Protein AF-A0A7V3WKR6-F1 (afdb_monomer_lite)

Structure (mmCIF, N/CA/C/O backbone):
data_AF-A0A7V3WKR6-F1
#
_entry.id   AF-A0A7V3WKR6-F1
#
loop_
_atom_site.group_PDB
_atom_site.id
_atom_site.type_symbol
_atom_site.label_atom_id
_atom_site.label_alt_id
_atom_site.label_comp_id
_atom_site.label_asym_id
_atom_site.label_entity_id
_atom_site.label_seq_id
_atom_site.pdbx_PDB_ins_code
_atom_site.Cartn_x
_atom_site.Cartn_y
_atom_site.Cartn_z
_atom_site.occupancy
_atom_site.B_iso_or_equiv
_atom_site.auth_seq_id
_atom_site.auth_comp_id
_atom_site.auth_asym_id
_atom_site.auth_atom_id
_atom_site.pdbx_PDB_model_num
ATOM 1 N N . MET A 1 1 ? 47.210 -49.088 -69.590 1.00 44.75 1 MET A N 1
ATOM 2 C CA . MET A 1 1 ? 46.980 -47.627 -69.618 1.00 44.75 1 MET A CA 1
ATOM 3 C C . MET A 1 1 ? 45.862 -47.307 -68.639 1.00 44.75 1 MET A C 1
ATOM 5 O O . MET A 1 1 ? 44.750 -47.757 -68.859 1.00 44.75 1 MET A O 1
ATOM 9 N N . ARG A 1 2 ? 46.160 -46.637 -67.518 1.00 47.66 2 ARG A N 1
ATOM 10 C CA . ARG A 1 2 ? 45.134 -46.113 -66.601 1.00 47.66 2 ARG A CA 1
ATOM 11 C C . ARG A 1 2 ? 44.720 -44.741 -67.123 1.00 47.66 2 ARG A C 1
ATOM 13 O O . ARG A 1 2 ? 45.562 -43.849 -67.173 1.00 47.66 2 ARG A O 1
ATOM 20 N N . GLU A 1 3 ? 43.462 -44.585 -67.513 1.00 51.78 3 GLU A N 1
ATOM 21 C CA . GLU A 1 3 ? 42.898 -43.268 -67.799 1.00 51.78 3 GLU A CA 1
ATOM 22 C C . GLU A 1 3 ? 42.895 -42.433 -66.512 1.00 51.78 3 GLU A C 1
ATOM 24 O O . GLU A 1 3 ? 42.218 -42.762 -65.535 1.00 51.78 3 GLU A O 1
ATOM 29 N N . MET A 1 4 ? 43.687 -41.360 -66.485 1.00 51.94 4 MET A N 1
ATOM 30 C CA . MET A 1 4 ? 43.579 -40.338 -65.448 1.00 51.94 4 MET A CA 1
ATOM 31 C C . MET A 1 4 ? 42.311 -39.524 -65.706 1.00 51.94 4 MET A C 1
ATOM 33 O O . MET A 1 4 ? 42.268 -38.696 -66.613 1.00 51.94 4 MET A O 1
ATOM 37 N N . LYS A 1 5 ? 41.280 -39.729 -64.879 1.00 59.81 5 LYS A N 1
ATOM 38 C CA . LYS A 1 5 ? 40.158 -38.790 -64.770 1.00 59.81 5 LYS A CA 1
ATOM 39 C C . LYS A 1 5 ? 40.685 -37.458 -64.234 1.00 59.81 5 LYS A C 1
ATOM 41 O O . LYS A 1 5 ? 40.952 -37.323 -63.042 1.00 59.81 5 LYS A O 1
ATOM 46 N N . VAL A 1 6 ? 40.827 -36.477 -65.120 1.00 60.84 6 VAL A N 1
ATOM 47 C CA . VAL A 1 6 ? 41.161 -35.094 -64.765 1.00 60.84 6 VAL A CA 1
ATOM 48 C C . VAL A 1 6 ? 39.948 -34.467 -64.077 1.00 60.84 6 VAL A C 1
ATOM 50 O O . VAL A 1 6 ? 38.986 -34.055 -64.727 1.00 60.84 6 VAL A O 1
ATOM 53 N N . TYR A 1 7 ? 39.980 -34.401 -62.745 1.00 59.19 7 TYR A N 1
ATOM 54 C CA . TYR A 1 7 ? 39.012 -33.626 -61.974 1.00 59.19 7 TYR A CA 1
ATOM 55 C C . TYR A 1 7 ? 39.215 -32.142 -62.295 1.00 59.19 7 TYR A C 1
ATOM 57 O O . TYR A 1 7 ? 40.226 -31.545 -61.927 1.00 59.19 7 TYR A O 1
ATOM 65 N N . HIS A 1 8 ? 38.260 -31.538 -63.002 1.00 57.25 8 HIS A N 1
ATOM 66 C CA . HIS A 1 8 ? 38.217 -30.089 -63.154 1.00 57.25 8 HIS A CA 1
ATOM 67 C C . HIS A 1 8 ? 37.957 -29.482 -61.776 1.00 57.25 8 HIS A C 1
ATOM 69 O O . HIS A 1 8 ? 36.842 -29.551 -61.258 1.00 57.25 8 HIS A O 1
ATOM 75 N N . SER A 1 9 ? 38.997 -28.908 -61.172 1.00 63.44 9 SER A N 1
ATOM 76 C CA . SER A 1 9 ? 38.852 -28.083 -59.978 1.00 63.44 9 SER A CA 1
ATOM 77 C C . SER A 1 9 ? 38.040 -26.850 -60.372 1.00 63.44 9 SER A C 1
ATOM 79 O O . SER A 1 9 ? 38.547 -25.941 -61.033 1.00 63.44 9 SER A O 1
ATOM 81 N N . ARG A 1 10 ? 36.738 -26.866 -60.062 1.00 63.66 10 ARG A N 1
ATOM 82 C CA . ARG A 1 10 ? 35.855 -25.715 -60.258 1.00 63.66 10 ARG A CA 1
ATOM 83 C C . ARG A 1 10 ? 36.351 -24.614 -59.328 1.00 63.66 10 ARG A C 1
ATOM 85 O O . ARG A 1 10 ? 36.092 -24.651 -58.132 1.00 63.66 10 ARG A O 1
ATOM 92 N N . ARG A 1 11 ? 37.108 -23.662 -59.873 1.00 64.44 11 ARG A N 1
ATOM 93 C CA . ARG A 1 11 ? 37.535 -22.466 -59.146 1.00 64.44 11 ARG A CA 1
ATOM 94 C C . ARG A 1 11 ? 36.297 -21.599 -58.921 1.00 64.44 11 ARG A C 1
ATOM 96 O O . ARG A 1 11 ? 35.816 -20.968 -59.859 1.00 64.44 11 ARG A O 1
ATOM 103 N N . GLY A 1 12 ? 35.750 -21.637 -57.708 1.00 66.75 12 GLY A N 1
ATOM 104 C CA . GLY A 1 12 ? 34.750 -20.671 -57.262 1.00 66.75 12 GLY A CA 1
ATOM 105 C C . GLY A 1 12 ? 35.337 -19.261 -57.324 1.00 66.75 12 GLY A C 1
ATOM 106 O O . GLY A 1 12 ? 36.528 -19.063 -57.077 1.00 66.75 12 GLY A O 1
ATOM 107 N N . SER A 1 13 ? 34.526 -18.280 -57.717 1.00 84.25 13 SER A N 1
ATOM 108 C CA . SER A 1 13 ? 34.942 -16.880 -57.643 1.00 84.25 13 SER A CA 1
ATOM 109 C C . SER A 1 13 ? 34.913 -16.451 -56.179 1.00 84.25 13 SER A C 1
ATOM 111 O O . SER A 1 13 ? 33.839 -16.379 -55.581 1.00 84.25 13 SER A O 1
ATOM 113 N N . ILE A 1 14 ? 36.083 -16.138 -55.617 1.00 83.31 14 ILE A N 1
ATOM 114 C CA . ILE A 1 14 ? 36.240 -15.661 -54.232 1.00 83.31 14 ILE A CA 1
ATOM 115 C C . ILE A 1 14 ? 35.329 -14.460 -53.923 1.00 83.31 14 ILE A C 1
ATOM 117 O O . ILE A 1 14 ? 34.844 -14.305 -52.807 1.00 83.31 14 ILE A O 1
ATOM 121 N N . THR A 1 15 ? 35.026 -13.641 -54.936 1.00 87.94 15 THR A N 1
ATOM 122 C CA . THR A 1 15 ? 34.122 -12.492 -54.827 1.00 87.94 15 THR A CA 1
ATOM 123 C C . THR A 1 15 ? 32.673 -12.916 -54.596 1.00 87.94 15 THR A C 1
ATOM 125 O O . THR A 1 15 ? 31.969 -12.269 -53.824 1.00 87.94 15 THR A O 1
ATOM 128 N N . VAL A 1 16 ? 32.219 -13.998 -55.238 1.00 85.62 16 VAL A N 1
ATOM 129 C CA . VAL A 1 16 ? 30.842 -14.506 -55.102 1.00 85.62 16 VAL A CA 1
ATOM 130 C C . VAL A 1 16 ? 30.641 -15.125 -53.723 1.00 85.62 16 VAL A C 1
ATOM 132 O O . VAL A 1 16 ? 29.645 -14.840 -53.065 1.00 85.62 16 VAL A O 1
ATOM 135 N N . GLU A 1 17 ? 31.613 -15.903 -53.248 1.00 85.56 17 GLU A N 1
ATOM 136 C CA . GLU A 1 17 ? 31.577 -16.477 -51.899 1.00 85.56 17 GLU A CA 1
ATOM 137 C C . GLU A 1 17 ? 31.598 -15.373 -50.829 1.00 85.56 17 GLU A C 1
ATOM 139 O O . GLU A 1 17 ? 30.753 -15.367 -49.934 1.00 85.56 17 GLU A O 1
ATOM 144 N N . ALA A 1 18 ? 32.466 -14.363 -50.973 1.00 88.25 18 ALA A N 1
ATOM 145 C CA . ALA A 1 18 ? 32.510 -13.218 -50.060 1.00 88.25 18 ALA A CA 1
ATOM 146 C C . ALA A 1 18 ? 31.206 -12.396 -50.061 1.00 88.25 18 ALA A C 1
ATOM 148 O O . ALA A 1 18 ? 30.763 -11.939 -49.007 1.00 88.25 18 ALA A O 1
ATOM 149 N N . SER A 1 19 ? 30.561 -12.250 -51.221 1.00 90.31 19 SER A N 1
ATOM 150 C CA . SER A 1 19 ? 29.305 -11.503 -51.374 1.00 90.31 19 SER A CA 1
ATOM 151 C C . SER A 1 19 ? 28.111 -12.184 -50.698 1.00 90.31 19 SER A C 1
ATOM 153 O O . SER A 1 19 ? 27.156 -11.505 -50.334 1.00 90.31 19 SER A O 1
ATOM 155 N N . ILE A 1 20 ? 28.162 -13.505 -50.496 1.00 87.62 20 ILE A N 1
ATOM 156 C CA . ILE A 1 20 ? 27.127 -14.264 -49.776 1.00 87.62 20 ILE A CA 1
ATOM 157 C C . ILE A 1 20 ? 27.439 -14.329 -48.275 1.00 87.62 20 ILE A C 1
ATOM 159 O O . ILE A 1 20 ? 26.535 -14.206 -47.449 1.00 87.62 20 ILE A O 1
ATOM 163 N N . VAL A 1 21 ? 28.712 -14.488 -47.903 1.00 91.31 21 VAL A N 1
ATOM 164 C CA . VAL A 1 21 ? 29.124 -14.611 -46.495 1.00 91.31 21 VAL A CA 1
ATOM 165 C C . VAL A 1 21 ? 28.982 -13.285 -45.741 1.00 91.31 21 VAL A C 1
ATOM 167 O O . VAL A 1 21 ? 28.540 -13.285 -44.592 1.00 91.31 21 VAL A O 1
ATOM 170 N N . LEU A 1 22 ? 29.304 -12.149 -46.371 1.00 88.94 22 LEU A N 1
ATOM 171 C CA . LEU A 1 22 ? 29.275 -10.839 -45.714 1.00 88.94 22 LEU A CA 1
ATOM 172 C C . LEU A 1 22 ? 27.868 -10.454 -45.192 1.00 88.94 22 LEU A C 1
ATOM 174 O O . LEU A 1 22 ? 27.769 -10.119 -44.010 1.00 88.94 22 LEU A O 1
ATOM 178 N N . PRO A 1 23 ? 26.768 -10.544 -45.970 1.00 87.50 23 PRO A N 1
ATOM 179 C CA . PRO A 1 23 ? 25.424 -10.255 -45.461 1.00 87.50 23 PRO A CA 1
ATOM 180 C C . PRO A 1 23 ? 24.986 -11.178 -44.319 1.00 87.50 23 PRO A C 1
ATOM 182 O O . PRO A 1 23 ? 24.359 -10.716 -43.367 1.00 87.50 23 PRO A O 1
ATOM 185 N N . VAL A 1 24 ? 25.336 -12.468 -44.383 1.00 86.44 24 VAL A N 1
ATOM 186 C CA . VAL A 1 24 ? 25.022 -13.439 -43.320 1.00 86.44 24 VAL A CA 1
ATOM 187 C C . VAL A 1 24 ? 25.761 -13.080 -42.032 1.00 86.44 24 VAL A C 1
ATOM 189 O O . VAL A 1 24 ? 25.163 -13.065 -40.957 1.00 86.44 24 VAL A O 1
ATOM 192 N N . PHE A 1 25 ? 27.041 -12.721 -42.140 1.00 89.38 25 PHE A N 1
ATOM 193 C CA . PHE A 1 25 ? 27.839 -12.269 -41.006 1.00 89.38 25 PHE A CA 1
ATOM 194 C C . PHE A 1 25 ? 27.297 -10.968 -40.395 1.00 89.38 25 PHE A C 1
ATOM 196 O O . PHE A 1 25 ? 27.143 -10.880 -39.178 1.00 89.38 25 PHE A O 1
ATOM 203 N N . ILE A 1 26 ? 26.939 -9.979 -41.224 1.00 88.06 26 ILE A N 1
ATOM 204 C CA . ILE A 1 26 ? 26.317 -8.727 -40.763 1.00 88.06 26 ILE A CA 1
ATOM 205 C C . ILE A 1 26 ? 24.989 -9.015 -40.053 1.00 88.06 26 ILE A C 1
ATOM 207 O O . ILE A 1 26 ? 24.732 -8.456 -38.990 1.00 88.06 26 ILE A O 1
ATOM 211 N N . CYS A 1 27 ? 24.165 -9.919 -40.589 1.00 84.31 27 CYS A N 1
ATOM 212 C CA . CYS A 1 27 ? 22.911 -10.328 -39.958 1.00 84.31 27 CYS A CA 1
ATOM 213 C C . CYS A 1 27 ? 23.147 -10.936 -38.564 1.00 84.31 27 CYS A C 1
ATOM 215 O O . CYS A 1 27 ? 22.478 -10.558 -37.599 1.00 84.31 27 CYS A O 1
ATOM 217 N N . ALA A 1 28 ? 24.147 -11.814 -38.426 1.00 85.69 28 ALA A N 1
ATOM 218 C CA . ALA A 1 28 ? 24.524 -12.396 -37.139 1.00 85.69 28 ALA A CA 1
ATOM 219 C C . ALA A 1 28 ? 25.024 -11.333 -36.141 1.00 85.69 28 ALA A C 1
ATOM 221 O O . ALA A 1 28 ? 24.582 -11.310 -34.991 1.00 85.69 28 ALA A O 1
ATOM 222 N N . ALA A 1 29 ? 25.883 -10.410 -36.583 1.00 88.00 29 ALA A N 1
ATOM 223 C CA . ALA A 1 29 ? 26.389 -9.321 -35.747 1.00 88.00 29 ALA A CA 1
ATOM 224 C C . ALA A 1 29 ? 25.267 -8.376 -35.274 1.00 88.00 29 ALA A C 1
ATOM 226 O O . ALA A 1 29 ? 25.214 -8.015 -34.098 1.00 88.00 29 ALA A O 1
ATOM 227 N N . LEU A 1 30 ? 24.330 -8.020 -36.160 1.00 84.19 30 LEU A N 1
ATOM 228 C CA . LEU A 1 30 ? 23.165 -7.196 -35.820 1.00 84.19 30 LEU A CA 1
ATOM 229 C C . LEU A 1 30 ? 22.201 -7.917 -34.874 1.00 84.19 30 LEU A C 1
ATOM 231 O O . LEU A 1 30 ? 21.635 -7.284 -33.988 1.00 84.19 30 LEU A O 1
ATOM 235 N N . THR A 1 31 ? 22.057 -9.236 -35.010 1.00 83.75 31 THR A N 1
ATOM 236 C CA . THR A 1 31 ? 21.261 -10.052 -34.082 1.00 83.75 31 THR A CA 1
ATOM 237 C C . THR A 1 31 ? 21.863 -10.035 -32.676 1.00 83.75 31 THR A C 1
ATOM 239 O O . THR A 1 31 ? 21.140 -9.840 -31.699 1.00 83.75 31 THR A O 1
ATOM 242 N N . LEU A 1 32 ? 23.189 -10.165 -32.559 1.00 86.62 32 LEU A N 1
ATOM 243 C CA . LEU A 1 32 ? 23.884 -10.064 -31.272 1.00 86.62 32 LEU A CA 1
ATOM 244 C C . LEU A 1 32 ? 23.741 -8.663 -30.660 1.00 86.62 32 LEU A C 1
ATOM 246 O O . LEU A 1 32 ? 23.404 -8.535 -29.484 1.00 86.62 32 LEU A O 1
ATOM 250 N N . ALA A 1 33 ? 23.945 -7.612 -31.458 1.00 85.88 33 ALA A N 1
ATOM 251 C CA . ALA A 1 33 ? 23.771 -6.232 -31.008 1.00 85.88 33 ALA A CA 1
ATOM 252 C C . ALA A 1 33 ? 22.329 -5.954 -30.550 1.00 85.88 33 ALA A C 1
ATOM 254 O O . ALA A 1 33 ? 22.115 -5.286 -29.538 1.00 85.88 33 ALA A O 1
ATOM 255 N N . PHE A 1 34 ? 21.336 -6.504 -31.255 1.00 83.88 34 PHE A N 1
ATOM 256 C CA . PHE A 1 34 ? 19.932 -6.419 -30.869 1.00 83.88 34 PHE A CA 1
ATOM 257 C C . PHE A 1 34 ? 19.659 -7.102 -29.522 1.00 83.88 34 PHE A C 1
ATOM 259 O O . PHE A 1 34 ? 18.968 -6.522 -28.689 1.00 83.88 34 PHE A O 1
ATOM 266 N N . LEU A 1 35 ? 20.239 -8.280 -29.267 1.00 84.94 35 LEU A N 1
ATOM 267 C CA . LEU A 1 35 ? 20.094 -8.969 -27.980 1.00 84.94 35 LEU A CA 1
ATOM 268 C C . LEU A 1 35 ? 20.688 -8.146 -26.831 1.00 84.94 35 LEU A C 1
ATOM 270 O O . LEU A 1 35 ? 20.034 -7.968 -25.807 1.00 84.94 35 LEU A O 1
ATOM 274 N N . ILE A 1 36 ? 21.887 -7.584 -27.016 1.00 88.31 36 ILE A N 1
ATOM 275 C CA . ILE A 1 36 ? 22.507 -6.693 -26.022 1.00 88.31 36 ILE A CA 1
ATOM 276 C C . ILE A 1 36 ? 21.602 -5.483 -25.759 1.00 88.31 36 ILE A C 1
ATOM 278 O O . ILE A 1 36 ? 21.364 -5.125 -24.606 1.00 88.31 36 ILE A O 1
ATOM 282 N N . LYS A 1 37 ? 21.040 -4.884 -26.817 1.00 85.12 37 LYS A N 1
ATOM 283 C CA . LYS A 1 37 ? 20.092 -3.774 -26.689 1.00 85.12 37 LYS A CA 1
ATOM 284 C C . LYS A 1 37 ? 18.838 -4.187 -25.914 1.00 85.12 37 LYS A C 1
ATOM 286 O O . LYS A 1 37 ? 18.407 -3.430 -25.055 1.00 85.12 37 LYS A O 1
ATOM 291 N N . LEU A 1 38 ? 18.273 -5.370 -26.167 1.00 86.38 38 LEU A N 1
ATOM 292 C CA . LEU A 1 38 ? 17.116 -5.876 -25.419 1.00 86.38 38 LEU A CA 1
ATOM 293 C C . LEU A 1 38 ? 17.411 -6.016 -23.925 1.00 86.38 38 LEU A C 1
ATOM 295 O O . LEU A 1 38 ? 16.607 -5.571 -23.110 1.00 86.38 38 LEU A O 1
ATOM 299 N N . VAL A 1 39 ? 18.565 -6.587 -23.567 1.00 89.19 39 VAL A N 1
ATOM 300 C CA . VAL A 1 39 ? 18.991 -6.707 -22.163 1.00 89.19 39 VAL A CA 1
ATOM 301 C C . VAL A 1 39 ? 19.156 -5.326 -21.531 1.00 89.19 39 VAL A C 1
ATOM 303 O O . VAL A 1 39 ? 18.675 -5.105 -20.425 1.00 89.19 39 VAL A O 1
ATOM 306 N N . TYR A 1 40 ? 19.745 -4.372 -22.254 1.00 88.06 40 TYR A N 1
ATOM 307 C CA . TYR A 1 40 ? 19.882 -2.997 -21.777 1.00 88.06 40 TYR A CA 1
ATOM 308 C C . TYR A 1 40 ? 18.523 -2.321 -21.539 1.00 88.06 40 TYR A C 1
ATOM 310 O O . TYR A 1 40 ? 18.311 -1.702 -20.500 1.00 88.06 40 TYR A O 1
ATOM 318 N N . VAL A 1 41 ? 17.567 -2.463 -22.466 1.00 87.56 41 VAL A N 1
ATOM 319 C CA . VAL A 1 41 ? 16.201 -1.936 -22.286 1.00 87.56 41 VAL A CA 1
ATOM 320 C C . VAL A 1 41 ? 15.523 -2.578 -21.083 1.00 87.56 41 VAL A C 1
ATOM 322 O O . VAL A 1 41 ? 14.905 -1.876 -20.285 1.00 87.56 41 VAL A O 1
ATOM 325 N N . HIS A 1 42 ? 15.665 -3.896 -20.942 1.00 89.56 42 HIS A N 1
ATOM 326 C CA . HIS A 1 42 ? 15.135 -4.638 -19.809 1.00 89.56 42 HIS A CA 1
ATOM 327 C C . HIS A 1 42 ? 15.703 -4.114 -18.482 1.00 89.56 42 HIS A C 1
ATOM 329 O O . HIS A 1 42 ? 14.943 -3.864 -17.554 1.00 89.56 42 HIS A O 1
ATOM 335 N N . GLU A 1 43 ? 17.018 -3.918 -18.384 1.00 89.31 43 GLU A N 1
ATOM 336 C CA . GLU A 1 43 ? 17.678 -3.411 -17.176 1.00 89.31 43 GLU A CA 1
ATOM 337 C C . GLU A 1 43 ? 17.230 -1.986 -16.826 1.00 89.31 43 GLU A C 1
ATOM 339 O O . GLU A 1 43 ? 16.875 -1.714 -15.680 1.00 89.31 43 GLU A O 1
ATOM 344 N N . VAL A 1 44 ? 17.189 -1.089 -17.814 1.00 87.75 44 VAL A N 1
ATOM 345 C CA . VAL A 1 44 ? 16.764 0.306 -17.623 1.00 87.75 44 VAL A CA 1
ATOM 346 C C . VAL A 1 44 ? 15.329 0.382 -17.112 1.00 87.75 44 VAL A C 1
ATOM 348 O O . VAL A 1 44 ? 15.050 1.138 -16.181 1.00 87.75 44 VAL A O 1
ATOM 351 N N . MET A 1 45 ? 14.427 -0.395 -17.711 1.00 89.19 45 MET A N 1
ATOM 352 C CA . MET A 1 45 ? 13.027 -0.408 -17.306 1.00 89.19 45 MET A CA 1
ATOM 353 C C . MET A 1 45 ? 12.858 -1.041 -15.921 1.00 89.19 45 MET A C 1
ATOM 355 O O . MET A 1 45 ? 12.196 -0.449 -15.071 1.00 89.19 45 MET A O 1
ATOM 359 N N . GLN A 1 46 ? 13.548 -2.157 -15.649 1.00 90.19 46 GLN A N 1
ATOM 360 C CA . GLN A 1 46 ? 13.518 -2.820 -14.345 1.00 90.19 46 GLN A CA 1
ATOM 361 C C . GLN A 1 46 ? 14.025 -1.891 -13.234 1.00 90.19 46 GLN A C 1
ATOM 363 O O . GLN A 1 46 ? 13.422 -1.814 -12.166 1.00 90.19 46 GLN A O 1
ATOM 368 N N . HIS A 1 47 ? 15.109 -1.153 -13.485 1.00 89.31 47 HIS A N 1
ATOM 369 C CA . HIS A 1 47 ? 15.635 -0.180 -12.534 1.00 89.31 47 HIS A CA 1
ATOM 370 C C . HIS A 1 47 ? 14.614 0.917 -12.220 1.00 89.31 47 HIS A C 1
ATOM 372 O O . HIS A 1 47 ? 14.403 1.235 -11.049 1.00 89.31 47 HIS A O 1
ATOM 378 N N . ALA A 1 48 ? 13.958 1.461 -13.251 1.00 87.81 48 ALA A N 1
ATOM 379 C CA . ALA A 1 48 ? 12.954 2.502 -13.080 1.00 87.81 48 ALA A CA 1
ATOM 380 C C . ALA A 1 48 ? 11.769 2.017 -12.236 1.00 87.81 48 ALA A C 1
ATOM 382 O O . ALA A 1 48 ? 11.438 2.659 -11.243 1.00 87.81 48 ALA A O 1
ATOM 383 N N . ILE A 1 49 ? 11.183 0.858 -12.563 1.00 91.12 49 ILE A N 1
ATOM 384 C CA . ILE A 1 49 ? 10.031 0.334 -11.813 1.00 91.12 49 ILE A CA 1
ATOM 385 C C . ILE A 1 49 ? 10.390 -0.051 -10.376 1.00 91.12 49 ILE A C 1
ATOM 387 O O . ILE A 1 49 ? 9.592 0.183 -9.473 1.00 91.12 49 ILE A O 1
ATOM 391 N N . SER A 1 50 ? 11.587 -0.600 -10.136 1.00 89.19 50 SER A N 1
ATOM 392 C CA . SER A 1 50 ? 12.030 -0.968 -8.788 1.00 89.19 50 SER A CA 1
ATOM 393 C C . SER A 1 50 ? 12.235 0.264 -7.911 1.00 89.19 50 SER A C 1
ATOM 395 O O . SER A 1 50 ? 11.734 0.298 -6.792 1.00 89.19 50 SER A O 1
ATOM 397 N N . ARG A 1 51 ? 12.892 1.308 -8.432 1.00 89.00 51 ARG A N 1
ATOM 398 C CA . ARG A 1 51 ? 13.062 2.572 -7.700 1.00 89.00 51 ARG A CA 1
ATOM 399 C C . ARG A 1 51 ? 11.736 3.270 -7.428 1.00 89.00 51 ARG A C 1
ATOM 401 O O . ARG A 1 51 ? 11.534 3.769 -6.327 1.00 89.00 51 ARG A O 1
ATOM 408 N N . THR A 1 52 ? 10.820 3.256 -8.393 1.00 88.81 52 THR A N 1
ATOM 409 C CA . THR A 1 52 ? 9.468 3.775 -8.183 1.00 88.81 52 THR A CA 1
ATOM 410 C C . THR A 1 52 ? 8.725 2.993 -7.103 1.00 88.81 52 THR A C 1
ATOM 412 O O . THR A 1 52 ? 8.080 3.610 -6.265 1.00 88.81 52 THR A O 1
ATOM 415 N N . ALA A 1 53 ? 8.828 1.662 -7.073 1.00 87.38 53 ALA A N 1
ATOM 416 C CA . ALA A 1 53 ? 8.182 0.853 -6.039 1.00 87.38 53 ALA A CA 1
ATOM 417 C C . ALA A 1 53 ? 8.699 1.195 -4.628 1.00 87.38 53 ALA A C 1
ATOM 419 O O . ALA A 1 53 ? 7.893 1.330 -3.707 1.00 87.38 53 ALA A O 1
ATOM 420 N N . ASP A 1 54 ? 10.011 1.402 -4.473 1.00 85.75 54 ASP A N 1
ATOM 421 C CA . ASP A 1 54 ? 10.621 1.816 -3.202 1.00 85.75 54 ASP A CA 1
ATOM 422 C C . ASP A 1 54 ? 10.154 3.217 -2.759 1.00 85.75 54 ASP A C 1
ATOM 424 O O . ASP A 1 54 ? 9.807 3.420 -1.596 1.00 85.75 54 ASP A O 1
ATOM 428 N N . GLU A 1 55 ? 10.096 4.188 -3.677 1.00 82.31 55 GLU A N 1
ATOM 429 C CA . GLU A 1 55 ? 9.601 5.540 -3.372 1.00 82.31 55 GLU A CA 1
ATOM 430 C C . GLU A 1 55 ? 8.105 5.524 -3.020 1.00 82.31 55 GLU A C 1
ATOM 432 O O . GLU A 1 55 ? 7.693 6.118 -2.024 1.00 82.31 55 GLU A O 1
ATOM 437 N N . MET A 1 56 ? 7.288 4.767 -3.760 1.00 81.94 56 MET A N 1
ATOM 438 C CA . MET A 1 56 ? 5.870 4.575 -3.429 1.00 81.94 56 MET A CA 1
ATOM 439 C C . MET A 1 56 ? 5.688 3.920 -2.055 1.00 81.94 56 MET A C 1
ATOM 441 O O . MET A 1 56 ? 4.759 4.266 -1.321 1.00 81.94 56 MET A O 1
ATOM 445 N N . ALA A 1 57 ? 6.581 3.005 -1.667 1.00 83.31 57 ALA A N 1
ATOM 446 C CA . ALA A 1 57 ? 6.569 2.421 -0.333 1.00 83.31 57 ALA A CA 1
ATOM 447 C C . ALA A 1 57 ? 6.855 3.460 0.759 1.00 83.31 57 ALA A C 1
ATOM 449 O O . ALA A 1 57 ? 6.225 3.393 1.814 1.00 83.31 57 ALA A O 1
ATOM 450 N N . ALA A 1 58 ? 7.713 4.451 0.510 1.00 78.12 58 ALA A N 1
ATOM 451 C CA . ALA A 1 58 ? 7.928 5.558 1.440 1.00 78.12 58 ALA A CA 1
ATOM 452 C C . ALA A 1 58 ? 6.685 6.463 1.554 1.00 78.12 58 ALA A C 1
ATOM 454 O O . ALA A 1 58 ? 6.225 6.737 2.663 1.00 78.12 58 ALA A O 1
ATOM 455 N N . TYR A 1 59 ? 6.067 6.848 0.431 1.00 74.00 59 TYR A N 1
ATOM 456 C CA . TYR A 1 59 ? 4.856 7.687 0.451 1.00 74.00 59 TYR A CA 1
ATOM 457 C C . TYR A 1 59 ? 3.619 6.981 1.000 1.00 74.00 59 TYR A C 1
ATOM 459 O O . TYR A 1 59 ? 2.661 7.639 1.409 1.00 74.00 59 TYR A O 1
ATOM 467 N N . SER A 1 60 ? 3.632 5.650 1.069 1.00 74.81 60 SER A N 1
ATOM 468 C CA . SER A 1 60 ? 2.535 4.896 1.672 1.00 74.81 60 SER A CA 1
ATOM 469 C C . SER A 1 60 ? 2.272 5.276 3.139 1.00 74.81 60 SER A C 1
ATOM 471 O O . SER A 1 60 ? 1.149 5.111 3.608 1.00 74.81 60 SER A O 1
ATOM 473 N N . TYR A 1 61 ? 3.236 5.888 3.839 1.00 72.00 61 TYR A N 1
ATOM 474 C CA . TYR A 1 61 ? 3.006 6.476 5.160 1.00 72.00 61 TYR A CA 1
ATOM 475 C C . TYR A 1 61 ? 1.944 7.590 5.136 1.00 72.00 61 TYR A C 1
ATOM 477 O O . TYR A 1 61 ? 1.063 7.616 5.993 1.00 72.00 61 TYR A O 1
ATOM 485 N N . VAL A 1 62 ? 1.952 8.464 4.121 1.00 70.38 62 VAL A N 1
ATOM 486 C CA . VAL A 1 62 ? 0.927 9.517 3.958 1.00 70.38 62 VAL A CA 1
ATOM 487 C C . VAL A 1 62 ? -0.453 8.892 3.732 1.00 70.38 62 VAL A C 1
ATOM 489 O O . VAL A 1 62 ? -1.471 9.336 4.264 1.00 70.38 62 VAL A O 1
ATOM 492 N N . TYR A 1 63 ? -0.484 7.780 3.001 1.00 67.81 63 TYR A N 1
ATOM 493 C CA . TYR A 1 63 ? -1.693 6.990 2.832 1.00 67.81 63 TYR A CA 1
ATOM 494 C C . TYR A 1 63 ? -2.150 6.322 4.147 1.00 67.81 63 TYR A C 1
ATOM 496 O O . TYR A 1 63 ? -3.348 6.285 4.419 1.00 67.81 63 TYR A O 1
ATOM 504 N N . LEU A 1 64 ? -1.241 5.865 5.015 1.00 65.25 64 LEU A N 1
ATOM 505 C CA . LEU A 1 64 ? -1.586 5.351 6.348 1.00 65.25 64 LEU A CA 1
ATOM 506 C C . LEU A 1 64 ? -2.235 6.429 7.228 1.00 65.25 64 LEU A C 1
ATOM 508 O O . LEU A 1 64 ? -3.324 6.210 7.760 1.00 65.25 64 LEU A O 1
ATOM 512 N N . ILE A 1 65 ? -1.580 7.582 7.377 1.00 62.06 65 ILE A N 1
ATOM 513 C CA . ILE A 1 65 ? -2.028 8.663 8.276 1.00 62.06 65 ILE A CA 1
ATOM 514 C C . ILE A 1 65 ? -3.331 9.322 7.807 1.00 62.06 65 ILE A C 1
ATOM 516 O O . ILE A 1 65 ? -4.092 9.836 8.625 1.00 62.06 65 ILE A O 1
ATOM 520 N N . SER A 1 66 ? -3.641 9.244 6.509 1.00 62.38 66 SER A N 1
ATOM 521 C CA . SER A 1 66 ? -4.932 9.683 5.967 1.00 62.38 66 SER A CA 1
ATOM 522 C C . SER A 1 66 ? -6.130 8.897 6.526 1.00 62.38 66 SER A C 1
ATOM 524 O O . SER A 1 66 ? -7.275 9.326 6.395 1.00 62.38 66 SER A O 1
ATOM 526 N N . GLY A 1 67 ? -5.905 7.730 7.144 1.00 57.44 67 GLY A N 1
ATOM 527 C CA . GLY A 1 67 ? -6.979 6.855 7.622 1.00 57.44 67 GLY A CA 1
ATOM 528 C C . GLY A 1 67 ? -7.720 6.120 6.498 1.00 57.44 67 GLY A C 1
ATOM 529 O O . GLY A 1 67 ? -8.725 5.458 6.749 1.00 57.44 67 GLY A O 1
ATOM 530 N N . MET A 1 68 ? -7.230 6.169 5.253 1.00 57.34 68 MET A N 1
ATOM 531 C CA . MET A 1 68 ? -7.829 5.462 4.108 1.00 57.34 68 MET A CA 1
ATOM 532 C C . MET A 1 68 ? -7.760 3.931 4.190 1.00 57.34 68 MET A C 1
ATOM 534 O O . MET A 1 68 ? -8.428 3.231 3.423 1.00 57.34 68 MET A O 1
ATOM 538 N N . ARG A 1 69 ? -6.969 3.390 5.123 1.00 56.44 69 ARG A N 1
ATOM 539 C CA . ARG A 1 69 ? -6.942 1.954 5.426 1.00 56.44 69 ARG A CA 1
ATOM 540 C C . ARG A 1 69 ? -8.166 1.496 6.231 1.00 56.44 69 ARG A C 1
ATOM 542 O O . ARG A 1 69 ? -8.511 0.326 6.170 1.00 56.44 69 ARG A O 1
ATOM 549 N N . GLU A 1 70 ? -8.836 2.386 6.967 1.00 51.38 70 GLU A N 1
ATOM 550 C CA . GLU A 1 70 ? -9.869 2.016 7.952 1.00 51.38 70 GLU A CA 1
ATOM 551 C C . GLU A 1 70 ? -11.253 1.659 7.374 1.00 51.38 70 GLU A C 1
ATOM 553 O O . GLU A 1 70 ? -12.204 1.495 8.141 1.00 51.38 70 GLU A O 1
ATOM 558 N N . THR A 1 71 ? -11.430 1.512 6.056 1.00 49.91 71 THR A N 1
ATOM 559 C CA . THR A 1 71 ? -12.777 1.308 5.487 1.00 49.91 71 THR A CA 1
ATOM 560 C C . THR A 1 71 ? -12.899 0.180 4.478 1.00 49.91 71 THR A C 1
ATOM 562 O O . THR A 1 71 ? -12.537 0.355 3.322 1.00 49.91 71 THR A O 1
ATOM 565 N N . ASP A 1 72 ? -13.577 -0.885 4.915 1.00 42.25 72 ASP A N 1
ATOM 566 C CA . ASP A 1 72 ? -14.495 -1.720 4.118 1.00 42.25 72 ASP A CA 1
ATOM 567 C C . ASP A 1 72 ? -15.981 -1.439 4.449 1.00 42.25 72 ASP A C 1
ATOM 569 O O . ASP A 1 72 ? -16.883 -2.076 3.909 1.00 42.25 72 ASP A O 1
ATOM 573 N N . SER A 1 73 ? -16.296 -0.470 5.320 1.00 38.75 73 SER A N 1
ATOM 574 C CA . SER A 1 73 ? -17.688 -0.126 5.633 1.00 38.75 73 SER A CA 1
ATOM 575 C C . SER A 1 73 ? -18.116 1.174 4.960 1.00 38.75 73 SER A C 1
ATOM 577 O O . SER A 1 73 ? -17.654 2.250 5.333 1.00 38.75 73 SER A O 1
ATOM 579 N N . ILE A 1 74 ? -19.040 1.035 4.012 1.00 41.91 74 ILE A N 1
ATOM 580 C CA . ILE A 1 74 ? -19.847 2.065 3.347 1.00 41.91 74 ILE A CA 1
ATOM 581 C C . ILE A 1 74 ? -20.248 3.183 4.333 1.00 41.91 74 ILE A C 1
ATOM 583 O O . ILE A 1 74 ? -21.227 3.034 5.069 1.00 41.91 74 ILE A O 1
ATOM 587 N N . VAL A 1 75 ? -19.498 4.290 4.351 1.00 42.78 75 VAL A N 1
ATOM 588 C CA . VAL A 1 75 ? -19.873 5.573 4.968 1.00 42.78 75 VAL A CA 1
ATOM 589 C C . VAL A 1 75 ? -19.234 6.696 4.145 1.00 42.78 75 VAL A C 1
ATOM 591 O O . VAL A 1 75 ? -18.013 6.800 4.076 1.00 42.78 75 VAL A O 1
ATOM 594 N N . ASN A 1 76 ? -20.085 7.513 3.522 1.00 48.34 76 ASN A N 1
ATOM 595 C CA . ASN A 1 76 ? -19.740 8.633 2.638 1.00 48.34 76 ASN A CA 1
ATOM 596 C C . ASN A 1 76 ? -19.368 9.934 3.390 1.00 48.34 76 ASN A C 1
ATOM 598 O O . ASN A 1 76 ? -19.031 10.919 2.748 1.00 48.34 76 ASN A O 1
ATOM 602 N N . ASP A 1 77 ? -19.400 9.951 4.726 1.00 46.00 77 ASP A N 1
ATOM 603 C CA . ASP A 1 77 ? -19.429 11.207 5.504 1.00 46.00 77 ASP A CA 1
ATOM 604 C C . ASP A 1 77 ? -18.076 11.682 6.071 1.00 46.00 77 ASP A C 1
ATOM 606 O O . ASP A 1 77 ? -18.029 12.699 6.750 1.00 46.00 77 ASP A O 1
ATOM 610 N N . GLY A 1 78 ? -16.963 10.985 5.815 1.00 51.91 78 GLY A N 1
ATOM 611 C CA . GLY A 1 78 ? -15.652 11.314 6.415 1.00 51.91 78 GLY A CA 1
ATOM 612 C C . GLY A 1 78 ? -14.540 11.653 5.421 1.00 51.91 78 GLY A C 1
ATOM 613 O O . GLY A 1 78 ? -13.366 11.636 5.782 1.00 51.91 78 GLY A O 1
ATOM 614 N N . LEU A 1 79 ? -14.873 11.863 4.146 1.00 51.28 79 LEU A N 1
ATOM 615 C CA . LEU A 1 79 ? -13.890 11.970 3.063 1.00 51.28 79 LEU A CA 1
ATOM 616 C C . LEU A 1 79 ? -13.072 13.262 3.123 1.00 51.28 79 LEU A C 1
ATOM 618 O O . LEU A 1 79 ? -11.843 13.210 3.058 1.00 51.28 79 LEU A O 1
ATOM 622 N N . SER A 1 80 ? -13.745 14.397 3.309 1.00 54.34 80 SER A N 1
ATOM 623 C CA . SER A 1 80 ? -13.098 15.698 3.492 1.00 54.34 80 SER A CA 1
ATOM 624 C C . SER A 1 80 ? -12.227 15.711 4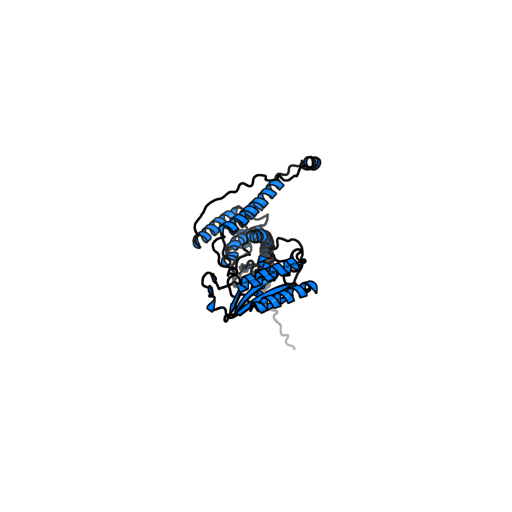.747 1.00 54.34 80 SER A C 1
ATOM 626 O O . SER A 1 80 ? -11.082 16.143 4.682 1.00 54.34 80 SER A O 1
ATOM 628 N N . GLU A 1 81 ? -12.708 15.142 5.855 1.00 57.53 81 GLU A N 1
ATOM 629 C CA . GLU A 1 81 ? -11.970 15.051 7.123 1.00 57.53 81 GLU A CA 1
ATOM 630 C C . GLU A 1 81 ? -10.673 14.228 6.986 1.00 57.53 81 GLU A C 1
ATOM 632 O O . GLU A 1 81 ? -9.619 14.598 7.503 1.00 57.53 81 GLU A O 1
ATOM 637 N N . ARG A 1 82 ? -10.716 13.116 6.242 1.00 57.06 82 ARG A N 1
ATOM 638 C CA . ARG A 1 82 ? -9.542 12.262 5.984 1.00 57.06 82 ARG A CA 1
ATOM 639 C C . ARG A 1 82 ? -8.529 12.923 5.057 1.00 57.06 82 ARG A C 1
ATOM 641 O O . ARG A 1 82 ? -7.327 12.853 5.319 1.00 57.06 82 ARG A O 1
ATOM 648 N N . GLY A 1 83 ? -9.009 13.588 4.007 1.00 58.72 83 GLY A N 1
ATOM 649 C CA . GLY A 1 83 ? -8.173 14.406 3.131 1.00 58.72 83 GLY A CA 1
ATOM 650 C C . GLY A 1 83 ? -7.496 15.548 3.891 1.00 58.72 83 GLY A C 1
ATOM 651 O O . GLY A 1 83 ? -6.290 15.742 3.764 1.00 58.72 83 GLY A O 1
ATOM 652 N N . GLN A 1 84 ? -8.240 16.233 4.763 1.00 62.31 84 GLN A N 1
ATOM 653 C CA . GLN A 1 84 ? -7.722 17.287 5.639 1.00 62.31 84 GLN A CA 1
ATOM 654 C C . GLN A 1 84 ? -6.687 16.752 6.632 1.00 62.31 84 GLN A C 1
ATOM 656 O O . GLN A 1 84 ? -5.650 17.380 6.822 1.00 62.31 84 GLN A O 1
ATOM 661 N N . ARG A 1 85 ? -6.899 15.564 7.215 1.00 61.78 85 ARG A N 1
ATOM 662 C CA . ARG A 1 85 ? -5.916 14.927 8.105 1.00 61.78 85 ARG A CA 1
ATOM 663 C C . ARG A 1 85 ? -4.608 14.612 7.384 1.00 61.78 85 ARG A C 1
ATOM 665 O O . ARG A 1 85 ? -3.540 14.851 7.947 1.00 61.78 85 ARG A O 1
ATOM 672 N N . ALA A 1 86 ? -4.687 14.094 6.158 1.00 59.53 86 ALA A N 1
ATOM 673 C CA . ALA A 1 86 ? -3.512 13.845 5.329 1.00 59.53 86 ALA A CA 1
ATOM 674 C C . ALA A 1 86 ? -2.778 15.154 5.013 1.00 59.53 86 ALA A C 1
ATOM 676 O O . ALA A 1 86 ? -1.574 15.245 5.236 1.00 59.53 86 ALA A O 1
ATOM 677 N N . GLN A 1 87 ? -3.511 16.182 4.575 1.00 63.50 87 GLN A N 1
ATOM 678 C CA . GLN A 1 87 ? -2.944 17.485 4.238 1.00 63.50 87 GLN A CA 1
ATOM 679 C C . GLN A 1 87 ? -2.306 18.173 5.451 1.00 63.50 87 GLN A C 1
ATOM 681 O O . GLN A 1 87 ? -1.208 18.702 5.332 1.00 63.50 87 GLN A O 1
ATOM 686 N N . GLY A 1 88 ? -2.947 18.117 6.622 1.00 64.56 88 GLY A N 1
ATOM 687 C CA . GLY A 1 88 ? -2.415 18.681 7.862 1.00 64.56 88 GLY A CA 1
ATOM 688 C C . GLY A 1 88 ? -1.077 18.057 8.249 1.00 64.56 88 GLY A C 1
ATOM 689 O O . GLY A 1 88 ? -0.124 18.778 8.512 1.00 64.56 88 GLY A O 1
ATOM 690 N N . HIS A 1 89 ? -0.961 16.727 8.188 1.00 62.53 89 HIS A N 1
ATOM 691 C CA . HIS A 1 89 ? 0.309 16.055 8.478 1.00 62.53 89 HIS A CA 1
ATOM 692 C C . HIS A 1 89 ? 1.374 16.305 7.411 1.00 62.53 89 HIS A C 1
ATOM 694 O O . HIS A 1 89 ? 2.551 16.411 7.749 1.00 62.53 89 HIS A O 1
ATOM 700 N N . VAL A 1 90 ? 0.984 16.386 6.135 1.00 65.12 90 VAL A N 1
ATOM 701 C CA . VAL A 1 90 ? 1.907 16.783 5.067 1.00 65.12 90 VAL A CA 1
ATOM 702 C C . VAL A 1 90 ? 2.451 18.175 5.365 1.00 65.12 90 VAL A C 1
ATOM 704 O O . VAL A 1 90 ? 3.665 18.320 5.399 1.00 65.12 90 VAL A O 1
ATOM 707 N N . ASN A 1 91 ? 1.588 19.138 5.697 1.00 68.19 91 ASN A N 1
ATOM 708 C CA . ASN A 1 91 ? 1.998 20.491 6.066 1.00 68.19 91 ASN A CA 1
ATOM 709 C C . ASN A 1 91 ? 2.933 20.486 7.289 1.00 68.19 91 ASN A C 1
ATOM 711 O O . ASN A 1 91 ? 4.008 21.059 7.225 1.00 68.19 91 ASN A O 1
ATOM 715 N N . THR A 1 92 ? 2.624 19.734 8.352 1.00 66.25 92 THR A N 1
ATOM 716 C CA . THR A 1 92 ? 3.526 19.613 9.515 1.00 66.25 92 THR A CA 1
ATOM 717 C C . THR A 1 92 ? 4.911 19.073 9.134 1.00 66.25 92 THR A C 1
ATOM 719 O O . THR A 1 92 ? 5.927 19.548 9.638 1.00 66.25 92 THR A O 1
ATOM 722 N N . ILE A 1 93 ? 4.980 18.078 8.241 1.00 61.03 93 ILE A N 1
ATOM 723 C CA . ILE A 1 93 ? 6.258 17.535 7.756 1.00 61.03 93 ILE A CA 1
ATOM 724 C C . ILE A 1 93 ? 6.995 18.574 6.903 1.00 61.03 93 ILE A C 1
ATOM 726 O O . ILE A 1 93 ? 8.216 18.691 7.022 1.00 61.03 93 ILE A O 1
ATOM 730 N N . THR A 1 94 ? 6.283 19.324 6.057 1.00 65.81 94 THR A N 1
ATOM 731 C CA . THR A 1 94 ? 6.898 20.374 5.238 1.00 65.81 94 THR A CA 1
ATOM 732 C C . THR A 1 94 ? 7.414 21.520 6.095 1.00 65.81 94 THR A C 1
ATOM 734 O O . THR A 1 94 ? 8.556 21.921 5.914 1.00 65.81 94 THR A O 1
ATOM 737 N N . ASP A 1 95 ? 6.652 21.950 7.098 1.00 67.12 95 ASP A N 1
ATOM 738 C CA . ASP A 1 95 ? 7.028 23.032 8.011 1.00 67.12 95 ASP A CA 1
ATOM 739 C C . ASP A 1 95 ? 8.243 22.636 8.860 1.00 67.12 95 ASP A C 1
ATOM 741 O O . ASP A 1 95 ? 9.175 23.422 9.041 1.00 67.12 95 ASP A O 1
ATOM 745 N N . ALA A 1 96 ? 8.300 21.380 9.318 1.00 61.44 96 ALA A N 1
ATOM 746 C CA . ALA A 1 96 ? 9.470 20.840 10.006 1.00 61.44 96 ALA A CA 1
ATOM 747 C C . ALA A 1 96 ? 10.707 20.766 9.092 1.00 61.44 96 ALA A C 1
ATOM 749 O O . ALA A 1 96 ? 11.830 20.992 9.546 1.00 61.44 96 ALA A O 1
ATOM 750 N N . PHE A 1 97 ? 10.524 20.450 7.808 1.00 61.22 97 PHE A N 1
ATOM 751 C CA . PHE A 1 97 ? 11.609 20.394 6.831 1.00 61.22 97 PHE A CA 1
ATOM 752 C C . PHE A 1 97 ? 12.105 21.784 6.416 1.00 61.22 97 PHE A C 1
ATOM 754 O O . PHE A 1 97 ? 13.313 21.983 6.281 1.00 61.22 97 PHE A O 1
ATOM 761 N N . ASP A 1 98 ? 11.208 22.753 6.264 1.00 64.88 98 ASP A N 1
ATOM 762 C CA . ASP A 1 98 ? 11.562 24.146 5.996 1.00 64.88 98 ASP A CA 1
ATOM 763 C C . ASP A 1 98 ? 12.256 24.762 7.216 1.00 64.88 98 ASP A C 1
ATOM 765 O O . ASP A 1 98 ? 13.331 25.345 7.074 1.00 64.88 98 ASP A O 1
ATOM 769 N N . SER A 1 99 ? 11.773 24.465 8.427 1.00 62.66 99 SER A N 1
ATOM 770 C CA . SER A 1 99 ? 12.486 24.773 9.674 1.00 62.66 99 SER A CA 1
ATOM 771 C C . SER A 1 99 ? 13.881 24.139 9.707 1.00 62.66 99 SER A C 1
ATOM 773 O O . SER A 1 99 ? 14.819 24.757 10.205 1.00 62.66 99 SER A O 1
ATOM 775 N N . LEU A 1 100 ? 14.048 22.925 9.152 1.00 56.19 100 LEU A N 1
ATOM 776 C CA . LEU A 1 100 ? 15.343 22.243 9.034 1.00 56.19 100 LEU A CA 1
ATOM 777 C C . LEU A 1 100 ? 16.292 22.944 8.040 1.00 56.19 100 LEU A C 1
ATOM 779 O O . LEU A 1 100 ? 17.495 23.038 8.283 1.00 56.19 100 LEU A O 1
ATOM 783 N N . LYS A 1 101 ? 15.762 23.430 6.914 1.00 61.12 101 LYS A N 1
ATOM 784 C CA . LYS A 1 101 ? 16.518 24.193 5.907 1.00 61.12 101 LYS A CA 1
ATOM 785 C C . LYS A 1 101 ? 16.926 25.574 6.414 1.00 61.12 101 LYS A C 1
ATOM 787 O O . LYS A 1 101 ? 17.983 26.067 6.028 1.00 61.12 101 LYS A O 1
ATOM 792 N N . GLU A 1 102 ? 16.103 26.181 7.262 1.00 55.94 102 GLU A N 1
ATOM 793 C CA . GLU A 1 102 ? 16.351 27.500 7.840 1.00 55.94 102 GLU A CA 1
ATOM 794 C C . GLU A 1 102 ? 17.348 27.491 9.006 1.00 55.94 102 GLU A C 1
ATOM 796 O O . GLU A 1 102 ? 17.703 28.573 9.466 1.00 55.94 102 GLU A O 1
ATOM 801 N N . PHE A 1 103 ? 17.857 26.330 9.456 1.00 50.03 103 PHE A N 1
ATOM 802 C CA . PHE A 1 103 ? 18.895 26.253 10.497 1.00 50.03 103 PHE A CA 1
ATOM 803 C C . PHE A 1 103 ? 20.153 27.046 10.097 1.00 50.03 103 PHE A C 1
ATOM 805 O O . PHE A 1 103 ? 20.945 26.575 9.273 1.00 50.03 103 PHE A O 1
ATOM 812 N N . PRO A 1 104 ? 20.424 28.212 10.714 1.00 49.06 104 PRO A N 1
ATOM 813 C CA . PRO A 1 104 ? 21.691 28.904 10.547 1.00 49.06 104 PRO A CA 1
ATOM 814 C C . PRO A 1 104 ? 22.745 28.225 11.437 1.00 49.06 104 PRO A C 1
ATOM 816 O O . PRO A 1 104 ? 22.410 27.599 12.443 1.00 49.06 104 PRO A O 1
ATOM 819 N N . GLU A 1 105 ? 24.032 28.405 11.127 1.00 50.81 105 GLU A N 1
ATOM 820 C CA . GLU A 1 105 ? 25.183 27.823 11.851 1.00 50.81 105 GLU A CA 1
ATOM 821 C C . GLU A 1 105 ? 25.260 28.115 13.378 1.00 50.81 105 GLU A C 1
ATOM 823 O O . GLU A 1 105 ? 26.133 27.583 14.062 1.00 50.81 105 GLU A O 1
ATOM 828 N N . ASP A 1 106 ? 24.353 28.905 13.966 1.00 50.16 106 ASP A N 1
ATOM 829 C CA . ASP A 1 106 ? 24.365 29.312 15.385 1.00 50.16 106 ASP A CA 1
ATOM 830 C C . ASP A 1 106 ? 23.665 28.315 16.342 1.00 50.16 106 ASP A C 1
ATOM 832 O O . ASP A 1 106 ? 23.107 28.669 17.385 1.00 50.16 106 ASP A O 1
ATOM 836 N N . ILE A 1 107 ? 23.691 27.020 16.015 1.00 50.16 107 ILE A N 1
ATOM 837 C CA . ILE A 1 107 ? 23.157 25.958 16.889 1.00 50.16 107 ILE A CA 1
ATOM 838 C C . ILE A 1 107 ? 24.011 25.826 18.159 1.00 50.16 107 ILE A C 1
ATOM 840 O O . ILE A 1 107 ? 23.488 25.609 19.256 1.00 50.16 107 ILE A O 1
ATOM 844 N N . SER A 1 108 ? 25.329 26.029 18.042 1.00 49.91 108 SER A N 1
ATOM 845 C CA . SER A 1 108 ? 26.241 25.998 19.191 1.00 49.91 108 SER A CA 1
ATOM 846 C C . SER A 1 108 ? 25.877 27.054 20.242 1.00 49.91 108 SER A C 1
ATOM 848 O O . SER A 1 108 ? 26.029 26.799 21.439 1.00 49.91 108 SER A O 1
ATOM 850 N N . GLY A 1 109 ? 25.387 28.226 19.823 1.00 55.09 109 GLY A N 1
ATOM 851 C CA . GLY A 1 109 ? 24.996 29.311 20.722 1.00 55.09 109 GLY A CA 1
ATOM 852 C C . GLY A 1 109 ? 23.698 29.034 21.481 1.00 55.09 109 GLY A C 1
ATOM 853 O O . GLY A 1 109 ? 23.600 29.374 22.660 1.00 55.09 109 GLY A O 1
ATOM 854 N N . ARG A 1 110 ? 22.724 28.377 20.836 1.00 50.41 110 ARG A N 1
ATOM 855 C CA . ARG A 1 110 ? 21.388 28.106 21.403 1.00 50.41 110 ARG A CA 1
ATOM 856 C C . ARG A 1 110 ? 21.369 26.893 22.336 1.00 50.41 110 ARG A C 1
ATOM 858 O O . ARG A 1 110 ? 20.805 26.978 23.424 1.00 50.41 110 ARG A O 1
ATOM 865 N N . ILE A 1 111 ? 22.093 25.821 21.994 1.00 47.91 111 ILE A N 1
ATOM 866 C CA . ILE A 1 111 ? 22.277 24.655 22.884 1.00 47.91 111 ILE A CA 1
ATOM 867 C C . ILE A 1 111 ? 23.006 25.065 24.173 1.00 47.91 111 ILE A C 1
ATOM 869 O O . ILE A 1 111 ? 22.647 24.621 25.261 1.00 47.91 111 ILE A O 1
ATOM 873 N N . SER A 1 112 ? 23.980 25.977 24.073 1.00 54.31 112 SER A N 1
ATOM 874 C CA . SER A 1 112 ? 24.722 26.492 25.235 1.00 54.31 112 SER A CA 1
ATOM 875 C C . SER A 1 112 ? 23.866 27.340 26.188 1.00 54.31 112 SER A C 1
ATOM 877 O O . SER A 1 112 ? 24.252 27.525 27.341 1.00 54.31 112 SER A O 1
ATOM 879 N N . ARG A 1 113 ? 22.713 27.853 25.731 1.00 53.75 113 ARG A N 1
ATOM 880 C CA . ARG A 1 113 ? 21.750 28.617 26.547 1.00 53.75 113 ARG A CA 1
ATOM 881 C C . ARG A 1 113 ? 20.584 27.771 27.069 1.00 53.75 113 ARG A C 1
ATOM 883 O O . ARG A 1 113 ? 19.783 28.288 27.838 1.00 53.75 113 ARG A O 1
ATOM 890 N N . GLY A 1 114 ? 20.506 26.487 26.704 1.00 41.62 114 GLY A N 1
ATOM 891 C CA . GLY A 1 114 ? 19.445 25.582 27.160 1.00 41.62 114 GLY A CA 1
ATOM 892 C C . GLY A 1 114 ? 18.058 25.896 26.588 1.00 41.62 114 GLY A C 1
ATOM 893 O O . GLY A 1 114 ? 17.059 25.506 27.184 1.00 41.62 114 GLY A O 1
ATOM 894 N N . GLU A 1 115 ? 17.988 26.604 25.459 1.00 46.31 115 GLU A N 1
ATOM 895 C CA . GLU A 1 115 ? 16.728 26.909 24.774 1.00 46.31 115 GLU A CA 1
ATOM 896 C C . GLU A 1 115 ? 16.294 25.723 23.901 1.00 46.31 115 GLU A C 1
ATOM 898 O O . GLU A 1 115 ? 17.122 25.115 23.214 1.00 46.31 115 GLU A O 1
ATOM 903 N N . ASN A 1 116 ? 14.995 25.398 23.913 1.00 43.38 116 ASN A N 1
ATOM 904 C CA . ASN A 1 116 ? 14.428 24.382 23.028 1.00 43.38 116 ASN A CA 1
ATOM 905 C C . ASN A 1 116 ? 14.606 24.855 21.565 1.00 43.38 116 ASN A C 1
ATOM 907 O O . ASN A 1 116 ? 14.167 25.960 21.235 1.00 43.38 116 ASN A O 1
ATOM 911 N N . PRO A 1 117 ? 15.281 24.091 20.682 1.00 45.19 117 PRO A N 1
ATOM 912 C CA . PRO A 1 117 ? 15.553 24.530 19.309 1.00 45.19 117 PRO A CA 1
ATOM 913 C C . PRO A 1 117 ? 14.297 24.624 18.437 1.00 45.19 117 PRO A C 1
ATOM 915 O O . PRO A 1 117 ? 14.342 25.235 17.373 1.00 45.19 117 PRO A O 1
ATOM 918 N N . PHE A 1 118 ? 13.207 24.006 18.887 1.00 37.66 118 PHE A N 1
ATOM 919 C CA . PHE A 1 118 ? 11.927 23.948 18.201 1.00 37.66 118 PHE A CA 1
ATOM 920 C C . PHE A 1 118 ? 10.962 24.939 18.868 1.00 37.66 118 PHE A C 1
ATOM 922 O O . PHE A 1 118 ? 10.802 24.864 20.090 1.00 37.66 118 PHE A O 1
ATOM 929 N N . PRO A 1 119 ? 10.357 25.883 18.121 1.00 41.38 119 PRO A N 1
ATOM 930 C CA . PRO A 1 119 ? 9.316 26.741 18.671 1.00 41.38 119 PRO A CA 1
ATOM 931 C C . PRO A 1 119 ? 8.130 25.882 19.128 1.00 41.38 119 PRO A C 1
ATOM 933 O O . PRO A 1 119 ? 7.710 24.964 18.426 1.00 41.38 119 PRO A O 1
ATOM 936 N N . GLU A 1 120 ? 7.619 26.155 20.327 1.00 37.12 120 GLU A N 1
ATOM 937 C CA . GLU A 1 120 ? 6.337 25.615 20.775 1.00 37.12 120 GLU A CA 1
ATOM 938 C C . GLU A 1 120 ? 5.232 26.454 20.124 1.00 37.12 120 GLU A C 1
ATOM 940 O O . GLU A 1 120 ? 5.135 27.658 20.370 1.00 37.12 120 GLU A O 1
ATOM 945 N N . ASP A 1 121 ? 4.424 25.832 19.264 1.00 38.38 121 ASP A N 1
ATOM 946 C CA . ASP A 1 121 ? 3.226 26.459 18.709 1.00 38.38 121 ASP A CA 1
ATOM 947 C C . ASP A 1 121 ? 2.183 26.636 19.825 1.00 38.38 121 ASP A C 1
ATOM 949 O O . ASP A 1 121 ? 1.394 25.740 20.123 1.00 38.38 121 ASP A O 1
ATOM 953 N N . GLU A 1 122 ? 2.175 27.809 20.464 1.00 34.50 122 GLU A N 1
ATOM 954 C CA . GLU A 1 122 ? 1.167 28.193 21.466 1.00 34.50 122 GLU A CA 1
ATOM 955 C C . GLU A 1 122 ? -0.166 28.679 20.859 1.00 34.50 122 GLU A C 1
ATOM 957 O O . GLU A 1 122 ? -1.081 29.030 21.600 1.00 34.50 122 GLU A O 1
ATOM 962 N N . ASN A 1 123 ? -0.346 28.647 19.535 1.00 34.06 123 ASN A N 1
ATOM 963 C CA . ASN A 1 123 ? -1.589 29.087 18.893 1.00 34.06 123 ASN A CA 1
ATOM 964 C C . ASN A 1 123 ? -2.184 27.993 18.000 1.00 34.06 123 ASN A C 1
ATOM 966 O O . ASN A 1 123 ? -2.000 27.984 16.786 1.00 34.06 123 ASN A O 1
ATOM 97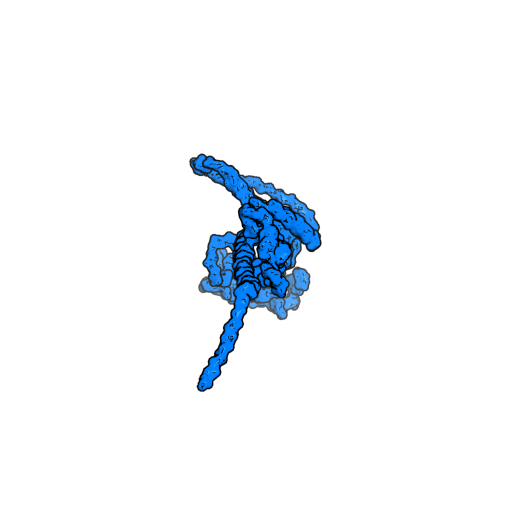0 N N . GLY A 1 124 ? -2.957 27.093 18.607 1.00 34.41 124 GLY A N 1
ATOM 971 C CA . GLY A 1 124 ? -3.935 26.289 17.879 1.00 34.41 124 GLY A CA 1
ATOM 972 C C . GLY A 1 124 ? -5.090 27.172 17.405 1.00 34.41 124 GLY A C 1
ATOM 973 O O . GLY A 1 124 ? -6.104 27.281 18.093 1.00 34.41 124 GLY A O 1
ATOM 974 N N . GLU A 1 125 ? -4.935 27.824 16.251 1.00 28.39 125 GLU A N 1
ATOM 975 C CA . GLU A 1 125 ? -6.069 28.409 15.534 1.00 28.39 125 GLU A CA 1
ATOM 976 C C . GLU A 1 125 ? -6.888 27.287 14.883 1.00 28.39 125 GLU A C 1
ATOM 978 O O . GLU A 1 125 ? -6.507 26.676 13.883 1.00 28.39 125 GLU A O 1
ATOM 983 N N . ASP A 1 126 ? -8.036 27.029 15.505 1.00 31.83 126 ASP A N 1
ATOM 984 C CA . ASP A 1 126 ? -9.138 26.215 15.009 1.00 31.83 126 ASP A CA 1
ATOM 985 C C . ASP A 1 126 ? -9.691 26.854 13.723 1.00 31.83 126 ASP A C 1
ATOM 987 O O . ASP A 1 126 ? -10.547 27.743 13.743 1.00 31.83 126 ASP A O 1
ATOM 991 N N . SER A 1 127 ? -9.141 26.452 12.578 1.00 29.56 127 SER A N 1
ATOM 992 C CA . SER A 1 127 ? -9.697 26.809 11.278 1.00 29.56 127 SER A CA 1
ATOM 993 C C . SER A 1 127 ? -10.821 25.833 10.951 1.00 29.56 127 SER A C 1
ATOM 995 O O . SER A 1 127 ? -10.604 24.709 10.512 1.00 29.56 127 SER A O 1
ATOM 997 N N . ASN A 1 128 ? -12.052 26.289 11.169 1.00 36.88 128 ASN A N 1
ATOM 998 C CA . ASN A 1 128 ? -13.251 25.690 10.600 1.00 36.88 128 ASN A CA 1
ATOM 999 C C . ASN A 1 128 ? -13.445 26.230 9.173 1.00 36.88 128 ASN A C 1
ATOM 1001 O O . ASN A 1 128 ? -13.582 27.449 9.019 1.00 36.88 128 ASN A O 1
ATOM 1005 N N . PRO A 1 129 ? -13.526 25.379 8.134 1.00 30.12 129 PRO A N 1
ATOM 1006 C CA . PRO A 1 129 ? -14.153 25.823 6.902 1.00 30.12 129 PRO A CA 1
ATOM 1007 C C . PRO A 1 129 ? -15.149 24.804 6.337 1.00 30.12 129 PRO A C 1
ATOM 1009 O O . PRO A 1 129 ? -14.826 23.649 6.078 1.00 30.12 129 PRO A O 1
ATOM 1012 N N . GLY A 1 130 ? -16.340 25.324 6.038 1.00 26.61 130 GLY A N 1
ATOM 1013 C CA . GLY A 1 130 ? -17.063 25.010 4.807 1.00 26.61 130 GLY A CA 1
ATOM 1014 C C . GLY A 1 130 ? -17.760 23.658 4.749 1.00 26.61 130 GLY A C 1
ATOM 1015 O O . GLY A 1 130 ? -17.183 22.649 4.362 1.00 26.61 130 GLY A O 1
ATOM 1016 N N . SER A 1 131 ? -19.059 23.676 5.032 1.00 33.62 131 SER A N 1
ATOM 1017 C CA . SER A 1 131 ? -20.007 22.684 4.533 1.00 33.62 131 SER A CA 1
ATOM 1018 C C . SER A 1 131 ? -20.023 22.703 3.001 1.00 33.62 131 SER A C 1
ATOM 1020 O O . SER A 1 131 ? -20.457 23.709 2.447 1.00 33.62 131 SER A O 1
ATOM 1022 N N . ASP A 1 132 ? -19.627 21.616 2.337 1.00 32.81 132 ASP A N 1
ATOM 1023 C CA . ASP A 1 132 ? -19.851 21.455 0.897 1.00 32.81 132 ASP A CA 1
ATOM 1024 C C . ASP A 1 132 ? -20.375 20.057 0.541 1.00 32.81 132 ASP A C 1
ATOM 1026 O O . ASP A 1 132 ? -20.049 19.043 1.162 1.00 32.81 132 ASP A O 1
ATOM 1030 N N . GLU A 1 133 ? -21.258 20.079 -0.454 1.00 31.14 133 GLU A N 1
ATOM 1031 C CA . GLU A 1 133 ? -22.122 19.020 -0.969 1.00 31.14 133 GLU A CA 1
ATOM 1032 C C . GLU A 1 133 ? -21.374 17.792 -1.536 1.00 31.14 133 GLU A C 1
ATOM 1034 O O . GLU A 1 133 ? -20.201 17.874 -1.910 1.00 31.14 133 GLU A O 1
ATOM 1039 N N . PRO A 1 134 ? -22.045 16.625 -1.641 1.00 32.06 134 PRO A N 1
ATOM 1040 C CA . PRO A 1 134 ? -21.430 15.395 -2.139 1.00 32.06 134 PRO A CA 1
ATOM 1041 C C . PRO A 1 134 ? -20.995 15.513 -3.612 1.00 32.06 134 PRO A C 1
ATOM 1043 O O . PRO A 1 134 ? -21.819 15.595 -4.521 1.00 32.06 134 PRO A O 1
ATOM 1046 N N . VAL A 1 135 ? -19.678 15.470 -3.829 1.00 35.94 135 VAL A N 1
ATOM 1047 C CA . VAL A 1 135 ? -18.995 15.566 -5.133 1.00 35.94 135 VAL A CA 1
ATOM 1048 C C . VAL A 1 135 ? -19.245 14.318 -5.996 1.00 35.94 135 VAL A C 1
ATOM 1050 O O . VAL A 1 135 ? -19.180 13.188 -5.505 1.00 35.94 135 VAL A O 1
ATOM 1053 N N . SER A 1 136 ? -19.506 14.503 -7.297 1.00 34.81 136 SER A N 1
ATOM 1054 C CA . SER A 1 136 ? -19.822 13.407 -8.230 1.00 34.81 136 SER A CA 1
ATOM 1055 C C . SER A 1 136 ? -18.574 12.715 -8.817 1.00 34.81 136 SER A C 1
ATOM 1057 O O . SER A 1 136 ? -17.492 13.293 -8.923 1.00 34.81 136 SER A O 1
ATOM 1059 N N . LEU A 1 137 ? -18.721 11.453 -9.244 1.00 33.09 137 LEU A N 1
ATOM 1060 C CA . LEU A 1 137 ? -17.631 10.591 -9.744 1.00 33.09 137 LEU A CA 1
ATOM 1061 C C . LEU A 1 137 ? -16.934 11.091 -11.029 1.00 33.09 137 LEU A C 1
ATOM 1063 O O . LEU A 1 137 ? -15.820 10.649 -11.315 1.00 33.09 137 LEU A O 1
ATOM 1067 N N . GLU A 1 138 ? -17.558 11.974 -11.814 1.00 36.66 138 GLU A N 1
ATOM 1068 C CA . GLU A 1 138 ? -16.937 12.553 -13.019 1.00 36.66 138 GLU A CA 1
ATOM 1069 C C . GLU A 1 138 ? -16.061 13.770 -12.692 1.00 36.66 138 GLU A C 1
ATOM 1071 O O . GLU A 1 138 ? -14.960 13.890 -13.224 1.00 36.66 138 GLU A O 1
ATOM 1076 N N . GLU A 1 139 ? -16.457 14.587 -11.713 1.00 38.78 139 GLU A N 1
ATOM 1077 C CA . GLU A 1 139 ? -15.660 15.729 -11.240 1.00 38.78 139 GLU A CA 1
ATOM 1078 C C . GLU A 1 139 ? -14.361 15.282 -10.562 1.00 38.78 139 GLU A C 1
ATOM 1080 O O . GLU A 1 139 ? -13.332 15.949 -10.673 1.00 38.78 139 GLU A O 1
ATOM 1085 N N . ILE A 1 140 ? -14.381 14.122 -9.897 1.00 40.31 140 ILE A N 1
ATOM 1086 C CA . ILE A 1 140 ? -13.181 13.500 -9.329 1.00 40.31 140 ILE A CA 1
ATOM 1087 C C . ILE A 1 140 ? -12.190 13.143 -10.448 1.00 40.31 140 ILE A C 1
ATOM 1089 O O . ILE A 1 140 ? -11.003 13.418 -10.312 1.00 40.31 140 ILE A O 1
ATOM 1093 N N . LYS A 1 141 ? -12.649 12.607 -11.589 1.00 39.56 141 LYS A N 1
ATOM 1094 C CA . LYS A 1 141 ? -11.767 12.260 -12.722 1.00 39.56 141 LYS A CA 1
ATOM 1095 C C . LYS A 1 141 ? -11.120 13.487 -13.363 1.00 39.56 141 LYS A C 1
ATOM 1097 O O . LYS A 1 141 ? -9.939 13.428 -13.708 1.00 39.56 141 LYS A O 1
ATOM 1102 N N . ASP A 1 142 ? -11.858 14.584 -13.491 1.00 48.06 142 ASP A N 1
ATOM 1103 C CA . ASP A 1 142 ? -11.327 15.824 -14.060 1.00 48.06 142 ASP A CA 1
ATOM 1104 C C . ASP A 1 142 ? -10.376 16.540 -13.092 1.00 48.06 142 ASP A C 1
ATOM 1106 O O . ASP A 1 142 ? -9.320 17.017 -13.512 1.00 48.06 142 ASP A O 1
ATOM 1110 N N . LYS A 1 143 ? -10.663 16.518 -11.782 1.00 41.09 143 LYS A N 1
ATOM 1111 C CA . LYS A 1 143 ? -9.732 17.000 -10.748 1.00 41.09 143 LYS A CA 1
ATOM 1112 C C . LYS A 1 143 ? -8.469 16.143 -10.654 1.00 41.09 143 LYS A C 1
ATOM 1114 O O . LYS A 1 143 ? -7.396 16.696 -10.454 1.00 41.09 143 LYS A O 1
ATOM 1119 N N . ILE A 1 144 ? -8.560 14.824 -10.852 1.00 42.19 144 ILE A N 1
ATOM 1120 C CA . ILE A 1 144 ? -7.392 13.927 -10.920 1.00 42.19 144 ILE A CA 1
ATOM 1121 C C . ILE A 1 144 ? -6.529 14.239 -12.144 1.00 42.19 144 ILE A C 1
ATOM 1123 O O . ILE A 1 144 ? -5.307 14.239 -12.029 1.00 42.19 144 ILE A O 1
ATOM 1127 N N . LYS A 1 145 ? -7.133 14.523 -13.307 1.00 48.94 145 LYS A N 1
ATOM 1128 C CA . LYS A 1 145 ? -6.382 14.955 -14.496 1.00 48.94 145 LYS A CA 1
ATOM 1129 C C . LYS A 1 145 ? -5.686 16.296 -14.268 1.00 48.94 145 LYS A C 1
ATOM 1131 O O . LYS A 1 145 ? -4.485 16.383 -14.483 1.00 48.94 145 LYS A O 1
ATOM 1136 N N . ALA A 1 146 ? -6.410 17.293 -13.761 1.00 49.09 146 ALA A N 1
ATOM 1137 C CA . ALA A 1 146 ? -5.849 18.612 -13.467 1.00 49.09 146 ALA A CA 1
ATOM 1138 C C . ALA A 1 146 ? -4.754 18.559 -12.384 1.00 49.09 146 ALA A C 1
ATOM 1140 O O . ALA A 1 146 ? -3.736 19.245 -12.487 1.00 49.09 146 ALA A O 1
ATOM 1141 N N . ALA A 1 147 ? -4.927 17.709 -11.367 1.00 42.97 147 ALA A N 1
ATOM 1142 C CA . ALA A 1 147 ? -3.898 17.447 -10.370 1.00 42.97 147 ALA A CA 1
ATOM 1143 C C . ALA A 1 147 ? -2.697 16.739 -11.003 1.00 42.97 147 ALA A C 1
ATOM 1145 O O . ALA A 1 147 ? -1.578 17.164 -10.763 1.00 42.97 147 ALA A O 1
ATOM 1146 N N . GLY A 1 148 ? -2.910 15.727 -11.852 1.00 44.09 148 GLY A N 1
ATOM 1147 C CA . GLY A 1 148 ? -1.855 15.013 -12.578 1.00 44.09 148 GLY A CA 1
ATOM 1148 C C . GLY A 1 148 ? -0.960 15.930 -13.414 1.00 44.09 148 GLY A C 1
ATOM 1149 O O . GLY A 1 148 ? 0.261 15.799 -13.340 1.00 44.09 148 GLY A O 1
ATOM 1150 N N . ASP A 1 149 ? -1.553 16.897 -14.119 1.00 49.34 149 ASP A N 1
ATOM 1151 C CA . ASP A 1 149 ? -0.818 17.926 -14.869 1.00 49.34 149 ASP A CA 1
ATOM 1152 C C . ASP A 1 149 ? -0.018 18.854 -13.929 1.00 49.34 149 ASP A C 1
ATOM 1154 O O . ASP A 1 149 ? 1.112 19.229 -14.231 1.00 49.34 149 ASP A O 1
ATOM 1158 N N . SER A 1 150 ? -0.563 19.169 -12.747 1.00 47.78 150 SER A N 1
ATOM 1159 C CA . SER A 1 150 ? 0.117 19.982 -11.722 1.00 47.78 150 SER A CA 1
ATOM 1160 C C . SER A 1 150 ? 1.254 19.219 -11.023 1.00 47.78 150 SER A C 1
ATOM 1162 O O . SER A 1 150 ? 2.287 19.796 -10.689 1.00 47.78 150 SER A O 1
ATOM 1164 N N . VAL A 1 151 ? 1.103 17.902 -10.835 1.00 48.22 151 VAL A N 1
ATOM 1165 C CA . VAL A 1 151 ? 2.147 17.038 -10.262 1.00 48.22 151 VAL A CA 1
ATOM 1166 C C . VAL A 1 151 ? 3.325 16.910 -11.238 1.00 48.22 151 VAL A C 1
ATOM 1168 O O . VAL A 1 151 ? 4.468 16.783 -10.804 1.00 48.22 151 VAL A O 1
ATOM 1171 N N . GLU A 1 152 ? 3.087 17.004 -12.553 1.00 49.56 152 GLU A N 1
ATOM 1172 C CA . GLU A 1 152 ? 4.168 17.007 -13.546 1.00 49.56 152 GLU A CA 1
ATOM 1173 C C . GLU A 1 152 ? 5.120 18.211 -13.398 1.00 49.56 152 GLU A C 1
ATOM 1175 O O . GLU A 1 152 ? 6.314 18.089 -13.687 1.00 49.56 152 GLU A O 1
ATOM 1180 N N . GLU A 1 153 ? 4.632 19.335 -12.867 1.00 50.84 153 GLU A N 1
ATOM 1181 C CA . GLU A 1 153 ? 5.426 20.535 -12.573 1.00 50.84 153 GLU A CA 1
ATOM 1182 C C . GLU A 1 153 ? 6.183 20.437 -11.226 1.00 50.84 153 GLU A C 1
ATOM 1184 O O . GLU A 1 153 ? 7.279 20.983 -11.089 1.00 50.84 153 GLU A O 1
ATOM 1189 N N . ALA A 1 154 ? 5.681 19.651 -10.265 1.00 50.12 154 ALA A N 1
ATOM 1190 C CA . ALA A 1 154 ? 6.236 19.492 -8.909 1.00 50.12 154 ALA A CA 1
ATOM 1191 C C . ALA A 1 154 ? 7.477 18.568 -8.800 1.00 50.12 154 ALA A C 1
ATOM 1193 O O . ALA A 1 154 ? 8.017 18.360 -7.714 1.00 50.12 154 ALA A O 1
ATOM 1194 N N . VAL A 1 155 ? 7.973 18.023 -9.916 1.00 50.84 155 VAL A N 1
ATOM 1195 C CA . VAL A 1 155 ? 8.969 16.921 -9.984 1.00 50.84 155 VAL A CA 1
ATOM 1196 C C . VAL A 1 155 ? 10.369 17.276 -9.455 1.00 50.84 155 VAL A C 1
ATOM 1198 O O . VAL A 1 155 ? 11.248 16.415 -9.364 1.00 50.84 155 VAL A O 1
ATOM 1201 N N . THR A 1 156 ? 10.626 18.536 -9.121 1.00 55.84 156 THR A N 1
ATOM 1202 C CA . THR A 1 156 ? 11.958 19.000 -8.710 1.00 55.84 156 THR A CA 1
ATOM 1203 C C . THR A 1 156 ? 12.184 19.103 -7.203 1.00 55.84 156 THR A C 1
ATOM 1205 O O . THR A 1 156 ? 13.351 19.131 -6.812 1.00 55.84 156 THR A O 1
ATOM 1208 N N . ASP A 1 157 ? 11.139 19.115 -6.364 1.00 66.06 157 ASP A N 1
ATOM 1209 C CA . ASP A 1 157 ? 11.271 19.276 -4.905 1.00 66.06 157 ASP A CA 1
ATOM 1210 C C . ASP A 1 157 ? 10.523 18.165 -4.135 1.00 66.06 157 ASP A C 1
ATOM 1212 O O . ASP A 1 157 ? 9.310 18.030 -4.312 1.00 66.06 157 ASP A O 1
ATOM 1216 N N . PRO A 1 158 ? 11.195 17.387 -3.256 1.00 63.03 158 PRO A N 1
ATOM 1217 C CA . PRO A 1 158 ? 10.546 16.361 -2.431 1.00 63.03 158 PRO A CA 1
ATOM 1218 C C . PRO A 1 158 ? 9.392 16.885 -1.557 1.00 63.03 158 PRO A C 1
ATOM 1220 O O . PRO A 1 158 ? 8.493 16.119 -1.214 1.00 63.03 158 PRO A O 1
ATOM 1223 N N . VAL A 1 159 ? 9.402 18.172 -1.192 1.00 63.47 159 VAL A N 1
ATOM 1224 C CA . VAL A 1 159 ? 8.341 18.818 -0.397 1.00 63.47 159 VAL A CA 1
ATOM 1225 C C . VAL A 1 159 ? 7.069 19.000 -1.228 1.00 63.47 159 VAL A C 1
ATOM 1227 O O . VAL A 1 159 ? 5.976 18.642 -0.791 1.00 63.47 159 VAL A O 1
ATOM 1230 N N . GLU A 1 160 ? 7.209 19.517 -2.448 1.00 67.25 160 GLU A N 1
ATOM 1231 C CA . GLU A 1 160 ? 6.092 19.723 -3.379 1.00 67.25 160 GLU A CA 1
ATOM 1232 C C . GLU A 1 160 ? 5.543 18.390 -3.907 1.00 67.25 160 GLU A C 1
ATOM 1234 O O . GLU A 1 160 ? 4.333 18.225 -4.085 1.00 67.25 160 GLU A O 1
ATOM 1239 N N . GLU A 1 161 ? 6.413 17.392 -4.067 1.00 66.44 161 GLU A N 1
ATOM 1240 C CA . GLU A 1 161 ? 6.044 16.004 -4.357 1.00 66.44 161 GLU A CA 1
ATOM 1241 C C . GLU A 1 161 ? 5.156 15.423 -3.236 1.00 66.44 161 GLU A C 1
ATOM 1243 O O . GLU A 1 161 ? 4.097 14.858 -3.513 1.00 66.44 161 GLU A O 1
ATOM 1248 N N . LEU A 1 162 ? 5.511 15.644 -1.961 1.00 65.25 162 LEU A N 1
ATOM 1249 C CA . LEU A 1 162 ? 4.711 15.218 -0.804 1.00 65.25 162 LEU A CA 1
ATOM 1250 C C . LEU A 1 162 ? 3.349 15.934 -0.736 1.00 65.25 162 LEU A C 1
ATOM 1252 O O . LEU A 1 162 ? 2.328 15.282 -0.499 1.00 65.25 162 LEU A O 1
ATOM 1256 N N . LYS A 1 163 ? 3.311 17.251 -0.991 1.00 66.19 163 LYS A N 1
ATOM 1257 C CA . LYS A 1 163 ? 2.064 18.041 -1.093 1.00 66.19 163 LYS A CA 1
ATOM 1258 C C . LYS A 1 163 ? 1.155 17.526 -2.203 1.00 66.19 163 LYS A C 1
ATOM 1260 O O . LYS A 1 163 ? -0.052 17.408 -2.000 1.00 66.19 163 LYS A O 1
ATOM 1265 N N . SER A 1 164 ? 1.736 17.156 -3.339 1.00 65.12 164 SER A N 1
ATOM 1266 C CA . SER A 1 164 ? 1.007 16.595 -4.477 1.00 65.12 164 SER A CA 1
ATOM 1267 C C . SER A 1 164 ? 0.424 15.211 -4.174 1.00 65.12 164 SER A C 1
ATOM 1269 O O . SER A 1 164 ? -0.706 14.909 -4.548 1.00 65.12 164 SER A O 1
ATOM 1271 N N . VAL A 1 165 ? 1.157 14.365 -3.444 1.00 65.50 165 VAL A N 1
ATOM 1272 C CA . VAL A 1 165 ? 0.628 13.081 -2.954 1.00 65.50 165 VAL A CA 1
ATOM 1273 C C . VAL A 1 165 ? -0.511 13.308 -1.952 1.00 65.50 165 VAL A C 1
ATOM 1275 O O . VAL A 1 165 ? -1.548 12.651 -2.047 1.00 65.50 165 VAL A O 1
ATOM 1278 N N . GLY A 1 166 ? -0.352 14.257 -1.023 1.00 63.66 166 GLY A N 1
ATOM 1279 C CA . GLY A 1 166 ? -1.385 14.636 -0.053 1.00 63.66 166 GLY A CA 1
ATOM 1280 C C . GLY A 1 166 ? -2.676 15.132 -0.709 1.00 63.66 166 GLY A C 1
ATOM 1281 O O . GLY A 1 166 ? -3.763 14.696 -0.329 1.00 63.66 166 GLY A O 1
ATOM 1282 N N . SER A 1 167 ? -2.568 15.962 -1.750 1.00 60.94 167 SER A N 1
ATOM 1283 C CA . SER A 1 167 ? -3.725 16.485 -2.482 1.00 60.94 167 SER A CA 1
ATOM 1284 C C . SER A 1 167 ? -4.442 15.406 -3.301 1.00 60.94 167 SER A C 1
ATOM 1286 O O . SER A 1 167 ? -5.671 15.352 -3.299 1.00 60.94 167 SER A O 1
ATOM 1288 N N . LEU A 1 168 ? -3.707 14.483 -3.934 1.00 61.34 168 LEU A N 1
ATOM 1289 C CA . LEU A 1 168 ? -4.294 13.336 -4.639 1.00 61.34 168 LEU A CA 1
ATOM 1290 C C . LEU A 1 168 ? -5.055 12.400 -3.692 1.00 61.34 168 LEU A C 1
ATOM 1292 O O . LEU A 1 168 ? -6.118 11.890 -4.048 1.00 61.34 168 LEU A O 1
ATOM 1296 N N . ILE A 1 169 ? -4.547 12.220 -2.472 1.00 61.31 169 ILE A N 1
ATOM 1297 C CA . ILE A 1 169 ? -5.238 11.505 -1.394 1.00 61.31 169 ILE A CA 1
ATOM 1298 C C . ILE A 1 169 ? -6.488 12.292 -0.965 1.00 61.31 169 ILE A C 1
ATOM 1300 O O . ILE A 1 169 ? -7.564 11.716 -0.849 1.00 61.31 169 ILE A O 1
ATOM 1304 N N . ALA A 1 170 ? -6.416 13.614 -0.807 1.00 58.84 170 ALA A N 1
ATOM 1305 C CA . ALA A 1 170 ? -7.589 14.419 -0.459 1.00 58.84 170 ALA A CA 1
ATOM 1306 C C . ALA A 1 170 ? -8.715 14.373 -1.516 1.00 58.84 170 ALA A C 1
ATOM 1308 O O . ALA A 1 170 ? -9.883 14.559 -1.177 1.00 58.84 170 ALA A O 1
ATOM 1309 N N . LEU A 1 171 ? -8.383 14.092 -2.780 1.00 54.34 171 LEU A N 1
ATOM 1310 C CA . LEU A 1 171 ? -9.322 14.082 -3.906 1.00 54.34 171 LEU A CA 1
ATOM 1311 C C . LEU A 1 171 ? -10.090 12.763 -4.112 1.00 54.34 171 LEU A C 1
ATOM 1313 O O . LEU A 1 171 ? -11.087 12.769 -4.835 1.00 54.34 171 LEU A O 1
ATOM 1317 N N . GLY A 1 172 ? -9.667 11.634 -3.532 1.00 50.88 172 GLY A N 1
ATOM 1318 C CA . GLY A 1 172 ? -10.209 10.325 -3.914 1.00 50.88 172 GLY A CA 1
ATOM 1319 C C . GLY A 1 172 ? -10.398 9.351 -2.758 1.00 50.88 172 GLY A C 1
ATOM 1320 O O . GLY A 1 172 ? -9.435 8.786 -2.257 1.00 50.88 172 GLY A O 1
ATOM 1321 N N . GLY A 1 173 ? -11.649 9.065 -2.386 1.00 48.66 173 GLY A N 1
ATOM 1322 C CA . GLY A 1 173 ? -11.956 8.062 -1.363 1.00 48.66 173 GLY A CA 1
ATOM 1323 C C . GLY A 1 173 ? -12.933 6.981 -1.798 1.00 48.66 173 GLY A C 1
ATOM 1324 O O . GLY A 1 173 ? -14.040 6.877 -1.284 1.00 48.66 173 GLY A O 1
ATOM 1325 N N . TYR A 1 174 ? -12.462 6.106 -2.684 1.00 46.00 174 TYR A N 1
ATOM 1326 C CA . TYR A 1 174 ? -13.082 4.807 -2.935 1.00 46.00 174 TYR A CA 1
ATOM 1327 C C . TYR A 1 174 ? -11.998 3.731 -3.054 1.00 46.00 174 TYR A C 1
ATOM 1329 O O . TYR A 1 174 ? -10.967 3.952 -3.691 1.00 46.00 174 TYR A O 1
ATOM 1337 N N . ASN A 1 175 ? -12.239 2.552 -2.468 1.00 49.31 175 ASN A N 1
ATOM 1338 C CA . ASN A 1 175 ? -11.302 1.421 -2.496 1.00 49.31 175 ASN A CA 1
ATOM 1339 C C . ASN A 1 175 ? -10.954 0.964 -3.924 1.00 49.31 175 ASN A C 1
ATOM 1341 O O . ASN A 1 175 ? -9.805 0.603 -4.173 1.00 49.31 175 ASN A O 1
ATOM 1345 N N . ASP A 1 176 ? -11.890 1.081 -4.869 1.00 43.78 176 ASP A N 1
ATOM 1346 C CA . ASP A 1 176 ? -11.701 0.640 -6.258 1.00 43.78 176 ASP A CA 1
ATOM 1347 C C . ASP A 1 176 ? -10.840 1.602 -7.101 1.00 43.78 176 ASP A C 1
ATOM 1349 O O . ASP A 1 176 ? -10.290 1.212 -8.128 1.00 43.78 176 ASP A O 1
ATOM 1353 N N . LEU A 1 177 ? -10.664 2.855 -6.657 1.00 50.38 177 LEU A N 1
ATOM 1354 C CA . LEU A 1 177 ? -9.884 3.886 -7.360 1.00 50.38 177 LEU A CA 1
ATOM 1355 C C . LEU A 1 177 ? -8.457 4.045 -6.814 1.00 50.38 177 LEU A C 1
ATOM 1357 O O . LEU A 1 177 ? -7.662 4.775 -7.406 1.00 50.38 177 LEU A O 1
ATOM 1361 N N . LYS A 1 178 ? -8.094 3.329 -5.738 1.00 62.25 178 LYS A N 1
ATOM 1362 C CA . LYS A 1 178 ? -6.764 3.402 -5.100 1.00 62.25 178 LYS A CA 1
ATOM 1363 C C . LYS A 1 178 ? -5.625 3.175 -6.087 1.00 62.25 178 LYS A C 1
ATOM 1365 O O . LYS A 1 178 ? -4.602 3.829 -6.007 1.00 62.25 178 LYS A O 1
ATOM 1370 N N . THR A 1 179 ? -5.786 2.265 -7.040 1.00 62.97 179 THR A N 1
ATOM 1371 C CA . THR A 1 179 ? -4.728 2.016 -8.027 1.00 62.97 179 THR A CA 1
ATOM 1372 C C . THR A 1 179 ? -4.734 3.082 -9.128 1.00 62.97 179 THR A C 1
ATOM 1374 O O . THR A 1 179 ? -3.673 3.569 -9.507 1.00 62.97 179 THR A O 1
ATOM 1377 N N . GLU A 1 180 ? -5.907 3.498 -9.615 1.00 62.00 180 GLU A N 1
ATOM 1378 C CA . GLU A 1 180 ? -6.014 4.509 -10.680 1.00 62.00 180 GLU A CA 1
ATOM 1379 C C . GLU A 1 180 ? -5.490 5.886 -10.251 1.00 62.00 180 GLU A C 1
ATOM 1381 O O . GLU A 1 180 ? -4.868 6.574 -11.055 1.00 62.00 180 GLU A O 1
ATOM 1386 N N . LEU A 1 181 ? -5.662 6.259 -8.979 1.00 61.81 181 LEU A N 1
ATOM 1387 C CA . LEU A 1 181 ? -5.183 7.528 -8.414 1.00 61.81 181 LEU A CA 1
ATOM 1388 C C . LEU A 1 181 ? -3.658 7.644 -8.386 1.00 61.81 181 LEU A C 1
ATOM 1390 O O . LEU A 1 181 ? -3.103 8.720 -8.586 1.00 61.81 181 LEU A O 1
ATOM 1394 N N . PHE A 1 182 ? -2.976 6.530 -8.144 1.00 67.75 182 PHE A N 1
ATOM 1395 C CA . PHE A 1 182 ? -1.525 6.508 -7.999 1.00 67.75 182 PHE A CA 1
ATOM 1396 C C . PHE A 1 182 ? -0.809 6.142 -9.301 1.00 67.75 182 PHE A C 1
ATOM 1398 O O . PHE A 1 182 ? 0.400 6.322 -9.393 1.00 67.75 182 PHE A O 1
ATOM 1405 N N . LYS A 1 183 ? -1.511 5.674 -10.342 1.00 73.88 183 LYS A N 1
ATOM 1406 C CA . LYS A 1 183 ? -0.907 5.434 -11.665 1.00 73.88 183 LYS A CA 1
ATOM 1407 C C . LYS A 1 183 ? -0.220 6.678 -12.255 1.00 73.88 183 LYS A C 1
ATOM 1409 O O . LYS A 1 183 ? 0.894 6.512 -12.754 1.00 73.88 183 LYS A O 1
ATOM 1414 N N . PRO A 1 184 ? -0.798 7.897 -12.200 1.00 69.69 184 PRO A N 1
ATOM 1415 C CA . PRO A 1 184 ? -0.108 9.121 -12.611 1.00 69.69 184 PRO A CA 1
ATOM 1416 C C . PRO A 1 184 ? 1.194 9.349 -11.838 1.00 69.69 184 PRO A C 1
ATOM 1418 O O . PRO A 1 184 ? 2.224 9.606 -12.454 1.00 69.69 184 PRO A O 1
ATOM 1421 N N . LEU A 1 185 ? 1.180 9.150 -10.514 1.00 71.44 185 LEU A N 1
ATOM 1422 C CA . LEU A 1 185 ? 2.379 9.234 -9.675 1.00 71.44 185 LEU A CA 1
ATOM 1423 C C . LEU A 1 185 ? 3.415 8.180 -10.076 1.00 71.44 185 LEU A C 1
ATOM 1425 O O . LEU A 1 185 ? 4.574 8.501 -10.305 1.00 71.44 185 LEU A O 1
ATOM 1429 N N . ILE A 1 186 ? 3.010 6.925 -10.256 1.00 79.94 186 ILE A N 1
ATOM 1430 C CA . ILE A 1 186 ? 3.912 5.855 -10.696 1.00 79.94 186 ILE A CA 1
ATOM 1431 C C . ILE A 1 186 ? 4.544 6.205 -12.045 1.00 79.94 186 ILE A C 1
ATOM 1433 O O . ILE A 1 186 ? 5.759 6.093 -12.191 1.00 79.94 186 ILE A O 1
ATOM 1437 N N . LYS A 1 187 ? 3.757 6.693 -13.013 1.00 77.44 187 LYS A N 1
ATOM 1438 C CA . LYS A 1 187 ? 4.286 7.185 -14.292 1.00 77.44 187 LYS A CA 1
ATOM 1439 C C . LYS A 1 187 ? 5.297 8.314 -14.070 1.00 77.44 187 LYS A C 1
ATOM 1441 O O . LYS A 1 187 ? 6.392 8.281 -14.629 1.00 77.44 187 LYS A O 1
ATOM 1446 N N . LEU A 1 188 ? 4.981 9.277 -13.218 1.00 73.88 188 LEU A N 1
ATOM 1447 C CA . LEU A 1 188 ? 5.863 10.398 -12.926 1.00 73.88 188 LEU A CA 1
ATOM 1448 C C . LEU A 1 188 ? 7.211 9.961 -12.339 1.00 73.88 188 LEU A C 1
ATOM 1450 O O . LEU A 1 188 ? 8.276 10.332 -12.837 1.00 73.88 188 LEU A O 1
ATOM 1454 N N . HIS A 1 189 ? 7.173 9.101 -11.328 1.00 77.25 189 HIS A N 1
ATOM 1455 C CA . HIS A 1 189 ? 8.361 8.556 -10.687 1.00 77.25 189 HIS A CA 1
ATOM 1456 C C . HIS A 1 189 ? 9.160 7.660 -11.638 1.00 77.25 189 HIS A C 1
ATOM 1458 O O . HIS A 1 189 ? 10.388 7.722 -11.673 1.00 77.25 189 HIS A O 1
ATOM 1464 N N . MET A 1 190 ? 8.495 6.875 -12.487 1.00 81.94 190 MET A N 1
ATOM 1465 C CA . MET A 1 190 ? 9.188 6.136 -13.541 1.00 81.94 190 MET A CA 1
ATOM 1466 C C . MET A 1 190 ? 9.908 7.095 -14.496 1.00 81.94 190 MET A C 1
ATOM 1468 O O . MET A 1 190 ? 11.068 6.867 -14.837 1.00 81.94 190 MET A O 1
ATOM 1472 N N . LYS A 1 191 ? 9.274 8.206 -14.891 1.00 78.12 191 LYS A N 1
ATOM 1473 C CA . LYS A 1 191 ? 9.886 9.242 -15.741 1.00 78.12 191 LYS A CA 1
ATOM 1474 C C . LYS A 1 191 ? 11.115 9.877 -15.074 1.00 78.12 191 LYS A C 1
ATOM 1476 O O . LYS A 1 191 ? 12.112 10.116 -15.760 1.00 78.12 191 LYS A O 1
ATOM 1481 N N . LYS A 1 192 ? 11.094 10.088 -13.753 1.00 77.19 192 LYS A N 1
ATOM 1482 C CA . LYS A 1 192 ? 12.253 10.538 -12.953 1.00 77.19 192 LYS A CA 1
ATOM 1483 C C . LYS A 1 192 ? 13.425 9.554 -13.058 1.00 77.19 192 LYS A C 1
ATOM 1485 O O . LYS A 1 192 ? 14.524 9.963 -13.428 1.00 77.19 192 LYS A O 1
ATOM 1490 N N . HIS A 1 193 ? 13.190 8.260 -12.840 1.00 80.69 193 HIS A N 1
ATOM 1491 C CA . HIS A 1 193 ? 14.248 7.230 -12.868 1.00 80.69 193 HIS A CA 1
ATOM 1492 C C . HIS A 1 193 ? 14.696 6.821 -14.277 1.00 80.69 193 HIS A C 1
ATOM 1494 O O . HIS A 1 193 ? 15.769 6.247 -14.462 1.00 80.69 193 HIS A O 1
ATOM 1500 N N . LEU A 1 194 ? 13.919 7.169 -15.303 1.00 77.69 194 LEU A N 1
ATOM 1501 C CA . LEU A 1 194 ? 14.306 7.038 -16.709 1.00 77.69 194 LEU A CA 1
ATOM 1502 C C . LEU A 1 194 ? 15.159 8.216 -17.216 1.00 77.69 194 LEU A C 1
ATOM 1504 O O . LEU A 1 194 ? 15.587 8.202 -18.377 1.00 77.69 194 LEU A O 1
ATOM 1508 N N . ARG A 1 195 ? 15.456 9.222 -16.387 1.00 69.06 195 ARG A N 1
ATOM 1509 C CA . ARG A 1 195 ? 16.295 10.369 -16.761 1.00 69.06 195 ARG A CA 1
ATOM 1510 C C . ARG A 1 195 ? 17.788 10.008 -16.726 1.00 69.06 195 ARG A C 1
ATOM 1512 O O . ARG A 1 195 ? 18.265 9.384 -15.787 1.00 69.06 195 ARG A O 1
ATOM 1519 N N . ILE A 1 196 ? 18.539 10.427 -17.748 1.00 61.72 196 ILE A N 1
ATOM 1520 C CA . ILE A 1 196 ? 20.012 10.368 -17.780 1.00 61.72 196 ILE A CA 1
ATOM 1521 C C . ILE A 1 196 ? 20.544 11.814 -17.763 1.00 61.72 196 ILE A C 1
ATOM 1523 O O . ILE A 1 196 ? 19.973 12.653 -18.462 1.00 61.72 196 ILE A O 1
ATOM 1527 N N . PRO A 1 197 ? 21.652 12.128 -17.061 1.00 52.22 197 PRO A N 1
ATOM 1528 C CA . PRO A 1 197 ? 22.260 13.465 -17.072 1.00 52.22 197 PRO A CA 1
ATOM 1529 C C . PRO A 1 197 ? 22.560 14.028 -18.475 1.00 52.22 197 PRO A C 1
ATOM 1531 O O . PRO A 1 197 ? 22.459 15.231 -18.690 1.00 52.22 197 PRO A O 1
ATOM 1534 N N . GLN A 1 198 ? 22.905 13.169 -19.439 1.00 53.69 198 GLN A N 1
ATOM 1535 C CA . GLN A 1 198 ? 23.289 13.551 -20.802 1.00 53.69 198 GLN A CA 1
ATOM 1536 C C . GLN A 1 198 ? 22.109 13.792 -21.766 1.00 53.69 198 GLN A C 1
ATOM 1538 O O . GLN A 1 198 ? 22.321 14.357 -22.836 1.00 53.69 198 GLN A O 1
ATOM 1543 N N . GLN A 1 199 ? 20.878 13.381 -21.434 1.00 53.41 199 GLN A N 1
ATOM 1544 C CA . GLN A 1 199 ? 19.722 13.507 -22.331 1.00 53.41 199 GLN A CA 1
ATOM 1545 C C . GLN A 1 199 ? 18.483 13.950 -21.536 1.00 53.41 199 GLN A C 1
ATOM 1547 O O . GLN A 1 199 ? 17.918 13.170 -20.772 1.00 53.41 199 GLN A O 1
ATOM 1552 N N . GLN A 1 200 ? 18.070 15.213 -21.711 1.00 54.41 200 GLN A N 1
ATOM 1553 C CA . GLN A 1 200 ? 16.982 15.835 -20.935 1.00 54.41 200 GLN A CA 1
ATOM 1554 C C . GLN A 1 200 ? 15.590 15.243 -21.214 1.00 54.41 200 GLN A C 1
ATOM 1556 O O . GLN A 1 200 ? 14.723 15.323 -20.354 1.00 54.41 200 GLN A O 1
ATOM 1561 N N . ASP A 1 201 ? 15.378 14.646 -22.390 1.00 65.81 201 ASP A N 1
ATOM 1562 C CA . ASP A 1 201 ? 14.068 14.173 -22.850 1.00 65.81 201 ASP A CA 1
ATOM 1563 C C . ASP A 1 201 ? 13.968 12.641 -22.740 1.00 65.81 201 ASP A C 1
ATOM 1565 O O . ASP A 1 201 ? 14.582 11.894 -23.517 1.00 65.81 201 ASP A O 1
ATOM 1569 N N . GLN A 1 202 ? 13.205 12.174 -21.746 1.00 64.56 202 GLN A N 1
ATOM 1570 C CA . GLN A 1 202 ? 13.052 10.751 -21.427 1.00 64.56 202 GLN A CA 1
ATOM 1571 C C . GLN A 1 202 ? 12.275 9.994 -22.507 1.00 64.56 202 GLN A C 1
ATOM 1573 O O . GLN A 1 202 ? 12.552 8.819 -22.759 1.00 64.56 202 GLN A O 1
ATOM 1578 N N . ASN A 1 203 ? 11.353 10.665 -23.202 1.00 71.62 203 ASN A N 1
ATOM 1579 C CA . ASN A 1 203 ? 10.595 10.039 -24.277 1.00 71.62 203 ASN A CA 1
ATOM 1580 C C . ASN A 1 203 ? 11.505 9.762 -25.481 1.00 71.62 203 ASN A C 1
ATOM 1582 O O . ASN A 1 203 ? 11.498 8.665 -26.041 1.00 71.62 203 ASN A O 1
ATOM 1586 N N . LYS A 1 204 ? 12.404 10.701 -25.810 1.00 71.12 204 LYS A N 1
ATOM 1587 C CA . LYS A 1 204 ? 13.444 10.477 -26.832 1.00 71.12 204 LYS A CA 1
ATOM 1588 C C . LYS A 1 204 ? 14.380 9.321 -26.483 1.00 71.12 204 LYS A C 1
ATOM 1590 O O . LYS A 1 204 ? 14.847 8.633 -27.390 1.00 71.12 204 LYS A O 1
ATOM 1595 N N . ARG A 1 205 ? 14.652 9.077 -25.195 1.00 74.69 205 ARG A N 1
ATOM 1596 C CA . ARG A 1 205 ? 15.449 7.920 -24.754 1.00 74.69 205 ARG A CA 1
ATOM 1597 C C . ARG A 1 205 ? 14.722 6.611 -25.059 1.00 74.69 205 ARG A C 1
ATOM 1599 O O . ARG A 1 205 ? 15.309 5.739 -25.691 1.00 74.69 205 ARG A O 1
ATOM 1606 N N . LEU A 1 206 ? 13.457 6.482 -24.659 1.00 79.12 206 LEU A N 1
ATOM 1607 C CA . LEU A 1 206 ? 12.668 5.267 -24.898 1.00 79.12 206 LEU A CA 1
ATOM 1608 C C . LEU A 1 206 ? 12.452 4.999 -26.395 1.00 79.12 206 LEU A C 1
ATOM 1610 O O . LEU A 1 206 ? 12.621 3.865 -26.848 1.00 79.12 206 LEU A O 1
ATOM 1614 N N . LEU A 1 207 ? 12.198 6.046 -27.182 1.00 77.44 207 LEU A N 1
ATOM 1615 C CA . LEU A 1 207 ? 12.119 5.946 -28.642 1.00 77.44 207 LEU A CA 1
ATOM 1616 C C . LEU A 1 207 ? 13.459 5.512 -29.260 1.00 77.44 207 LEU A C 1
ATOM 1618 O O . LEU A 1 207 ? 13.486 4.622 -30.109 1.00 77.44 207 LEU A O 1
ATOM 1622 N N . GLY A 1 208 ? 14.588 6.061 -28.791 1.00 73.19 208 GLY A N 1
ATOM 1623 C CA . GLY A 1 208 ? 15.932 5.627 -29.203 1.00 73.19 208 GLY A CA 1
ATOM 1624 C C . GLY A 1 208 ? 16.256 4.177 -28.813 1.00 73.19 208 GLY A C 1
ATOM 1625 O O . GLY A 1 208 ? 17.057 3.495 -29.462 1.00 73.19 208 GLY A O 1
ATOM 1626 N N . LEU A 1 209 ? 15.579 3.665 -27.789 1.00 78.31 209 LEU A N 1
ATOM 1627 C CA . LEU A 1 209 ? 15.636 2.278 -27.345 1.00 78.31 209 LEU A CA 1
ATOM 1628 C C . LEU A 1 209 ? 14.672 1.341 -28.093 1.00 78.31 209 LEU A C 1
ATOM 1630 O O . LEU A 1 209 ? 14.664 0.146 -27.810 1.00 78.31 209 LEU A O 1
ATOM 1634 N N . ASN A 1 210 ? 13.956 1.842 -29.105 1.00 81.56 210 ASN A N 1
ATOM 1635 C CA . ASN A 1 210 ? 12.939 1.126 -29.882 1.00 81.56 210 ASN A CA 1
ATOM 1636 C C . ASN A 1 210 ? 11.709 0.699 -29.064 1.00 81.56 210 ASN A C 1
ATOM 1638 O O . ASN A 1 210 ? 10.991 -0.211 -29.483 1.00 81.56 210 ASN A O 1
ATOM 1642 N N . VAL A 1 211 ? 11.440 1.336 -27.925 1.00 84.06 211 VAL A N 1
ATOM 1643 C CA . VAL A 1 211 ? 10.168 1.131 -27.225 1.00 84.06 211 VAL A CA 1
ATOM 1644 C C . VAL A 1 211 ? 9.060 1.755 -28.069 1.00 84.06 211 VAL A C 1
ATOM 1646 O O . VAL A 1 211 ? 9.137 2.925 -28.454 1.00 84.06 211 VAL A O 1
ATOM 1649 N N . VAL A 1 212 ? 8.061 0.946 -28.413 1.00 80.69 212 VAL A N 1
ATOM 1650 C CA . VAL A 1 212 ? 6.914 1.370 -29.221 1.00 80.69 212 VAL A CA 1
ATOM 1651 C C . VAL A 1 212 ? 6.146 2.432 -28.440 1.00 80.69 212 VAL A C 1
ATOM 1653 O O . VAL A 1 212 ? 5.863 2.236 -27.264 1.00 80.69 212 VAL A O 1
ATOM 1656 N N . ASP A 1 213 ? 5.865 3.562 -29.088 1.00 79.94 213 ASP A N 1
ATOM 1657 C CA . ASP A 1 213 ? 5.174 4.725 -28.509 1.00 79.94 213 ASP A CA 1
ATOM 1658 C C . ASP A 1 213 ? 5.875 5.352 -27.283 1.00 79.94 213 ASP A C 1
ATOM 1660 O O . ASP A 1 213 ? 5.293 6.158 -26.558 1.00 79.94 213 ASP A O 1
ATOM 1664 N N . GLY A 1 214 ? 7.159 5.031 -27.077 1.00 81.75 214 GLY A N 1
ATOM 1665 C CA . GLY A 1 214 ? 7.996 5.640 -26.048 1.00 81.75 214 GLY A CA 1
ATOM 1666 C C . GLY A 1 214 ? 7.416 5.474 -24.643 1.00 81.75 214 GLY A C 1
ATOM 1667 O O . GLY A 1 214 ? 7.209 4.354 -24.183 1.00 81.75 214 GLY A O 1
ATOM 1668 N N . PHE A 1 215 ? 7.199 6.591 -23.948 1.00 78.75 215 PHE A N 1
ATOM 1669 C CA . PHE A 1 215 ? 6.647 6.593 -22.591 1.00 78.75 215 PHE A CA 1
ATOM 1670 C C . PHE A 1 215 ? 5.131 6.325 -22.555 1.00 78.75 215 PHE A C 1
ATOM 1672 O O . PHE A 1 215 ? 4.646 5.652 -21.648 1.00 78.75 215 PHE A O 1
ATOM 1679 N N . GLU A 1 216 ? 4.384 6.783 -23.564 1.00 78.62 216 GLU A N 1
ATOM 1680 C CA . GLU A 1 216 ? 2.932 6.559 -23.655 1.00 78.62 216 GLU A CA 1
ATOM 1681 C C . GLU A 1 216 ? 2.578 5.101 -23.975 1.00 78.62 216 GLU A C 1
ATOM 1683 O O . GLU A 1 216 ? 1.491 4.633 -23.646 1.00 78.62 216 GLU A O 1
ATOM 1688 N N . GLY A 1 217 ? 3.517 4.352 -24.560 1.00 79.69 217 GLY A N 1
ATOM 1689 C CA . GLY A 1 217 ? 3.380 2.918 -24.819 1.00 79.69 217 GLY A CA 1
ATOM 1690 C C . GLY A 1 217 ? 3.531 2.017 -23.589 1.00 79.69 217 GLY A C 1
ATOM 1691 O O . GLY A 1 217 ? 3.455 0.793 -23.731 1.00 79.69 217 GLY A O 1
ATOM 1692 N N . LEU A 1 218 ? 3.779 2.587 -22.402 1.00 85.94 218 LEU A N 1
ATOM 1693 C CA . LEU A 1 218 ? 3.887 1.847 -21.145 1.00 85.94 218 LEU A CA 1
ATOM 1694 C C . LEU A 1 218 ? 2.497 1.615 -20.541 1.00 85.94 218 LEU A C 1
ATOM 1696 O O . LEU A 1 218 ? 1.833 2.543 -20.072 1.00 85.94 218 LEU A O 1
ATOM 1700 N N . ASP A 1 219 ? 2.080 0.354 -20.515 1.00 85.62 219 ASP A N 1
ATOM 1701 C CA . ASP A 1 219 ? 0.810 -0.071 -19.942 1.00 85.62 219 ASP A CA 1
ATOM 1702 C C . ASP A 1 219 ? 0.996 -0.518 -18.485 1.00 85.62 219 ASP A C 1
ATOM 1704 O O . ASP A 1 219 ? 1.694 -1.489 -18.192 1.00 85.62 219 ASP A O 1
ATOM 1708 N N . LEU A 1 220 ? 0.355 0.217 -17.577 1.00 83.19 220 LEU A N 1
ATOM 1709 C CA . LEU A 1 220 ? 0.357 -0.002 -16.127 1.00 83.19 220 LEU A CA 1
ATOM 1710 C C . LEU A 1 220 ? -0.974 -0.584 -15.628 1.00 83.19 220 LEU A C 1
ATOM 1712 O O . LEU A 1 220 ? -1.233 -0.591 -14.425 1.00 83.19 220 LEU A O 1
ATOM 1716 N N . SER A 1 221 ? -1.850 -1.042 -16.524 1.00 79.00 221 SER A N 1
ATOM 1717 C CA . SER A 1 221 ? -3.223 -1.432 -16.178 1.00 79.00 221 SER A CA 1
ATOM 1718 C C . SER A 1 221 ? -3.301 -2.564 -15.153 1.00 79.00 221 SER A C 1
ATOM 1720 O O . SER A 1 221 ? -4.241 -2.598 -14.367 1.00 79.00 221 SER A O 1
ATOM 1722 N N . GLU A 1 222 ? -2.297 -3.443 -15.123 1.00 80.81 222 GLU A N 1
ATOM 1723 C CA . GLU A 1 222 ? -2.208 -4.584 -14.201 1.00 80.81 222 GLU A CA 1
ATOM 1724 C C . GLU A 1 222 ? -1.529 -4.265 -12.864 1.00 80.81 222 GLU A C 1
ATOM 1726 O O . GLU A 1 222 ? -1.472 -5.135 -11.996 1.00 80.81 222 GLU A O 1
ATOM 1731 N N . THR A 1 223 ? -1.015 -3.046 -12.685 1.00 82.94 223 THR A N 1
ATOM 1732 C CA . THR A 1 223 ? -0.448 -2.602 -11.405 1.00 82.94 223 THR A CA 1
ATOM 1733 C C . THR A 1 223 ? -1.500 -2.712 -10.307 1.00 82.94 223 THR A C 1
ATOM 1735 O O . THR A 1 223 ? -2.673 -2.427 -10.536 1.00 82.94 223 THR A O 1
ATOM 1738 N N . ARG A 1 224 ? -1.093 -3.133 -9.109 1.00 77.56 224 ARG A N 1
ATOM 1739 C CA . ARG A 1 224 ? -1.967 -3.265 -7.944 1.00 77.56 224 ARG A CA 1
ATOM 1740 C C . ARG A 1 224 ? -1.300 -2.643 -6.736 1.00 77.56 224 ARG A C 1
ATOM 1742 O O . ARG A 1 224 ? -0.202 -3.033 -6.351 1.00 77.56 224 ARG A O 1
ATOM 1749 N N . LEU A 1 225 ? -1.991 -1.713 -6.099 1.00 72.88 225 LEU A N 1
ATOM 1750 C CA . LEU A 1 225 ? -1.534 -1.132 -4.845 1.00 72.88 225 LEU A CA 1
ATOM 1751 C C . LEU A 1 225 ? -2.358 -1.694 -3.699 1.00 72.88 225 LEU A C 1
ATOM 1753 O O . LEU A 1 225 ? -3.584 -1.694 -3.754 1.00 72.88 225 LEU A O 1
ATOM 1757 N N . PHE A 1 226 ? -1.669 -2.176 -2.667 1.00 70.62 226 PHE A N 1
ATOM 1758 C CA . PHE A 1 226 ? -2.259 -2.718 -1.445 1.00 70.62 226 PHE A CA 1
ATOM 1759 C C . PHE A 1 226 ? -3.147 -3.953 -1.663 1.00 70.62 226 PHE A C 1
ATOM 1761 O O . PHE A 1 226 ? -4.060 -4.195 -0.883 1.00 70.62 226 PHE A O 1
ATOM 1768 N N . ALA A 1 227 ? -2.858 -4.779 -2.679 1.00 55.34 227 ALA A N 1
ATOM 1769 C CA . ALA A 1 227 ? -3.648 -5.980 -2.997 1.00 55.34 227 ALA A CA 1
ATOM 1770 C C . ALA A 1 227 ? -3.783 -6.977 -1.824 1.00 55.34 227 ALA A C 1
ATOM 1772 O O . ALA A 1 227 ? -4.766 -7.706 -1.758 1.00 55.34 227 ALA A O 1
ATOM 1773 N N . ASN A 1 228 ? -2.807 -6.984 -0.905 1.00 58.03 228 ASN A N 1
ATOM 1774 C CA . ASN A 1 228 ? -2.798 -7.755 0.346 1.00 58.03 228 ASN A CA 1
ATOM 1775 C C . ASN A 1 228 ? -2.685 -6.834 1.585 1.00 58.03 228 ASN A C 1
ATOM 1777 O O . ASN A 1 228 ? -1.954 -7.147 2.528 1.00 58.03 228 ASN A O 1
ATOM 1781 N N . ASP A 1 229 ? -3.273 -5.636 1.538 1.00 63.41 229 ASP A N 1
ATOM 1782 C CA . ASP A 1 229 ? -3.173 -4.553 2.538 1.00 63.41 229 ASP A CA 1
ATOM 1783 C C . ASP A 1 229 ? -1.782 -3.952 2.777 1.00 63.41 229 ASP A C 1
ATOM 1785 O O . ASP A 1 229 ? -1.671 -2.950 3.483 1.00 63.41 229 ASP A O 1
ATOM 1789 N N . ARG A 1 230 ? -0.704 -4.541 2.244 1.00 69.62 230 ARG A N 1
ATOM 1790 C CA . ARG A 1 230 ? 0.678 -4.106 2.529 1.00 69.62 230 ARG A CA 1
ATOM 1791 C C . ARG A 1 230 ? 1.645 -4.147 1.353 1.00 69.62 230 ARG A C 1
ATOM 1793 O O . ARG A 1 230 ? 2.748 -3.627 1.488 1.00 69.62 230 ARG A O 1
ATOM 1800 N N . ASP A 1 231 ? 1.254 -4.712 0.218 1.00 81.12 231 ASP A N 1
ATOM 1801 C CA . ASP A 1 231 ? 2.155 -4.876 -0.926 1.00 81.12 231 ASP A CA 1
ATOM 1802 C C . ASP A 1 231 ? 1.834 -3.865 -2.030 1.00 81.12 231 ASP A C 1
ATOM 1804 O O . ASP A 1 231 ? 0.673 -3.666 -2.390 1.00 81.12 231 ASP A O 1
ATOM 1808 N N . ILE A 1 232 ? 2.874 -3.242 -2.573 1.00 84.69 232 ILE A N 1
ATOM 1809 C CA . ILE A 1 232 ? 2.841 -2.397 -3.766 1.00 84.69 232 ILE A CA 1
ATOM 1810 C C . ILE A 1 232 ? 3.389 -3.234 -4.910 1.00 84.69 232 ILE A C 1
ATOM 1812 O O . ILE A 1 232 ? 4.536 -3.672 -4.855 1.00 84.69 232 ILE A O 1
ATOM 1816 N N . ASP A 1 233 ? 2.573 -3.468 -5.930 1.00 87.44 233 ASP A N 1
ATOM 1817 C CA . ASP A 1 233 ? 2.913 -4.332 -7.049 1.00 87.44 233 ASP A CA 1
ATOM 1818 C C . ASP A 1 233 ? 2.788 -3.585 -8.376 1.00 87.44 233 ASP A C 1
ATOM 1820 O O . ASP A 1 233 ? 1.696 -3.414 -8.916 1.00 87.44 233 ASP A O 1
ATOM 1824 N N . ILE A 1 234 ? 3.919 -3.115 -8.897 1.00 89.12 234 ILE A N 1
ATOM 1825 C CA . ILE A 1 234 ? 3.989 -2.346 -10.138 1.00 89.12 234 ILE A CA 1
ATOM 1826 C C . ILE A 1 234 ? 4.277 -3.305 -11.285 1.00 89.12 234 ILE A C 1
ATOM 1828 O O . ILE A 1 234 ? 5.334 -3.937 -11.326 1.00 89.12 234 ILE A O 1
ATOM 1832 N N . ILE A 1 235 ? 3.338 -3.395 -12.226 1.00 89.94 235 ILE A N 1
ATOM 1833 C CA . ILE A 1 235 ? 3.441 -4.238 -13.419 1.00 89.94 235 ILE A CA 1
ATOM 1834 C C . ILE A 1 235 ? 3.384 -3.335 -14.643 1.00 89.94 235 ILE A C 1
ATOM 1836 O O . ILE A 1 235 ? 2.390 -2.641 -14.857 1.00 89.94 235 ILE A O 1
ATOM 1840 N N . VAL A 1 236 ? 4.450 -3.367 -15.443 1.00 90.94 236 VAL A N 1
ATOM 1841 C CA . VAL A 1 236 ? 4.574 -2.595 -16.682 1.00 90.94 236 VAL A CA 1
ATOM 1842 C C . VAL A 1 236 ? 4.660 -3.542 -17.863 1.00 90.94 236 VAL A C 1
ATOM 1844 O O . VAL A 1 236 ? 5.538 -4.408 -17.929 1.00 90.94 236 VAL A O 1
ATOM 1847 N N . ARG A 1 237 ? 3.772 -3.335 -18.831 1.00 91.31 237 ARG A N 1
ATOM 1848 C CA . ARG A 1 237 ? 3.768 -4.016 -20.122 1.00 91.31 237 ARG A CA 1
ATOM 1849 C C . ARG A 1 237 ? 4.176 -3.031 -21.211 1.00 91.31 237 ARG A C 1
ATOM 1851 O O . ARG A 1 237 ? 3.649 -1.927 -21.291 1.00 91.31 237 ARG A O 1
ATOM 1858 N N . TYR A 1 238 ? 5.121 -3.427 -22.058 1.00 91.12 238 TYR A N 1
ATOM 1859 C CA . TYR A 1 238 ? 5.607 -2.587 -23.154 1.00 91.12 238 TYR A CA 1
ATOM 1860 C C . TYR A 1 238 ? 6.107 -3.429 -24.326 1.00 91.12 238 TYR A C 1
ATOM 1862 O O . TYR A 1 238 ? 6.396 -4.620 -24.190 1.00 91.12 238 TYR A O 1
ATOM 1870 N N . ARG A 1 239 ? 6.203 -2.810 -25.504 1.00 90.06 239 ARG A N 1
ATOM 1871 C CA . ARG A 1 239 ? 6.671 -3.467 -26.731 1.00 90.06 239 ARG A CA 1
ATOM 1872 C C . ARG A 1 239 ? 7.976 -2.849 -27.204 1.00 90.06 239 ARG A C 1
ATOM 1874 O O . ARG A 1 239 ? 8.130 -1.631 -27.169 1.00 90.06 239 ARG A O 1
ATOM 1881 N N . VAL A 1 240 ? 8.897 -3.682 -27.677 1.00 88.81 240 VAL A N 1
ATOM 1882 C CA . VAL A 1 240 ? 10.163 -3.247 -28.275 1.00 88.81 240 VAL A CA 1
ATOM 1883 C C . VAL A 1 240 ? 10.212 -3.689 -29.731 1.00 88.81 240 VAL A C 1
ATOM 1885 O O . VAL A 1 240 ? 10.119 -4.882 -30.030 1.00 88.81 240 VAL A O 1
ATOM 1888 N N . ARG A 1 241 ? 10.378 -2.726 -30.642 1.00 85.00 241 ARG A N 1
ATOM 1889 C CA . ARG A 1 241 ? 10.479 -2.986 -32.080 1.00 85.00 241 ARG A CA 1
ATOM 1890 C C . ARG A 1 241 ? 11.819 -3.626 -32.411 1.00 85.00 241 ARG A C 1
ATOM 1892 O O . ARG A 1 241 ? 12.880 -3.076 -32.092 1.00 85.00 241 ARG A O 1
ATOM 1899 N N . THR A 1 242 ? 11.782 -4.755 -33.113 1.00 77.31 242 THR A N 1
ATOM 1900 C CA . THR A 1 242 ? 12.991 -5.453 -33.556 1.00 77.31 242 THR A CA 1
ATOM 1901 C C . THR A 1 242 ? 13.778 -4.572 -34.522 1.00 77.31 242 THR A C 1
ATOM 1903 O O . THR A 1 242 ? 13.303 -4.257 -35.605 1.00 77.31 242 THR A O 1
ATOM 1906 N N . GLY A 1 243 ? 14.982 -4.146 -34.133 1.00 67.38 243 GLY A N 1
ATOM 1907 C CA . GLY A 1 243 ? 15.843 -3.265 -34.936 1.00 67.38 243 GLY A CA 1
ATOM 1908 C C . GLY A 1 243 ? 16.628 -3.990 -36.033 1.00 67.38 243 GLY A C 1
ATOM 1909 O O . GLY A 1 243 ? 17.759 -3.602 -36.320 1.00 67.38 243 GLY A O 1
ATOM 1910 N N . LEU A 1 244 ? 16.084 -5.079 -36.582 1.00 70.31 244 LEU A N 1
ATOM 1911 C CA . LEU A 1 244 ? 16.754 -5.883 -37.603 1.00 70.31 244 LEU A CA 1
ATOM 1912 C C . LEU A 1 244 ? 16.544 -5.267 -38.998 1.00 70.31 244 LEU A C 1
ATOM 1914 O O . LEU A 1 244 ? 15.488 -4.697 -39.263 1.00 70.31 244 LEU A O 1
ATOM 1918 N N . PRO A 1 245 ? 17.515 -5.406 -39.921 1.00 60.03 245 PRO A N 1
ATOM 1919 C CA . PRO A 1 245 ? 17.441 -4.812 -41.262 1.00 60.03 245 PRO A CA 1
ATOM 1920 C C . PRO A 1 245 ? 16.289 -5.372 -42.109 1.00 60.03 245 PRO A C 1
ATOM 1922 O O . PRO A 1 245 ? 15.845 -4.736 -43.061 1.00 60.03 245 PRO A O 1
ATOM 1925 N N . LEU A 1 246 ? 15.792 -6.556 -41.751 1.00 63.81 246 LEU A N 1
ATOM 1926 C CA . LEU A 1 246 ? 14.597 -7.162 -42.312 1.00 63.81 246 LEU A CA 1
ATOM 1927 C C . LEU A 1 246 ? 13.545 -7.200 -41.198 1.00 63.81 246 LEU A C 1
ATOM 1929 O O . LEU A 1 246 ? 13.642 -8.018 -40.284 1.00 63.81 246 LEU A O 1
ATOM 1933 N N . ASN A 1 247 ? 12.555 -6.310 -41.271 1.00 60.16 247 ASN A N 1
ATOM 1934 C CA . ASN A 1 247 ? 11.478 -6.120 -40.285 1.00 60.16 247 ASN A CA 1
ATOM 1935 C C . ASN A 1 247 ? 10.442 -7.275 -40.294 1.00 60.16 247 ASN A C 1
ATOM 1937 O O . ASN A 1 247 ? 9.235 -7.059 -40.263 1.00 60.16 247 ASN A O 1
ATOM 1941 N N . ILE A 1 248 ? 10.920 -8.513 -40.423 1.00 66.69 248 ILE A N 1
ATOM 1942 C CA . ILE A 1 248 ? 10.115 -9.730 -40.594 1.00 66.69 248 ILE A CA 1
ATOM 1943 C C . ILE A 1 248 ? 9.604 -10.241 -39.238 1.00 66.69 248 ILE A C 1
ATOM 1945 O O . ILE A 1 248 ? 8.606 -10.957 -39.182 1.00 66.69 248 ILE A O 1
ATOM 1949 N N . LEU A 1 249 ? 10.284 -9.890 -38.142 1.00 72.00 249 LEU A N 1
ATOM 1950 C CA . LEU A 1 249 ? 9.905 -10.327 -36.804 1.00 72.00 249 LEU A CA 1
ATOM 1951 C C . LEU A 1 249 ? 8.860 -9.387 -36.184 1.00 72.00 249 LEU A C 1
ATOM 1953 O O . LEU A 1 249 ? 8.948 -8.172 -36.371 1.00 72.00 249 LEU A O 1
ATOM 1957 N N . PRO A 1 250 ? 7.884 -9.934 -35.438 1.00 80.88 250 PRO A N 1
ATOM 1958 C CA . PRO A 1 250 ? 6.949 -9.122 -34.675 1.00 80.88 250 PRO A CA 1
ATOM 1959 C C . PRO A 1 250 ? 7.659 -8.400 -33.524 1.00 80.88 250 PRO A C 1
ATOM 1961 O O . PRO A 1 250 ? 8.711 -8.834 -33.046 1.00 80.88 250 PRO A O 1
ATOM 1964 N N . ASP A 1 251 ? 7.045 -7.318 -33.048 1.00 85.94 251 ASP A N 1
ATOM 1965 C CA . ASP A 1 251 ? 7.499 -6.612 -31.851 1.00 85.94 251 ASP A CA 1
ATOM 1966 C C . ASP A 1 251 ? 7.548 -7.561 -30.643 1.00 85.94 251 ASP A C 1
ATOM 1968 O O . ASP A 1 251 ? 6.657 -8.391 -30.436 1.00 85.94 251 ASP A O 1
ATOM 1972 N N . VAL A 1 252 ? 8.578 -7.411 -29.811 1.00 87.06 252 VAL A N 1
ATOM 1973 C CA . VAL A 1 252 ? 8.743 -8.230 -28.606 1.00 87.06 252 VAL A CA 1
ATOM 1974 C C . VAL A 1 252 ? 7.983 -7.576 -27.457 1.00 87.06 252 VAL A C 1
ATOM 1976 O O . VAL A 1 252 ? 8.263 -6.432 -27.098 1.00 87.06 252 VAL A O 1
ATOM 1979 N N . CYS A 1 253 ? 7.020 -8.294 -26.878 1.00 88.69 253 CYS A N 1
ATOM 1980 C CA . CYS A 1 253 ? 6.286 -7.847 -25.696 1.00 88.69 253 CYS A CA 1
ATOM 1981 C C . CYS A 1 253 ? 7.053 -8.223 -24.426 1.00 88.69 253 CYS A C 1
ATOM 1983 O O . CYS A 1 253 ? 7.367 -9.394 -24.214 1.00 88.69 253 CYS A O 1
ATOM 1985 N N . PHE A 1 254 ? 7.291 -7.242 -23.563 1.00 90.19 254 PHE A N 1
ATOM 1986 C CA . PHE A 1 254 ? 7.850 -7.429 -22.232 1.00 90.19 254 PHE A CA 1
ATOM 1987 C C . PHE A 1 254 ? 6.784 -7.153 -21.177 1.00 90.19 254 PHE A C 1
ATOM 1989 O O . PHE A 1 254 ? 5.948 -6.263 -21.338 1.00 90.19 254 PHE A O 1
ATOM 1996 N N . ILE A 1 255 ? 6.834 -7.933 -20.101 1.00 92.44 255 ILE A N 1
ATOM 1997 C CA . ILE A 1 255 ? 6.087 -7.698 -18.869 1.00 92.44 255 ILE A CA 1
ATOM 1998 C C . ILE A 1 255 ? 7.127 -7.719 -17.761 1.00 92.44 255 ILE A C 1
ATOM 2000 O O . ILE A 1 255 ? 7.827 -8.717 -17.590 1.00 92.44 255 ILE A O 1
ATOM 2004 N N . GLN A 1 256 ? 7.247 -6.614 -17.042 1.00 91.31 256 GLN A N 1
ATOM 2005 C CA . GLN A 1 256 ? 8.145 -6.497 -15.905 1.00 91.31 256 GLN A CA 1
ATOM 2006 C C . GLN A 1 256 ? 7.353 -6.159 -14.656 1.00 91.31 256 GLN A C 1
ATOM 2008 O O . GLN A 1 256 ? 6.336 -5.468 -14.718 1.00 91.31 256 GLN A O 1
ATOM 2013 N N . ARG A 1 257 ? 7.828 -6.677 -13.526 1.00 91.81 257 ARG A N 1
ATOM 2014 C CA . ARG A 1 257 ? 7.167 -6.565 -12.233 1.00 91.81 257 ARG A CA 1
ATOM 2015 C C . ARG A 1 257 ? 8.175 -6.129 -11.182 1.00 91.81 257 ARG A C 1
ATOM 2017 O O . ARG A 1 257 ? 9.281 -6.669 -11.116 1.00 91.81 257 ARG A O 1
ATOM 2024 N N . ALA A 1 258 ? 7.775 -5.176 -10.356 1.00 90.81 258 ALA A N 1
ATOM 2025 C CA . ALA A 1 258 ? 8.480 -4.795 -9.147 1.00 90.81 258 ALA A CA 1
ATOM 2026 C C . ALA A 1 258 ? 7.495 -4.806 -7.985 1.00 90.81 258 ALA A C 1
ATOM 2028 O O . ALA A 1 258 ? 6.418 -4.221 -8.069 1.00 90.81 258 ALA A O 1
ATOM 2029 N N . THR A 1 259 ? 7.885 -5.471 -6.903 1.00 87.75 259 THR A N 1
ATOM 2030 C CA . THR A 1 259 ? 7.075 -5.554 -5.693 1.00 87.75 259 THR A CA 1
ATOM 2031 C C . THR A 1 259 ? 7.857 -4.947 -4.543 1.00 87.75 259 THR A C 1
ATOM 2033 O O . THR A 1 259 ? 9.002 -5.329 -4.303 1.00 87.75 259 THR A O 1
ATOM 2036 N N . ALA A 1 260 ? 7.234 -4.016 -3.833 1.00 86.31 260 ALA A N 1
ATOM 2037 C CA . ALA A 1 260 ? 7.767 -3.412 -2.624 1.00 86.31 260 ALA A CA 1
ATOM 2038 C C . ALA A 1 260 ? 6.745 -3.543 -1.497 1.00 86.31 260 ALA A C 1
ATOM 2040 O O . ALA A 1 260 ? 5.536 -3.617 -1.730 1.00 86.31 260 ALA A O 1
ATOM 2041 N N . ARG A 1 261 ? 7.228 -3.578 -0.257 1.00 83.56 261 ARG A N 1
ATOM 2042 C CA . ARG A 1 261 ? 6.355 -3.614 0.913 1.00 83.56 261 ARG A CA 1
ATOM 2043 C C . ARG A 1 261 ? 6.107 -2.194 1.390 1.00 83.56 261 ARG A C 1
ATOM 2045 O O . ARG A 1 261 ? 7.048 -1.484 1.724 1.00 83.56 261 ARG A O 1
ATOM 2052 N N . ALA A 1 262 ? 4.843 -1.806 1.430 1.00 80.81 262 ALA A N 1
ATOM 2053 C CA . ALA A 1 262 ? 4.421 -0.496 1.874 1.00 80.81 262 ALA A CA 1
ATOM 2054 C C . ALA A 1 262 ? 4.735 -0.284 3.361 1.00 80.81 262 ALA A C 1
ATOM 2056 O O . ALA A 1 262 ? 4.493 -1.155 4.208 1.00 80.81 262 ALA A O 1
ATOM 2057 N N . TRP A 1 263 ? 5.233 0.905 3.681 1.00 76.12 263 TRP A N 1
ATOM 2058 C CA . TRP A 1 263 ? 5.426 1.374 5.041 1.00 76.12 263 TRP A CA 1
ATOM 2059 C C . TRP A 1 263 ? 4.105 1.883 5.643 1.00 76.12 263 TRP A C 1
ATOM 2061 O O . TRP A 1 263 ? 3.860 3.073 5.804 1.00 76.12 263 TRP A O 1
ATOM 2071 N N . LEU A 1 264 ? 3.233 0.933 5.984 1.00 69.19 264 LEU A N 1
ATOM 2072 C CA . LEU A 1 264 ? 1.908 1.174 6.579 1.00 69.19 264 LEU A CA 1
ATOM 2073 C C . LEU A 1 264 ? 1.848 0.862 8.077 1.00 69.19 264 LEU A C 1
ATOM 2075 O O . LEU A 1 264 ? 0.777 0.605 8.631 1.00 69.19 264 LEU A O 1
ATOM 2079 N N . ASP A 1 265 ? 3.004 0.822 8.721 1.00 60.19 265 ASP A N 1
ATOM 2080 C CA . ASP A 1 265 ? 3.124 0.592 10.150 1.00 60.19 265 ASP A CA 1
ATOM 2081 C C . ASP A 1 265 ? 3.991 1.722 10.699 1.00 60.19 265 ASP A C 1
ATOM 2083 O O . ASP A 1 265 ? 5.208 1.738 10.514 1.00 60.19 265 ASP A O 1
ATOM 2087 N N . GLY A 1 266 ? 3.352 2.721 11.313 1.00 49.84 266 GLY A N 1
ATOM 2088 C CA . GLY A 1 266 ? 4.029 3.865 11.935 1.00 49.84 266 GLY A CA 1
ATOM 2089 C C . GLY A 1 266 ? 4.916 3.471 13.121 1.00 49.84 266 GLY A C 1
ATOM 2090 O O . GLY A 1 266 ? 5.528 4.329 13.747 1.00 49.84 266 GLY A O 1
ATOM 2091 N N . ASN A 1 267 ? 5.011 2.176 13.428 1.00 41.97 267 ASN A N 1
ATOM 2092 C CA . ASN A 1 267 ? 5.896 1.633 14.436 1.00 41.97 267 ASN A CA 1
ATOM 2093 C C . ASN A 1 267 ? 7.135 1.025 13.760 1.00 41.97 267 ASN A C 1
ATOM 2095 O O . ASN A 1 267 ? 7.206 -0.174 13.476 1.00 41.97 267 ASN A O 1
ATOM 2099 N N . ALA A 1 268 ? 8.136 1.864 13.486 1.00 39.97 268 ALA A N 1
ATOM 2100 C CA . ALA A 1 268 ? 9.482 1.409 13.155 1.00 39.97 268 ALA A CA 1
ATOM 2101 C C . ALA A 1 268 ? 10.074 0.677 14.376 1.00 39.97 268 ALA A C 1
ATOM 2103 O O . ALA A 1 268 ? 10.745 1.267 15.216 1.00 39.97 268 ALA A O 1
ATOM 2104 N N . GLY A 1 269 ? 9.763 -0.612 14.517 1.00 35.28 269 GLY A N 1
ATOM 2105 C CA . GLY A 1 269 ? 10.119 -1.362 15.717 1.00 35.28 269 GLY A CA 1
ATOM 2106 C C . GLY A 1 269 ? 9.554 -2.773 15.753 1.00 35.28 269 GLY A C 1
ATOM 2107 O O . GLY A 1 269 ? 8.839 -3.118 16.686 1.00 35.28 269 GLY A O 1
ATOM 2108 N N . ASN A 1 270 ? 9.841 -3.565 14.717 1.00 30.39 270 ASN A N 1
ATOM 2109 C CA . ASN A 1 270 ? 10.195 -4.991 14.780 1.00 30.39 270 ASN A CA 1
ATOM 2110 C C . ASN A 1 270 ? 9.935 -5.632 13.418 1.00 30.39 270 ASN A C 1
ATOM 2112 O O . ASN A 1 270 ? 8.804 -5.969 13.068 1.00 30.39 270 ASN A O 1
ATOM 2116 N N . GLY A 1 271 ? 11.016 -5.874 12.678 1.00 36.09 271 GLY A N 1
ATOM 2117 C CA . GLY A 1 271 ? 11.022 -6.889 11.637 1.00 36.09 271 GLY A CA 1
ATOM 2118 C C . GLY A 1 271 ? 10.704 -8.245 12.263 1.00 36.09 271 GLY A C 1
ATOM 2119 O O . GLY A 1 271 ? 11.594 -8.948 12.723 1.00 36.09 271 GLY A O 1
ATOM 2120 N N . SER A 1 272 ? 9.424 -8.601 12.287 1.00 29.72 272 SER A N 1
ATOM 2121 C CA . SER A 1 272 ? 8.971 -9.970 12.478 1.00 29.72 272 SER A CA 1
ATOM 2122 C C . SER A 1 272 ? 8.234 -10.382 11.217 1.00 29.72 272 SER A C 1
ATOM 2124 O O . SER A 1 272 ? 7.063 -10.069 10.990 1.00 29.72 272 SER A O 1
ATOM 2126 N N . ILE A 1 273 ? 8.982 -11.061 10.355 1.00 38.09 273 ILE A N 1
ATOM 2127 C CA . ILE A 1 273 ? 8.421 -11.976 9.376 1.00 38.09 273 ILE A CA 1
ATOM 2128 C C . ILE A 1 273 ? 7.606 -13.002 10.179 1.00 38.09 273 ILE A C 1
ATOM 2130 O O . ILE A 1 273 ? 8.138 -13.675 11.055 1.00 38.09 273 ILE A O 1
ATOM 2134 N N . THR A 1 274 ? 6.309 -13.078 9.875 1.00 36.72 274 THR A N 1
ATOM 2135 C CA . THR A 1 274 ? 5.381 -14.157 10.252 1.00 36.72 274 THR A CA 1
ATOM 2136 C C . THR A 1 274 ? 5.257 -14.477 11.745 1.00 36.72 274 THR A C 1
ATOM 2138 O O . THR A 1 274 ? 5.947 -15.339 12.277 1.00 36.72 274 THR A O 1
ATOM 2141 N N . LYS A 1 275 ? 4.255 -13.876 12.383 1.00 35.91 275 LYS A N 1
ATOM 2142 C CA . LYS A 1 275 ? 3.250 -14.566 13.209 1.00 35.91 275 LYS A CA 1
ATOM 2143 C C . LYS A 1 275 ? 2.005 -13.688 13.176 1.00 35.91 275 LYS A C 1
ATOM 2145 O O . LYS A 1 275 ? 2.146 -12.470 13.082 1.00 35.91 275 LYS A O 1
ATOM 2150 N N . GLU A 1 276 ? 0.825 -14.297 13.141 1.00 40.81 276 GLU A N 1
ATOM 2151 C CA . GLU A 1 276 ? -0.460 -13.602 13.252 1.00 40.81 276 GLU A CA 1
ATOM 2152 C C . GLU A 1 276 ? -0.337 -12.421 14.214 1.00 40.81 276 GLU A C 1
ATOM 2154 O O . GLU A 1 276 ? 0.172 -12.584 15.323 1.00 40.81 276 GLU A O 1
ATOM 2159 N N . ASN A 1 277 ? -0.715 -11.225 13.748 1.00 47.34 277 ASN A N 1
ATOM 2160 C CA . ASN A 1 277 ? -0.764 -10.022 14.571 1.00 47.34 277 ASN A CA 1
ATOM 2161 C C . ASN A 1 277 ? -1.411 -10.399 15.909 1.00 47.34 277 ASN A C 1
ATOM 2163 O O . ASN A 1 277 ? -2.603 -10.706 15.900 1.00 47.34 277 ASN A O 1
ATOM 2167 N N . ASP A 1 278 ? -0.637 -10.402 17.001 1.00 71.81 278 ASP A N 1
ATOM 2168 C CA . ASP A 1 278 ? -1.131 -10.636 18.359 1.00 71.81 278 ASP A CA 1
ATOM 2169 C C . ASP A 1 278 ? -2.333 -9.710 18.558 1.00 71.81 278 ASP A C 1
ATOM 2171 O O . ASP A 1 278 ? -2.183 -8.487 18.643 1.00 71.81 278 ASP A O 1
ATOM 2175 N N . ILE A 1 279 ? -3.535 -10.290 18.500 1.00 78.56 279 ILE A N 1
ATOM 2176 C CA . ILE A 1 279 ? -4.811 -9.564 18.413 1.00 78.56 279 ILE A CA 1
ATOM 2177 C C . ILE A 1 279 ? -4.955 -8.634 19.619 1.00 78.56 279 ILE A C 1
ATOM 2179 O O . ILE A 1 279 ? -5.595 -7.586 19.546 1.00 78.56 279 ILE A O 1
ATOM 2183 N N . TRP A 1 280 ? -4.287 -8.983 20.713 1.00 83.62 280 TRP A N 1
ATOM 2184 C CA . TRP A 1 280 ? -4.288 -8.241 21.953 1.00 83.62 280 TRP A CA 1
ATOM 2185 C C . TRP A 1 280 ? -3.409 -6.988 21.951 1.00 83.62 280 TRP A C 1
ATOM 2187 O O . TRP A 1 280 ? -3.564 -6.165 22.849 1.00 83.62 280 TRP A O 1
ATOM 2197 N N . LYS A 1 281 ? -2.530 -6.807 20.955 1.00 80.75 281 LYS A N 1
ATOM 2198 C CA . LYS A 1 281 ? -1.760 -5.565 20.750 1.00 80.75 281 LYS A CA 1
ATOM 2199 C C . LYS A 1 281 ? -2.520 -4.499 19.959 1.00 80.75 281 LYS A C 1
ATOM 2201 O O . LYS A 1 281 ? -2.046 -3.371 19.869 1.00 80.75 281 LYS A O 1
ATOM 2206 N N . LEU A 1 282 ? -3.666 -4.847 19.371 1.00 74.50 282 LEU A N 1
ATOM 2207 C CA . LEU A 1 282 ? -4.513 -3.891 18.662 1.00 74.50 282 LEU A CA 1
ATOM 2208 C C . LEU A 1 282 ? -5.200 -2.929 19.648 1.00 74.50 282 LEU A C 1
ATOM 2210 O O . LEU A 1 282 ? -5.492 -3.326 20.783 1.00 74.50 282 LEU A O 1
ATOM 2214 N N . PRO A 1 283 ? -5.535 -1.696 19.218 1.00 78.81 283 PRO A N 1
ATOM 2215 C CA . PRO A 1 283 ? -6.388 -0.799 19.990 1.00 78.81 283 PRO A CA 1
ATOM 2216 C C . PRO A 1 283 ? -7.704 -1.484 20.411 1.00 78.81 283 PRO A C 1
ATOM 2218 O O . PRO A 1 283 ? -8.236 -2.296 19.646 1.00 78.81 283 PRO A O 1
ATOM 2221 N N . PRO A 1 284 ? -8.291 -1.160 21.583 1.00 76.38 284 PRO A N 1
ATOM 2222 C CA . PRO A 1 284 ? -9.441 -1.891 22.127 1.00 76.38 284 PRO A CA 1
ATOM 2223 C C . PRO A 1 284 ? -10.640 -2.017 21.178 1.00 76.38 284 PRO A C 1
ATOM 2225 O O . PRO A 1 284 ? -11.294 -3.062 21.153 1.00 76.38 284 PRO A O 1
ATOM 2228 N N . LEU A 1 285 ? -10.915 -0.975 20.386 1.00 79.06 285 LEU A N 1
ATOM 2229 C CA . LEU A 1 285 ? -12.013 -0.964 19.420 1.00 79.06 285 LEU A CA 1
ATOM 2230 C C . LEU A 1 285 ? -11.742 -1.906 18.238 1.00 79.06 285 LEU A C 1
ATOM 2232 O O . LEU A 1 285 ? -12.589 -2.736 17.912 1.00 79.06 285 LEU A O 1
ATOM 2236 N N . GLU A 1 286 ? -10.558 -1.817 17.629 1.00 79.75 286 GLU A N 1
ATOM 2237 C CA . GLU A 1 286 ? -10.140 -2.690 16.523 1.00 79.75 286 GLU A CA 1
ATOM 2238 C C . GLU A 1 286 ? -10.072 -4.155 16.956 1.00 79.75 286 GLU A C 1
ATOM 2240 O O . GLU A 1 286 ? -10.587 -5.037 16.266 1.00 79.75 286 GLU A O 1
ATOM 2245 N N . ARG A 1 287 ? -9.498 -4.408 18.139 1.00 85.38 287 ARG A N 1
ATOM 2246 C CA . ARG A 1 287 ? -9.451 -5.727 18.774 1.00 85.38 287 ARG A CA 1
ATOM 2247 C C . ARG A 1 287 ? -10.848 -6.326 18.895 1.00 85.38 287 ARG A C 1
ATOM 2249 O O . ARG A 1 287 ? -11.074 -7.453 18.457 1.00 85.38 287 ARG A O 1
ATOM 2256 N N . GLY A 1 288 ? -11.786 -5.557 19.452 1.00 82.94 288 GLY A N 1
ATOM 2257 C CA . GLY A 1 288 ? -13.173 -5.978 19.614 1.00 82.94 288 GLY A CA 1
ATOM 2258 C C . GLY A 1 288 ? -13.827 -6.326 18.279 1.00 82.94 288 GLY A C 1
ATOM 2259 O O . GLY A 1 288 ? -14.424 -7.392 18.159 1.00 82.94 288 GLY A O 1
ATOM 2260 N N . ARG A 1 289 ? -13.656 -5.479 17.254 1.00 84.88 289 ARG A N 1
ATOM 2261 C CA . ARG A 1 289 ? -14.213 -5.722 15.914 1.00 84.88 289 ARG A CA 1
ATOM 2262 C C . ARG A 1 289 ? -13.671 -7.003 15.285 1.00 84.88 289 ARG A C 1
ATOM 2264 O O . ARG A 1 289 ? -14.447 -7.852 14.854 1.00 84.88 289 ARG A O 1
ATOM 2271 N N . LYS A 1 290 ? -12.348 -7.176 15.310 1.00 85.56 290 LYS A N 1
ATOM 2272 C CA . LYS A 1 290 ? -11.684 -8.339 14.717 1.00 85.56 290 LYS A CA 1
ATOM 2273 C C . LYS A 1 290 ? -12.104 -9.643 15.400 1.00 85.56 290 LYS A C 1
ATOM 2275 O O . LYS A 1 290 ? -12.368 -10.632 14.725 1.00 85.56 290 LYS A O 1
ATOM 2280 N N . ILE A 1 291 ? -12.212 -9.639 16.730 1.00 89.38 291 ILE A N 1
ATOM 2281 C CA . ILE A 1 291 ? -12.691 -10.797 17.497 1.00 89.38 291 ILE A CA 1
ATOM 2282 C C . ILE A 1 291 ? -14.161 -11.094 17.179 1.00 89.38 291 ILE A C 1
ATOM 2284 O O . ILE A 1 291 ? -14.519 -12.256 17.011 1.00 89.38 291 ILE A O 1
ATOM 2288 N N . GLN A 1 292 ? -15.013 -10.074 17.060 1.00 89.44 292 GLN A N 1
ATOM 2289 C CA . GLN A 1 292 ? -16.415 -10.271 16.691 1.00 89.44 292 GLN A CA 1
ATOM 2290 C C . GLN A 1 292 ? -16.561 -10.942 15.321 1.00 89.44 292 GLN A C 1
ATOM 2292 O O . GLN A 1 292 ? -17.335 -11.892 15.197 1.00 89.44 292 GLN A O 1
ATOM 2297 N N . ASP A 1 293 ? -15.793 -10.508 14.321 1.00 88.50 293 ASP A N 1
ATOM 2298 C CA . ASP A 1 293 ? -15.801 -11.133 12.994 1.00 88.50 293 ASP A CA 1
ATOM 2299 C C . ASP A 1 293 ? -15.317 -12.591 13.056 1.00 88.50 293 ASP A C 1
ATOM 2301 O O . ASP A 1 293 ? -15.992 -13.481 12.538 1.00 88.50 293 ASP A O 1
ATOM 2305 N N . MET A 1 294 ? -14.222 -12.874 13.779 1.00 85.75 294 MET A N 1
ATOM 2306 C CA . MET A 1 294 ? -13.731 -14.250 13.979 1.00 85.75 294 MET A CA 1
ATOM 2307 C C . MET A 1 294 ? -14.750 -15.161 14.670 1.00 85.75 294 MET A C 1
ATOM 2309 O O . MET A 1 294 ? -14.771 -16.365 14.424 1.00 85.75 294 MET A O 1
ATOM 2313 N N . LYS A 1 295 ? -15.590 -14.605 15.549 1.00 90.38 295 LYS A N 1
ATOM 2314 C CA . LYS A 1 295 ? -16.629 -15.342 16.284 1.00 90.38 295 LYS A CA 1
ATOM 2315 C C . LYS A 1 295 ? -17.991 -15.336 15.575 1.00 90.38 295 LYS A C 1
ATOM 2317 O O . LYS A 1 295 ? -18.987 -15.770 16.155 1.00 90.38 295 LYS A O 1
ATOM 2322 N N . GLY A 1 296 ? -18.034 -14.912 14.309 1.00 88.88 296 GLY A N 1
ATOM 2323 C CA . GLY A 1 296 ? -19.195 -15.061 13.433 1.00 88.88 296 GLY A CA 1
ATOM 2324 C C . GLY A 1 296 ? -20.268 -13.987 13.608 1.00 88.88 296 GLY A C 1
ATOM 2325 O O . GLY A 1 296 ? -21.453 -14.297 13.502 1.00 88.88 296 GLY A O 1
ATOM 2326 N N . ARG A 1 297 ? -19.884 -12.739 13.904 1.00 90.44 297 ARG A N 1
ATOM 2327 C CA . ARG A 1 297 ? -20.791 -11.577 13.898 1.00 90.44 297 ARG A CA 1
ATOM 2328 C C . ARG A 1 297 ? -21.625 -11.538 12.610 1.00 90.44 297 ARG A C 1
ATOM 2330 O O . ARG A 1 297 ? -21.083 -11.654 11.516 1.00 90.44 297 ARG A O 1
ATOM 2337 N N . ASN A 1 298 ? -22.931 -11.306 12.743 1.00 91.00 298 ASN A N 1
ATOM 2338 C CA . ASN A 1 298 ? -23.841 -11.121 11.604 1.00 91.00 298 ASN A CA 1
ATOM 2339 C C . ASN A 1 298 ? -24.678 -9.829 11.689 1.00 91.00 298 ASN A C 1
ATOM 2341 O O . ASN A 1 298 ? -25.462 -9.550 10.785 1.00 91.00 298 ASN A O 1
ATOM 2345 N N . LEU A 1 299 ? -24.494 -9.024 12.743 1.00 88.25 299 LEU A N 1
ATOM 2346 C CA . LEU A 1 299 ? -25.126 -7.714 12.902 1.00 88.25 299 LEU A CA 1
ATOM 2347 C C . LEU A 1 299 ? -24.135 -6.571 12.627 1.00 88.25 299 LEU A C 1
ATOM 2349 O O . LEU A 1 299 ? -22.921 -6.747 12.781 1.00 88.25 299 LEU A O 1
ATOM 2353 N N . PRO A 1 300 ? -24.617 -5.370 12.249 1.00 84.75 300 PRO A N 1
ATOM 2354 C CA . PRO A 1 300 ? -23.768 -4.184 12.138 1.00 84.75 300 PRO A CA 1
ATOM 2355 C C . PRO A 1 300 ? -23.001 -3.897 13.442 1.00 84.75 300 PRO A C 1
ATOM 2357 O O . PRO A 1 300 ? -23.547 -4.071 14.523 1.00 84.75 300 PRO A O 1
ATOM 2360 N N . PHE A 1 301 ? -21.760 -3.399 13.365 1.00 79.19 301 PHE A N 1
ATOM 2361 C CA . PHE A 1 301 ? -20.922 -3.150 14.556 1.00 79.19 301 PHE A CA 1
ATOM 2362 C C . PHE A 1 301 ? -21.534 -2.191 15.586 1.00 79.19 301 PHE A C 1
ATOM 2364 O O . PHE A 1 301 ? -21.240 -2.301 16.771 1.00 79.19 301 PHE A O 1
ATOM 2371 N N . ASN A 1 302 ? -22.376 -1.261 15.132 1.00 82.62 302 ASN A N 1
ATOM 2372 C CA . ASN A 1 302 ? -23.054 -0.291 15.993 1.00 82.62 302 ASN A CA 1
ATOM 2373 C C . ASN A 1 302 ? -24.472 -0.747 16.375 1.00 82.62 302 ASN A C 1
ATOM 2375 O O . ASN A 1 302 ? -25.253 0.055 16.884 1.00 82.62 302 ASN A O 1
ATOM 2379 N N . PHE A 1 303 ? -24.838 -1.999 16.081 1.00 86.12 303 PHE A N 1
ATOM 2380 C CA . PHE A 1 303 ? -26.107 -2.550 16.533 1.00 86.12 303 PHE A CA 1
ATOM 2381 C C . PHE A 1 303 ? -26.096 -2.618 18.069 1.00 86.12 303 PHE A C 1
ATOM 2383 O O . PHE A 1 303 ? -25.086 -3.020 18.652 1.00 86.12 303 PHE A O 1
ATOM 2390 N N . PRO A 1 304 ? -27.171 -2.177 18.743 1.00 87.31 304 PRO A N 1
ATOM 2391 C CA . PRO A 1 304 ? -27.174 -2.073 20.195 1.00 87.31 304 PRO A CA 1
ATOM 2392 C C . PRO A 1 304 ? -26.964 -3.439 20.850 1.00 87.31 304 PRO A C 1
ATOM 2394 O O . PRO A 1 304 ? -27.638 -4.405 20.497 1.00 87.31 304 PRO A O 1
ATOM 2397 N N . VAL A 1 305 ? -26.076 -3.476 21.850 1.00 92.31 305 VAL A N 1
ATOM 2398 C CA . VAL A 1 305 ? -25.829 -4.581 22.796 1.00 92.31 305 VAL A CA 1
ATOM 2399 C C . VAL A 1 305 ? -25.236 -5.861 22.183 1.00 92.31 305 VAL A C 1
ATOM 2401 O O . VAL A 1 305 ? -24.218 -6.366 22.665 1.00 92.31 305 VAL A O 1
ATOM 2404 N N . ILE A 1 306 ? -25.845 -6.400 21.128 1.00 95.25 306 ILE A N 1
ATOM 2405 C CA . ILE A 1 306 ? -25.542 -7.716 20.559 1.00 95.25 306 ILE A CA 1
ATOM 2406 C C . ILE A 1 306 ? -24.784 -7.625 19.232 1.00 95.25 306 ILE A C 1
ATOM 2408 O O . ILE A 1 306 ? -24.967 -6.705 18.443 1.00 95.25 306 ILE A O 1
ATOM 2412 N N . ALA A 1 307 ? -23.945 -8.628 18.973 1.00 92.19 307 ALA A N 1
ATOM 2413 C CA . ALA A 1 307 ? -23.135 -8.733 17.757 1.00 92.19 307 ALA A CA 1
ATOM 2414 C C . ALA A 1 307 ? -23.666 -9.807 16.790 1.00 92.19 307 ALA A C 1
ATOM 2416 O O . ALA A 1 307 ? -23.437 -9.740 15.581 1.00 92.19 307 ALA A O 1
ATOM 2417 N N . ARG A 1 308 ? -24.386 -10.810 17.303 1.00 94.69 308 ARG A N 1
ATOM 2418 C CA . ARG A 1 308 ? -24.962 -11.870 16.476 1.00 94.69 308 ARG A CA 1
ATOM 2419 C C . ARG A 1 308 ? -26.392 -12.187 16.889 1.00 94.69 308 ARG A C 1
ATOM 2421 O O . ARG A 1 308 ? -26.667 -12.325 18.078 1.00 94.69 308 ARG A O 1
ATOM 2428 N N . PHE A 1 309 ? -27.276 -12.335 15.909 1.00 94.69 309 PHE A N 1
ATOM 2429 C CA . PHE A 1 309 ? -28.640 -12.814 16.105 1.00 94.69 309 PHE A CA 1
ATOM 2430 C C . PHE A 1 309 ? -28.985 -13.872 15.060 1.00 94.69 309 PHE A C 1
ATOM 2432 O O . PHE A 1 309 ? -28.954 -13.601 13.863 1.00 94.69 309 PHE A O 1
ATOM 2439 N N . GLU A 1 310 ? -29.286 -15.087 15.506 1.00 93.75 310 GLU A N 1
ATOM 2440 C CA . GLU A 1 310 ? -29.608 -16.211 14.626 1.00 93.75 310 GLU A CA 1
ATOM 2441 C C . GLU A 1 310 ? -30.614 -17.130 15.318 1.00 93.75 310 GLU A C 1
ATOM 2443 O O . GLU A 1 310 ? -30.433 -17.4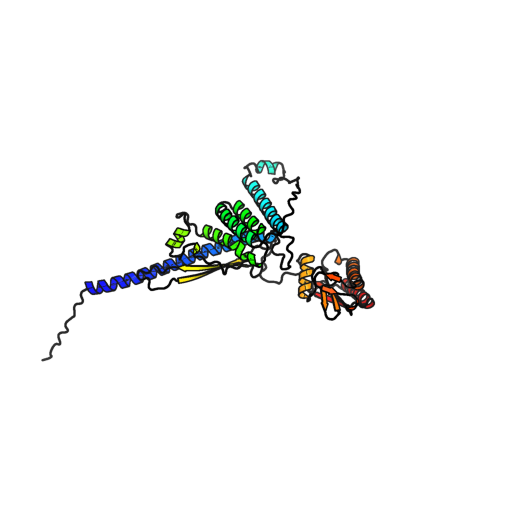82 16.482 1.00 93.75 310 GLU A O 1
ATOM 2448 N N . SER A 1 311 ? -31.685 -17.514 14.615 1.00 91.75 311 SER A N 1
ATOM 2449 C CA . SER A 1 311 ? -32.711 -18.445 15.120 1.00 91.75 311 SER A CA 1
ATOM 2450 C C . SER A 1 311 ? -33.262 -18.089 16.516 1.00 91.75 311 SER A C 1
ATOM 2452 O O . SER A 1 311 ? -33.497 -18.962 17.347 1.00 91.75 311 SER A O 1
ATOM 2454 N N . GLY A 1 312 ? -33.429 -16.791 16.798 1.00 90.81 312 GLY A N 1
ATOM 2455 C CA . GLY A 1 312 ? -33.914 -16.281 18.086 1.00 90.81 312 GLY A CA 1
ATOM 2456 C C . GLY A 1 312 ? -32.879 -16.249 19.219 1.00 90.81 312 GLY A C 1
ATOM 2457 O O . GLY A 1 312 ? -33.225 -15.911 20.351 1.00 90.81 312 GLY A O 1
ATOM 2458 N N . LYS A 1 313 ? -31.609 -16.577 18.951 1.00 96.19 313 LYS A N 1
ATOM 2459 C CA . LYS A 1 313 ? -30.503 -16.462 19.914 1.00 96.19 313 LYS A CA 1
ATOM 2460 C C . LYS A 1 313 ? -29.787 -15.121 19.760 1.00 96.19 313 LYS A C 1
ATOM 2462 O O . LYS A 1 313 ? -29.128 -14.873 18.752 1.00 96.19 313 LYS A O 1
ATOM 2467 N N . ALA A 1 314 ? -29.867 -14.279 20.785 1.00 96.62 314 ALA A N 1
ATOM 2468 C CA . ALA A 1 314 ? -29.183 -12.993 20.866 1.00 96.62 314 ALA A CA 1
ATOM 2469 C C . ALA A 1 314 ? -27.813 -13.150 21.543 1.00 96.62 314 ALA A C 1
ATOM 2471 O O . ALA A 1 314 ? -27.733 -13.482 22.724 1.00 96.62 314 ALA A O 1
ATOM 2472 N N . THR A 1 315 ? -26.731 -12.930 20.792 1.00 97.38 315 THR A N 1
ATOM 2473 C CA . THR A 1 315 ? -25.353 -13.135 21.260 1.00 97.38 315 THR A CA 1
ATOM 2474 C C . THR A 1 315 ? -24.598 -11.810 21.390 1.00 97.38 315 THR A C 1
ATOM 2476 O O . THR A 1 315 ? -24.357 -11.115 20.396 1.00 97.38 315 THR A O 1
ATOM 2479 N N . MET A 1 316 ? -24.159 -11.484 22.605 1.00 97.44 316 MET A N 1
ATOM 2480 C CA . MET A 1 316 ? -23.187 -10.426 22.876 1.00 97.44 316 MET A CA 1
ATOM 2481 C C . MET A 1 316 ? -21.773 -11.009 22.815 1.00 97.44 316 MET A C 1
ATOM 2483 O O . MET A 1 316 ? -21.478 -11.985 23.495 1.00 97.44 316 MET A O 1
ATOM 2487 N N . ILE A 1 317 ? -20.886 -10.392 22.031 1.00 96.62 317 ILE A N 1
ATOM 2488 C CA . ILE A 1 317 ? -19.483 -10.810 21.910 1.00 96.62 317 ILE A CA 1
ATOM 2489 C C . ILE A 1 317 ? 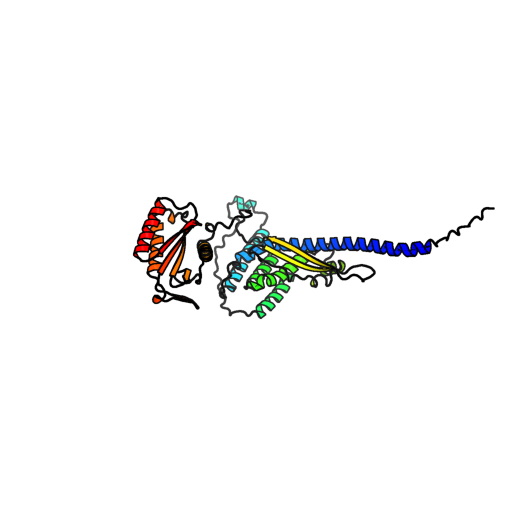-18.593 -9.670 22.412 1.00 96.62 317 ILE A C 1
ATOM 2491 O O . ILE A 1 317 ? -18.587 -8.575 21.834 1.00 96.62 317 ILE A O 1
ATOM 2495 N N . LYS A 1 318 ? -17.842 -9.919 23.489 1.00 95.00 318 LYS A N 1
ATOM 2496 C CA . LYS A 1 318 ? -16.923 -8.948 24.102 1.00 95.00 318 LYS A CA 1
ATOM 2497 C C . LYS A 1 318 ? -15.523 -9.540 24.228 1.00 95.00 318 LYS A C 1
ATOM 2499 O O . LYS A 1 318 ? -15.352 -10.737 24.422 1.00 95.00 318 LYS A O 1
ATOM 2504 N N . SER A 1 319 ? -14.519 -8.674 24.158 1.00 92.75 319 SER A N 1
ATOM 2505 C CA . SER A 1 319 ? -13.114 -9.025 24.375 1.00 92.75 319 SER A CA 1
ATOM 2506 C C . SER A 1 319 ? -12.550 -8.233 25.543 1.00 92.75 319 SER A C 1
ATOM 2508 O O . SER A 1 319 ? -12.779 -7.020 25.608 1.00 92.75 319 SER A O 1
ATOM 2510 N N . LEU A 1 320 ? -11.779 -8.872 26.419 1.00 91.44 320 LEU A N 1
ATOM 2511 C CA . LEU A 1 320 ? -11.203 -8.211 27.586 1.00 91.44 320 LEU A CA 1
ATOM 2512 C C . LEU A 1 320 ? -9.776 -8.702 27.838 1.00 91.44 320 LEU A C 1
ATOM 2514 O O . LEU A 1 320 ? -9.546 -9.895 28.003 1.00 91.44 320 LEU A O 1
ATOM 2518 N N . ASP A 1 321 ? -8.813 -7.778 27.859 1.00 90.44 321 ASP A N 1
ATOM 2519 C CA . ASP A 1 321 ? -7.416 -8.113 28.136 1.00 90.44 321 ASP A CA 1
ATOM 2520 C C . ASP A 1 321 ? -7.156 -8.083 29.643 1.00 90.44 321 ASP A C 1
ATOM 2522 O O . ASP A 1 321 ? -6.985 -7.028 30.255 1.00 90.44 321 ASP A O 1
ATOM 2526 N N . LEU A 1 322 ? -7.111 -9.267 30.248 1.00 89.06 322 LEU A N 1
ATOM 2527 C CA . LEU A 1 322 ? -6.908 -9.440 31.687 1.00 89.06 322 LEU A CA 1
ATOM 2528 C C . LEU A 1 322 ? -5.529 -8.959 32.179 1.00 89.06 322 LEU A C 1
ATOM 2530 O O . LEU A 1 322 ? -5.313 -8.831 33.386 1.00 89.06 322 LEU A O 1
ATOM 2534 N N . ARG A 1 323 ? -4.585 -8.663 31.275 1.00 86.12 323 ARG A N 1
ATOM 2535 C CA . ARG A 1 323 ? -3.245 -8.169 31.628 1.00 86.12 323 ARG A CA 1
ATOM 2536 C C . ARG A 1 323 ? -3.254 -6.682 31.988 1.00 86.12 323 ARG A C 1
ATOM 2538 O O . ARG A 1 323 ? -2.311 -6.236 32.655 1.00 86.12 323 ARG A O 1
ATOM 2545 N N . GLU A 1 324 ? -4.290 -5.937 31.591 1.00 84.25 324 GLU A N 1
ATOM 2546 C CA . GLU A 1 324 ? -4.460 -4.513 31.900 1.00 84.25 324 GLU A CA 1
ATOM 2547 C C . GLU A 1 324 ? -4.636 -4.280 33.412 1.00 84.25 324 GLU A C 1
ATOM 2549 O O . GLU A 1 324 ? -5.322 -5.028 34.113 1.00 84.25 324 GLU A O 1
ATOM 2554 N N . ALA A 1 325 ? -4.037 -3.203 33.937 1.00 81.62 325 ALA A N 1
ATOM 2555 C CA . ALA A 1 325 ? -4.021 -2.915 35.376 1.00 81.62 325 ALA A CA 1
ATOM 2556 C C . ALA A 1 325 ? -5.430 -2.792 35.990 1.00 81.62 325 ALA A C 1
ATOM 2558 O O . ALA A 1 325 ? -5.633 -3.130 37.158 1.00 81.62 325 ALA A O 1
ATOM 2559 N N . THR A 1 326 ? -6.402 -2.346 35.192 1.00 80.75 326 THR A N 1
ATOM 2560 C CA . THR A 1 326 ? -7.807 -2.211 35.580 1.00 80.75 326 THR A CA 1
ATOM 2561 C C . THR A 1 326 ? -8.423 -3.549 35.977 1.00 80.75 326 THR A C 1
ATOM 2563 O O . THR A 1 326 ? -9.100 -3.607 37.003 1.00 80.75 326 THR A O 1
ATOM 2566 N N . TYR A 1 327 ? -8.160 -4.614 35.211 1.00 83.88 327 TYR A N 1
ATOM 2567 C CA . TYR A 1 327 ? -8.803 -5.925 35.370 1.00 83.88 327 TYR A CA 1
ATOM 2568 C C . TYR A 1 327 ? -8.020 -6.895 36.255 1.00 83.88 327 TYR A C 1
ATOM 2570 O O . TYR A 1 327 ? -8.595 -7.858 36.752 1.00 83.88 327 TYR A O 1
ATOM 2578 N N . ARG A 1 328 ? -6.749 -6.596 36.559 1.00 79.62 328 ARG A N 1
ATOM 2579 C CA . ARG A 1 328 ? -6.000 -7.295 37.622 1.00 79.62 328 ARG A CA 1
ATOM 2580 C C . ARG A 1 328 ? -6.673 -7.177 38.994 1.00 79.62 328 ARG A C 1
ATOM 2582 O O . ARG A 1 328 ? -6.443 -8.010 39.864 1.00 79.62 328 ARG A O 1
ATOM 2589 N N . LYS A 1 329 ? -7.490 -6.138 39.203 1.00 86.25 329 LYS A N 1
ATOM 2590 C CA . LYS A 1 329 ? -8.335 -5.992 40.393 1.00 86.25 329 LYS A CA 1
ATOM 2591 C C . LYS A 1 329 ? -9.643 -6.758 40.173 1.00 86.25 329 LYS A C 1
ATOM 2593 O O . LYS A 1 329 ? -10.493 -6.311 39.406 1.00 86.25 329 LYS A O 1
ATOM 2598 N N . THR A 1 330 ? -9.827 -7.866 40.887 1.00 86.88 330 THR A N 1
ATOM 2599 C CA . THR A 1 330 ? -10.991 -8.769 40.762 1.00 86.88 330 THR A CA 1
ATOM 2600 C C . THR A 1 330 ? -12.338 -8.053 40.898 1.00 86.88 330 THR A C 1
ATOM 2602 O O . THR A 1 330 ? -13.247 -8.318 40.118 1.00 86.88 330 THR A O 1
ATOM 2605 N N . ASN A 1 331 ? -12.453 -7.068 41.795 1.00 88.88 331 ASN A N 1
ATOM 2606 C CA . ASN A 1 331 ? -13.676 -6.267 41.951 1.00 88.88 331 ASN A CA 1
ATOM 2607 C C . ASN A 1 331 ? -14.050 -5.480 40.683 1.00 88.88 331 ASN A C 1
ATOM 2609 O O . ASN A 1 331 ? -15.225 -5.402 40.331 1.00 88.88 331 ASN A O 1
ATOM 2613 N N . ASN A 1 332 ? -13.061 -4.919 39.979 1.00 89.75 332 ASN A N 1
ATOM 2614 C CA . ASN A 1 332 ? -13.299 -4.172 38.742 1.00 89.75 332 ASN A CA 1
ATOM 2615 C C . ASN A 1 332 ? -13.705 -5.108 37.604 1.00 89.75 332 ASN A C 1
ATOM 2617 O O . ASN A 1 332 ? -14.601 -4.781 36.828 1.00 89.75 332 ASN A O 1
ATOM 2621 N N . LEU A 1 333 ? -13.052 -6.272 37.513 1.00 92.00 333 LEU A N 1
ATOM 2622 C CA . LEU A 1 333 ? -13.422 -7.308 36.554 1.00 92.00 333 LEU A CA 1
ATOM 2623 C C . LEU A 1 333 ? -14.867 -7.760 36.789 1.00 92.00 333 LEU A C 1
ATOM 2625 O O . LEU A 1 333 ? -15.668 -7.718 35.859 1.00 92.00 333 LEU A O 1
ATOM 2629 N N . ARG A 1 334 ? -15.223 -8.088 38.038 1.00 91.94 334 ARG A N 1
ATOM 2630 C CA . ARG A 1 334 ? -16.583 -8.481 38.426 1.00 91.94 334 ARG A CA 1
ATOM 2631 C C . ARG A 1 334 ? -17.605 -7.417 38.047 1.00 91.94 334 ARG A C 1
ATOM 2633 O O . ARG A 1 334 ? -18.570 -7.725 37.358 1.00 91.94 334 ARG A O 1
ATOM 2640 N N . ALA A 1 335 ? -17.373 -6.164 38.439 1.00 90.62 335 ALA A N 1
ATOM 2641 C CA . ALA A 1 335 ? -18.269 -5.058 38.111 1.00 90.62 335 ALA A CA 1
ATOM 2642 C C . ALA A 1 335 ? -18.453 -4.904 36.592 1.00 90.62 335 ALA A C 1
ATOM 2644 O O . ALA A 1 335 ? -19.563 -4.668 36.118 1.00 90.62 335 ALA A O 1
ATOM 2645 N N . LYS A 1 336 ? -17.380 -5.092 35.810 1.00 93.75 336 LYS A N 1
ATOM 2646 C CA . LYS A 1 336 ? -17.454 -4.998 34.352 1.00 93.75 336 LYS A CA 1
ATOM 2647 C C . LYS A 1 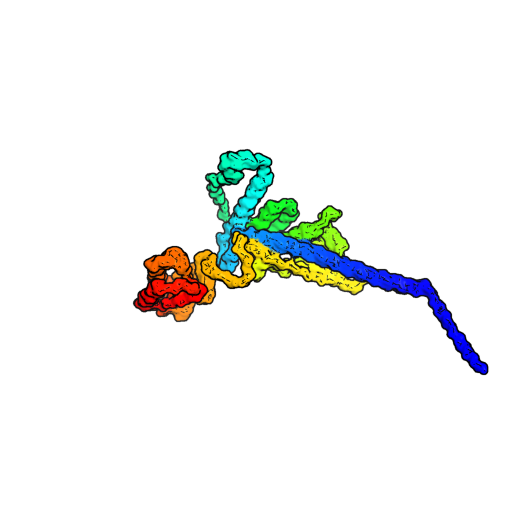336 ? -18.256 -6.140 33.730 1.00 93.75 336 LYS A C 1
ATOM 2649 O O . LYS A 1 336 ? -19.071 -5.882 32.849 1.00 93.75 336 LYS A O 1
ATOM 2654 N N . LEU A 1 337 ? -18.060 -7.374 34.186 1.00 95.44 337 LEU A N 1
ATOM 2655 C CA . LEU A 1 337 ? -18.822 -8.524 33.695 1.00 95.44 337 LEU A CA 1
ATOM 2656 C C . LEU A 1 337 ? -20.301 -8.423 34.067 1.00 95.44 337 LEU A C 1
ATOM 2658 O O . LEU A 1 337 ? -21.147 -8.637 33.205 1.00 95.44 337 LEU A O 1
ATOM 2662 N N . MET A 1 338 ? -20.606 -8.005 35.298 1.00 94.00 338 MET A N 1
ATOM 2663 C CA . MET A 1 338 ? -21.980 -7.733 35.731 1.00 94.00 338 MET A CA 1
ATOM 2664 C C . MET A 1 338 ? -22.647 -6.689 34.837 1.00 94.00 338 MET A C 1
ATOM 2666 O O . MET A 1 338 ? -23.755 -6.923 34.371 1.00 94.00 338 MET A O 1
ATOM 2670 N N . SER A 1 339 ? -21.934 -5.614 34.471 1.00 95.94 339 SER A N 1
ATOM 2671 C CA . SER A 1 339 ? -22.483 -4.614 33.547 1.00 95.94 339 SER A CA 1
ATOM 2672 C C . SER A 1 339 ? -22.866 -5.193 32.180 1.00 95.94 339 SER A C 1
ATOM 2674 O O . SER A 1 339 ? -23.877 -4.789 31.621 1.00 95.94 339 SER A O 1
ATOM 2676 N N . TYR A 1 340 ? -22.110 -6.165 31.653 1.00 96.88 340 TYR A N 1
ATOM 2677 C CA . TYR A 1 340 ? -22.455 -6.826 30.389 1.00 96.88 340 TYR A CA 1
ATOM 2678 C C . TYR A 1 340 ? -23.655 -7.761 30.527 1.00 96.88 340 TYR A C 1
ATOM 2680 O O . TYR A 1 340 ? -24.487 -7.830 29.623 1.00 96.88 340 TYR A O 1
ATOM 2688 N N . ILE A 1 341 ? -23.740 -8.484 31.645 1.00 96.62 341 ILE A N 1
ATOM 2689 C CA . ILE A 1 341 ? -24.868 -9.367 31.951 1.00 96.62 341 ILE A CA 1
ATOM 2690 C C . ILE A 1 341 ? -26.152 -8.538 32.071 1.00 96.62 341 ILE A C 1
ATOM 2692 O O . ILE A 1 341 ? -27.159 -8.895 31.465 1.00 96.62 341 ILE A O 1
ATOM 2696 N N . ASP A 1 342 ? -26.100 -7.418 32.791 1.00 95.00 342 ASP A N 1
ATOM 2697 C CA . ASP A 1 342 ? -27.235 -6.512 32.977 1.00 95.00 342 ASP A CA 1
ATOM 2698 C C . ASP A 1 342 ? -27.656 -5.858 31.656 1.00 95.00 342 ASP A C 1
ATOM 2700 O O . ASP A 1 342 ? -28.830 -5.912 31.296 1.00 95.00 342 ASP A O 1
ATOM 2704 N N . GLU A 1 343 ? -26.699 -5.344 30.875 1.00 96.50 343 GLU A N 1
ATOM 2705 C CA . GLU A 1 343 ? -26.957 -4.759 29.552 1.00 96.50 343 GLU A CA 1
ATOM 2706 C C . GLU A 1 343 ? -27.635 -5.770 28.607 1.00 96.50 343 GLU A C 1
ATOM 2708 O O . GLU A 1 343 ? -28.587 -5.434 27.898 1.00 96.50 343 GLU A O 1
ATOM 2713 N N . LEU A 1 344 ? -27.186 -7.031 28.613 1.00 96.56 344 LEU A N 1
ATOM 2714 C CA . LEU A 1 344 ? -27.784 -8.089 27.797 1.00 96.56 344 LEU A CA 1
ATOM 2715 C C . LEU A 1 344 ? -29.162 -8.524 28.315 1.00 96.56 344 LEU A C 1
ATOM 2717 O O . LEU A 1 344 ? -30.050 -8.834 27.515 1.00 96.56 344 LEU A O 1
ATOM 2721 N N . PHE A 1 345 ? -29.352 -8.557 29.633 1.00 95.00 345 PHE A N 1
ATOM 2722 C CA . PHE A 1 345 ? -30.628 -8.894 30.259 1.00 95.00 345 PHE A CA 1
ATOM 2723 C C . PHE A 1 345 ? -31.706 -7.854 29.934 1.00 95.00 345 PHE A C 1
ATOM 2725 O O . PHE A 1 345 ? -32.817 -8.218 29.548 1.00 95.00 345 PHE A O 1
ATOM 2732 N N . GLU A 1 346 ? -31.363 -6.569 30.025 1.00 95.56 346 GLU A N 1
ATOM 2733 C CA . GLU A 1 346 ? -32.268 -5.445 29.764 1.00 95.56 346 GLU A CA 1
ATOM 2734 C C . GLU A 1 346 ? -32.559 -5.223 28.275 1.00 95.56 346 GLU A C 1
ATOM 2736 O O . GLU A 1 346 ? -33.475 -4.477 27.922 1.00 95.56 346 GLU A O 1
ATOM 2741 N N . PHE A 1 347 ? -31.814 -5.875 27.382 1.00 95.12 347 PHE A N 1
ATOM 2742 C CA . PHE A 1 347 ? -31.996 -5.728 25.947 1.00 95.12 347 PHE A CA 1
ATOM 2743 C C . PHE A 1 347 ? -33.336 -6.307 25.468 1.00 95.12 347 PHE A C 1
ATOM 2745 O O . PHE A 1 347 ? -33.587 -7.514 25.559 1.00 95.12 347 PHE A O 1
ATOM 2752 N N . LYS A 1 348 ? -34.172 -5.435 24.890 1.00 92.94 348 LYS A N 1
ATOM 2753 C CA . LYS A 1 348 ? -35.518 -5.742 24.361 1.00 92.94 348 LYS A CA 1
ATOM 2754 C C . LYS A 1 348 ? -35.605 -5.698 22.833 1.00 92.94 348 LYS A C 1
ATOM 2756 O O . LYS A 1 348 ? -36.695 -5.640 22.271 1.00 92.94 348 LYS A O 1
ATOM 2761 N N . GLY A 1 349 ? -34.464 -5.700 22.152 1.00 91.06 349 GLY A N 1
ATOM 2762 C CA . GLY A 1 349 ? -34.400 -5.502 20.708 1.00 91.06 349 GLY A CA 1
ATOM 2763 C C . GLY A 1 349 ? -33.956 -4.093 20.318 1.00 91.06 349 GLY A C 1
ATOM 2764 O O . GLY A 1 349 ? -33.736 -3.216 21.152 1.00 91.06 349 GLY A O 1
ATOM 2765 N N . GLY A 1 350 ? -33.778 -3.890 19.020 1.00 90.69 350 GLY A N 1
ATOM 2766 C CA . GLY A 1 350 ? -33.251 -2.659 18.453 1.00 90.69 350 GLY A CA 1
ATOM 2767 C C . GLY A 1 350 ? -33.463 -2.616 16.949 1.00 90.69 350 GLY A C 1
ATOM 2768 O O . GLY A 1 350 ? -33.640 -3.647 16.299 1.00 90.69 350 GLY A O 1
ATOM 2769 N N . ARG A 1 351 ? -33.444 -1.408 16.391 1.00 88.75 351 ARG A N 1
ATOM 2770 C CA . ARG A 1 351 ? -33.554 -1.188 14.951 1.00 88.75 351 ARG A CA 1
ATOM 2771 C C . ARG A 1 351 ? -32.390 -0.341 14.476 1.00 88.75 351 ARG A C 1
ATOM 2773 O O . ARG A 1 351 ? -32.162 0.745 15.002 1.00 88.75 351 ARG A O 1
ATOM 2780 N N . LEU A 1 352 ? -31.682 -0.829 13.466 1.00 79.88 352 LEU A N 1
ATOM 2781 C CA . LEU A 1 352 ? -30.587 -0.113 12.832 1.00 79.88 352 LEU A CA 1
ATOM 2782 C C . LEU A 1 352 ? -30.545 -0.455 11.341 1.00 79.88 352 LEU A C 1
ATOM 2784 O O . LEU A 1 352 ? -30.340 -1.611 10.970 1.00 79.88 352 LEU A O 1
ATOM 2788 N N . LYS A 1 353 ? -30.702 0.570 10.493 1.00 81.88 353 LYS A N 1
ATOM 2789 C CA . LYS A 1 353 ? -30.832 0.426 9.032 1.00 81.88 353 LYS A CA 1
ATOM 2790 C C . LYS A 1 353 ? -31.932 -0.594 8.683 1.00 81.88 353 LYS A C 1
ATOM 2792 O O . LYS A 1 353 ? -33.069 -0.433 9.131 1.00 81.88 353 LYS A O 1
ATOM 2797 N N . ASP A 1 354 ? -31.579 -1.635 7.936 1.00 83.81 354 ASP A N 1
ATOM 2798 C CA . ASP A 1 354 ? -32.489 -2.671 7.439 1.00 83.81 354 ASP A CA 1
ATOM 2799 C C . ASP A 1 354 ? -32.697 -3.828 8.430 1.00 83.81 354 ASP A C 1
ATOM 2801 O O . ASP A 1 354 ? -33.484 -4.734 8.166 1.00 83.81 354 ASP A O 1
ATOM 2805 N N . VAL A 1 355 ? -32.015 -3.808 9.582 1.00 85.19 355 VAL A N 1
ATOM 2806 C CA . VAL A 1 355 ? -32.131 -4.847 10.611 1.00 85.19 355 VAL A CA 1
ATOM 2807 C C . VAL A 1 355 ? -32.982 -4.334 11.768 1.00 85.19 355 VAL A C 1
ATOM 2809 O O . VAL A 1 355 ? -32.669 -3.318 12.393 1.00 85.19 355 VAL A O 1
ATOM 2812 N N . SER A 1 356 ? -34.060 -5.053 12.072 1.00 90.56 356 SER A N 1
ATOM 2813 C CA . SER A 1 356 ? -34.934 -4.799 13.215 1.00 90.56 356 SER A CA 1
ATOM 2814 C C . SER A 1 356 ? -35.125 -6.100 13.974 1.00 90.56 356 SER A C 1
ATOM 2816 O O . SER A 1 356 ? -35.520 -7.092 13.377 1.00 90.56 356 SER A O 1
ATOM 2818 N N . ILE A 1 357 ? -34.845 -6.077 15.272 1.00 93.50 357 ILE A N 1
ATOM 2819 C CA . ILE A 1 357 ? -35.064 -7.201 16.184 1.00 93.50 357 ILE A CA 1
ATOM 2820 C C . ILE A 1 357 ? -35.997 -6.705 17.276 1.00 93.50 357 ILE A C 1
ATOM 2822 O O . ILE A 1 357 ? -35.740 -5.668 17.888 1.00 93.50 357 ILE A O 1
ATOM 2826 N N . THR A 1 358 ? -37.073 -7.436 17.515 1.00 92.38 358 THR A N 1
ATOM 2827 C CA . THR A 1 358 ? -38.066 -7.152 18.551 1.00 92.38 358 THR A CA 1
ATOM 2828 C C . THR A 1 358 ? -37.921 -8.115 19.726 1.00 92.38 358 THR A C 1
ATOM 2830 O O . THR A 1 358 ? -37.386 -9.213 19.587 1.00 92.38 358 THR A O 1
ATOM 2833 N N . GLU A 1 359 ? -38.417 -7.720 20.899 1.00 92.62 359 GLU A N 1
ATOM 2834 C CA . GLU A 1 359 ? -38.325 -8.525 22.124 1.00 92.62 359 GLU A CA 1
ATOM 2835 C C . GLU A 1 359 ? -38.910 -9.934 21.952 1.00 92.62 359 GLU A C 1
ATOM 2837 O O . GLU A 1 359 ? -38.329 -10.904 22.428 1.00 92.62 359 GLU A O 1
ATOM 2842 N N . GLY A 1 360 ? -40.019 -10.058 21.214 1.00 92.50 360 GLY A N 1
ATOM 2843 C CA . GLY A 1 360 ? -40.685 -11.340 20.966 1.00 92.50 360 GLY A CA 1
ATOM 2844 C C . GLY A 1 360 ? -39.895 -12.309 20.082 1.00 92.50 360 GLY A C 1
ATOM 2845 O O . GLY A 1 360 ? -40.184 -13.502 20.087 1.00 92.50 360 GLY A O 1
ATOM 2846 N N . GLU A 1 361 ? -38.894 -11.825 19.342 1.00 93.88 361 GLU A N 1
ATOM 2847 C CA . GLU A 1 361 ? -38.012 -12.669 18.529 1.00 93.88 361 GLU A CA 1
ATOM 2848 C C . GLU A 1 361 ? -36.844 -13.240 19.348 1.00 93.88 361 GLU A C 1
ATOM 2850 O O . GLU A 1 361 ? -36.194 -14.191 18.914 1.00 93.88 361 GLU A O 1
ATOM 2855 N N . ILE A 1 362 ? -36.567 -12.691 20.536 1.00 96.31 362 ILE A N 1
ATOM 2856 C CA . ILE A 1 362 ? -35.459 -13.116 21.395 1.00 96.31 362 ILE A CA 1
ATOM 2857 C C . ILE A 1 362 ? -35.918 -14.285 22.273 1.00 96.31 362 ILE A C 1
ATOM 2859 O O . ILE A 1 362 ? -36.563 -14.107 23.303 1.00 96.31 362 ILE A O 1
ATOM 2863 N N . ILE A 1 363 ? -35.535 -15.497 21.880 1.00 95.75 363 ILE A N 1
ATOM 2864 C CA . ILE A 1 363 ? -35.843 -16.746 22.590 1.00 95.75 363 ILE A CA 1
ATOM 2865 C C . ILE A 1 363 ? -34.788 -17.035 23.665 1.00 95.75 363 ILE A C 1
ATOM 2867 O O . ILE A 1 363 ? -35.108 -17.534 24.741 1.00 95.75 363 ILE A O 1
ATOM 2871 N N . SER A 1 364 ? -33.516 -16.736 23.384 1.00 96.19 364 SER A N 1
ATOM 2872 C CA . SER A 1 364 ? -32.401 -16.989 24.306 1.00 96.19 364 SER A CA 1
ATOM 2873 C C . SER A 1 364 ? -31.307 -15.931 24.186 1.00 96.19 364 SER A C 1
ATOM 2875 O O . SER A 1 364 ? -31.161 -15.279 23.149 1.00 96.19 364 SER A O 1
ATOM 2877 N N . ARG A 1 365 ? -30.531 -15.758 25.261 1.00 97.56 365 ARG A N 1
ATOM 2878 C CA . ARG A 1 365 ? -29.433 -14.789 25.356 1.00 97.56 365 ARG A CA 1
ATOM 2879 C C . ARG A 1 365 ? -28.120 -15.500 25.652 1.00 97.56 365 ARG A C 1
ATOM 2881 O O . ARG A 1 365 ? -28.081 -16.414 26.472 1.00 97.56 365 ARG A O 1
ATOM 2888 N N . HIS A 1 366 ? -27.050 -15.058 25.001 1.00 98.00 366 HIS A N 1
ATOM 2889 C CA . HIS A 1 366 ? -25.713 -15.627 25.146 1.00 98.00 366 HIS A CA 1
ATOM 2890 C C . HIS A 1 366 ? -24.660 -14.525 25.228 1.00 98.00 366 HIS A C 1
ATOM 2892 O O . HIS A 1 366 ? -24.581 -13.662 24.358 1.00 98.00 366 HIS A O 1
ATOM 2898 N N . LEU A 1 367 ? -23.846 -14.554 26.275 1.00 97.94 367 LEU A N 1
ATOM 2899 C CA . LEU A 1 367 ? -22.654 -13.735 26.420 1.00 97.94 367 LEU A CA 1
ATOM 2900 C C . LEU A 1 367 ? -21.429 -14.592 26.088 1.00 97.94 367 LEU A C 1
ATOM 2902 O O . LEU A 1 367 ? -21.168 -15.591 26.752 1.00 97.94 367 LEU A O 1
ATOM 2906 N N . LEU A 1 368 ? -20.671 -14.189 25.073 1.00 97.31 368 LEU A N 1
ATOM 2907 C CA . LEU A 1 368 ? -19.379 -14.769 24.723 1.00 97.31 368 LEU A CA 1
ATOM 2908 C C . LEU A 1 368 ? -18.273 -13.772 25.076 1.00 97.31 368 LEU A C 1
ATOM 2910 O O . LEU A 1 368 ? -18.154 -12.713 24.450 1.00 97.31 368 LEU A O 1
ATOM 2914 N N . LEU A 1 369 ? -17.456 -14.118 26.071 1.00 97.12 369 LEU A N 1
ATOM 2915 C CA . LEU A 1 369 ? -16.277 -13.345 26.453 1.00 97.12 369 LEU A CA 1
ATOM 2916 C C . LEU A 1 369 ? -15.013 -14.007 25.909 1.00 97.12 369 LEU A C 1
ATOM 2918 O O . LEU A 1 369 ? -14.761 -15.180 26.161 1.00 97.12 369 LEU A O 1
ATOM 2922 N N . VAL A 1 370 ? -14.193 -13.229 25.211 1.00 95.62 370 VAL A N 1
ATOM 2923 C CA . VAL A 1 370 ? -12.880 -13.661 24.724 1.00 95.62 370 VAL A CA 1
ATOM 2924 C C . VAL A 1 370 ? -11.788 -13.001 25.564 1.00 95.62 370 VAL A C 1
ATOM 2926 O O . VAL A 1 370 ? -11.832 -11.785 25.780 1.00 95.62 370 VAL A O 1
ATOM 2929 N N . VAL A 1 371 ? -10.815 -13.787 26.030 1.00 94.00 371 VAL A N 1
ATOM 2930 C CA . VAL A 1 371 ? -9.677 -13.338 26.860 1.00 94.00 371 VAL A CA 1
ATOM 2931 C C . VAL A 1 371 ? -8.350 -13.924 26.353 1.00 94.00 371 VAL A C 1
ATOM 2933 O O . VAL A 1 371 ? -8.380 -14.938 25.657 1.00 94.00 371 VAL A O 1
ATOM 2936 N N . PRO A 1 372 ? -7.181 -13.330 26.664 1.00 91.38 372 PRO A N 1
ATOM 2937 C CA . PRO A 1 372 ? -5.913 -13.856 26.171 1.00 91.38 372 PRO A CA 1
ATOM 2938 C C . PRO A 1 372 ? -5.559 -15.214 26.785 1.00 91.38 372 PRO A C 1
ATOM 2940 O O . PRO A 1 372 ? -5.784 -15.439 27.980 1.00 91.38 372 PRO A O 1
ATOM 2943 N N . GLU A 1 373 ? -4.938 -16.100 26.007 1.00 87.25 373 GLU A N 1
ATOM 2944 C CA . GLU A 1 373 ? -4.415 -17.372 26.523 1.00 87.25 373 GLU A CA 1
ATOM 2945 C C . GLU A 1 373 ? -3.471 -17.189 27.728 1.00 87.25 373 GLU A C 1
ATOM 2947 O O . GLU A 1 373 ? -2.680 -16.248 27.815 1.00 87.25 373 GLU A O 1
ATOM 2952 N N . GLY A 1 374 ? -3.567 -18.103 28.701 1.00 85.06 374 GLY A N 1
ATOM 2953 C CA . GLY A 1 374 ? -2.696 -18.125 29.883 1.00 85.06 374 GLY A CA 1
ATOM 2954 C C . GLY A 1 374 ? -2.935 -17.007 30.907 1.00 85.06 374 GLY A C 1
ATOM 2955 O O . GLY A 1 374 ? -2.160 -16.882 31.852 1.00 85.06 374 GLY A O 1
ATOM 2956 N N . THR A 1 375 ? -3.987 -16.196 30.752 1.00 87.31 375 THR A N 1
ATOM 2957 C CA . THR A 1 375 ? -4.282 -15.083 31.678 1.00 87.31 375 THR A CA 1
ATOM 2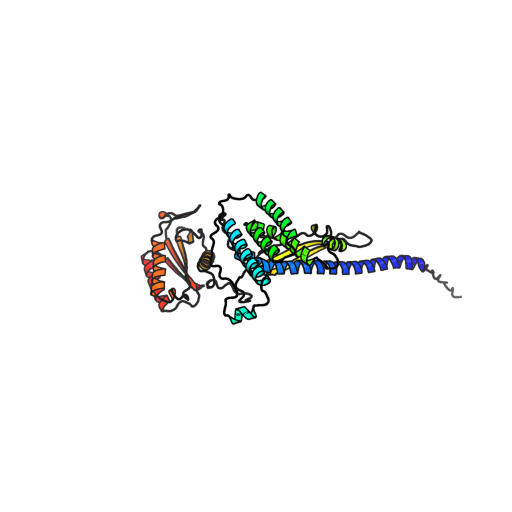958 C C . THR A 1 375 ? -5.265 -15.427 32.796 1.00 87.31 375 THR A C 1
ATOM 2960 O O . THR A 1 375 ? -5.422 -14.653 33.743 1.00 87.31 375 THR A O 1
ATOM 2963 N N . ILE A 1 376 ? -5.902 -16.596 32.725 1.00 88.31 376 ILE A N 1
ATOM 2964 C CA . ILE A 1 376 ? -6.856 -17.062 33.731 1.00 88.31 376 ILE A CA 1
ATOM 2965 C C . ILE A 1 376 ? -6.079 -17.594 34.940 1.00 88.31 376 ILE A C 1
ATOM 2967 O O . ILE A 1 376 ? -5.412 -18.624 34.877 1.00 88.31 376 ILE A O 1
ATOM 2971 N N . THR A 1 377 ? -6.161 -16.868 36.051 1.00 88.88 377 THR A N 1
ATOM 2972 C CA . THR A 1 377 ? -5.605 -17.271 37.353 1.00 88.88 377 THR A CA 1
ATOM 2973 C C . THR A 1 377 ? -6.725 -17.790 38.260 1.00 88.88 377 THR A C 1
ATOM 2975 O O . THR A 1 377 ? -7.882 -17.454 38.009 1.00 88.88 377 THR A O 1
ATOM 2978 N N . PRO A 1 378 ? -6.435 -18.543 39.341 1.00 88.12 378 PRO A N 1
ATOM 2979 C CA . PRO A 1 378 ? -7.478 -19.063 40.234 1.00 88.12 378 PRO A CA 1
ATOM 2980 C C . PRO A 1 378 ? -8.436 -17.986 40.769 1.00 88.12 378 PRO A C 1
ATOM 2982 O O . PRO A 1 378 ? -9.644 -18.177 40.741 1.00 88.12 378 PRO A O 1
ATOM 2985 N N . GLY A 1 379 ? -7.924 -16.808 41.146 1.00 87.38 379 GLY A N 1
ATOM 2986 C CA . GLY A 1 379 ? -8.775 -15.704 41.611 1.00 87.38 379 GLY A CA 1
ATOM 2987 C C . GLY A 1 379 ? -9.626 -15.055 40.511 1.00 87.38 379 GLY A C 1
ATOM 2988 O O . GLY A 1 379 ? -10.677 -14.497 40.800 1.00 87.38 379 GLY A O 1
ATOM 2989 N N . ILE A 1 380 ? -9.200 -15.122 39.244 1.00 90.56 380 ILE A N 1
ATOM 2990 C CA . ILE A 1 380 ? -10.027 -14.695 38.101 1.00 90.56 380 ILE A CA 1
ATOM 2991 C C . ILE A 1 380 ? -11.084 -15.761 37.790 1.00 90.56 380 ILE A C 1
ATOM 2993 O O . ILE A 1 380 ? -12.217 -15.410 37.471 1.00 90.56 380 ILE A O 1
ATOM 2997 N N . GLN A 1 381 ? -10.727 -17.041 37.918 1.00 92.62 381 GLN A N 1
ATOM 2998 C CA . GLN A 1 381 ? -11.648 -18.154 37.722 1.00 92.62 381 GLN A CA 1
ATOM 2999 C C . GLN A 1 381 ? -12.820 -18.086 38.706 1.00 92.62 381 GLN A C 1
ATOM 3001 O O . GLN A 1 381 ? -13.959 -18.190 38.273 1.00 92.62 381 GLN A O 1
ATOM 3006 N N . GLU A 1 382 ? -12.564 -17.805 39.989 1.00 92.81 382 GLU A N 1
ATOM 3007 C CA . GLU A 1 382 ? -13.628 -17.613 40.988 1.00 92.81 382 GLU A CA 1
ATOM 3008 C C . GLU A 1 382 ? -14.618 -16.512 40.572 1.00 92.81 382 GLU A C 1
ATOM 3010 O O . GLU A 1 382 ? -15.829 -16.713 40.621 1.00 92.81 382 GLU A O 1
ATOM 3015 N N . VAL A 1 383 ? -14.116 -15.371 40.081 1.00 94.00 383 VAL A N 1
ATOM 3016 C CA . VAL A 1 383 ? -14.969 -14.272 39.591 1.00 94.00 383 VAL A CA 1
ATOM 3017 C C . VAL A 1 383 ? -15.788 -14.701 38.373 1.00 94.00 383 VAL A C 1
ATOM 3019 O O . VAL A 1 383 ? -16.953 -14.322 38.249 1.00 94.00 383 VAL A O 1
ATOM 3022 N N . PHE A 1 384 ? -15.194 -15.466 37.457 1.00 94.81 384 PHE A N 1
ATOM 3023 C CA . PHE A 1 384 ? -15.906 -15.997 36.300 1.00 94.81 384 PHE A CA 1
ATOM 3024 C C . PHE A 1 384 ? -17.015 -16.962 36.707 1.00 94.81 384 PHE A C 1
ATOM 3026 O O . PHE A 1 384 ? -18.133 -16.803 36.223 1.00 94.81 384 PHE A O 1
ATOM 3033 N N . ASP A 1 385 ? -16.745 -17.887 37.625 1.00 94.81 385 ASP A N 1
ATOM 3034 C CA . ASP A 1 385 ? -17.728 -18.859 38.100 1.00 94.81 385 ASP A CA 1
ATOM 3035 C C . ASP A 1 385 ? -18.927 -18.153 38.760 1.00 94.81 385 ASP A C 1
ATOM 3037 O O . ASP A 1 385 ? -20.080 -18.443 38.438 1.00 94.81 385 ASP A O 1
ATOM 3041 N N . GLU A 1 386 ? -18.674 -17.140 39.595 1.00 94.69 386 GLU A N 1
ATOM 3042 C CA . GLU A 1 386 ? -19.733 -16.310 40.183 1.00 94.69 386 GLU A CA 1
ATOM 3043 C C . GLU A 1 386 ? -20.565 -15.573 39.121 1.00 94.69 386 GLU A C 1
ATOM 3045 O O . GLU A 1 386 ? -21.790 -15.504 39.222 1.00 94.69 386 GLU A O 1
ATOM 3050 N N . CYS A 1 387 ? -19.915 -15.013 38.095 1.00 94.94 387 CYS A N 1
ATOM 3051 C CA . CYS A 1 387 ? -20.613 -14.309 37.019 1.00 94.94 387 CYS A CA 1
ATOM 3052 C C . CYS A 1 387 ? -21.417 -15.260 36.121 1.00 94.94 387 CYS A C 1
ATOM 3054 O O . CYS A 1 387 ? -22.461 -14.865 35.604 1.00 94.94 387 CYS A O 1
ATOM 3056 N N . ILE A 1 388 ? -20.957 -16.498 35.931 1.00 96.25 388 ILE A N 1
ATOM 3057 C CA . ILE A 1 388 ? -21.667 -17.531 35.169 1.00 96.25 388 ILE A CA 1
ATOM 3058 C C . ILE A 1 388 ? -22.942 -17.960 35.902 1.00 96.25 388 ILE A C 1
ATOM 3060 O O . ILE A 1 388 ? -23.992 -18.077 35.267 1.00 96.25 388 ILE A O 1
ATOM 3064 N N . GLU A 1 389 ? -22.884 -18.158 37.221 1.00 95.31 389 GLU A N 1
ATOM 3065 C CA . GLU A 1 389 ? -24.075 -18.497 38.012 1.00 95.31 389 GLU A CA 1
ATOM 3066 C C . GLU A 1 389 ? -25.100 -17.351 38.029 1.00 95.31 389 GLU A C 1
ATOM 3068 O O . GLU A 1 389 ? -26.297 -17.589 37.849 1.00 95.31 389 GLU A O 1
ATOM 3073 N N . GLU A 1 390 ? -24.645 -16.100 38.144 1.00 95.25 390 GLU A N 1
ATOM 3074 C CA . GLU A 1 390 ? -25.527 -14.928 38.068 1.00 95.25 390 GLU A CA 1
ATOM 3075 C C . GLU A 1 390 ? -26.156 -14.768 36.673 1.00 95.25 390 GLU A C 1
ATOM 3077 O O . GLU A 1 390 ? -27.353 -14.517 36.547 1.00 95.25 390 GLU A O 1
ATOM 3082 N N . ALA A 1 391 ? -25.383 -14.966 35.599 1.00 96.12 391 ALA A N 1
ATOM 3083 C CA . ALA A 1 391 ? -25.920 -14.947 34.240 1.00 96.12 391 ALA A CA 1
ATOM 3084 C C . ALA A 1 391 ? -26.988 -16.039 34.053 1.00 96.12 391 ALA A C 1
ATOM 3086 O O . ALA A 1 391 ? -28.060 -15.777 33.501 1.00 96.12 391 ALA A O 1
ATOM 3087 N N . ARG A 1 392 ? -26.739 -17.243 34.587 1.00 95.81 392 ARG A N 1
ATOM 3088 C CA . ARG A 1 392 ? -27.681 -18.367 34.528 1.00 95.81 392 ARG A CA 1
ATOM 3089 C C . ARG A 1 392 ? -28.981 -18.062 35.271 1.00 95.81 392 ARG A C 1
ATOM 3091 O O . ARG A 1 392 ? -30.047 -18.394 34.752 1.00 95.81 392 ARG A O 1
ATOM 3098 N N . SER A 1 393 ? -28.922 -17.410 36.435 1.00 95.62 393 SER A N 1
ATOM 3099 C CA . SER A 1 393 ? -30.122 -17.011 37.190 1.00 95.62 393 SER A CA 1
ATOM 3100 C C . SER A 1 393 ? -31.012 -16.036 36.400 1.00 95.62 393 SER A C 1
ATOM 3102 O O . SER A 1 393 ? -32.236 -16.070 36.530 1.00 95.62 393 SER A O 1
ATOM 3104 N N . LYS A 1 394 ? -30.408 -15.244 35.502 1.00 95.00 394 LYS A N 1
ATOM 3105 C CA . LYS A 1 394 ? -31.076 -14.327 34.563 1.00 95.00 394 LYS A CA 1
ATOM 3106 C C . LYS A 1 394 ? -31.436 -14.958 33.209 1.00 95.00 394 LYS A C 1
ATOM 3108 O O . LYS A 1 394 ? -31.903 -14.258 32.311 1.00 95.00 394 LYS A O 1
ATOM 3113 N N . GLY A 1 395 ? -31.233 -16.267 33.040 1.00 93.62 395 GLY A N 1
ATOM 3114 C CA . GLY A 1 395 ? -31.517 -16.982 31.791 1.00 93.62 395 GLY A CA 1
ATOM 3115 C C . GLY A 1 395 ? -30.546 -16.663 30.647 1.00 93.62 395 GLY A C 1
ATOM 3116 O O . GLY A 1 395 ? -30.905 -16.808 29.478 1.00 93.62 395 GLY A O 1
ATOM 3117 N N . ILE A 1 396 ? -29.334 -16.206 30.970 1.00 97.38 396 ILE A N 1
ATOM 3118 C CA . ILE A 1 396 ? -28.266 -15.905 30.015 1.00 97.38 396 ILE A CA 1
ATOM 3119 C C . ILE A 1 396 ? -27.238 -17.038 30.053 1.00 97.38 396 ILE A C 1
ATOM 3121 O O . ILE A 1 396 ? -26.690 -17.377 31.101 1.00 97.38 396 ILE A O 1
ATOM 3125 N N . GLU A 1 397 ? -26.941 -17.612 28.892 1.00 97.19 397 GLU A N 1
ATOM 3126 C CA . GLU A 1 397 ? -25.790 -18.496 28.724 1.00 97.19 397 GLU A CA 1
ATOM 3127 C C . GLU A 1 397 ? -24.516 -17.639 28.737 1.00 97.19 397 GLU A C 1
ATOM 3129 O O . GLU A 1 397 ? -24.430 -16.674 27.982 1.00 97.19 397 GLU A O 1
ATOM 3134 N N . PHE A 1 398 ? -23.524 -17.955 29.570 1.00 97.56 398 PHE A N 1
ATOM 3135 C CA . PHE A 1 398 ? -22.249 -17.232 29.594 1.00 97.56 398 PHE A CA 1
ATOM 3136 C C . PHE A 1 398 ? -21.094 -18.202 29.328 1.00 97.56 398 PHE A C 1
ATOM 3138 O O . PHE A 1 398 ? -20.865 -19.127 30.103 1.00 97.56 398 PHE A O 1
ATOM 3145 N N . SER A 1 399 ? -20.379 -17.995 28.219 1.00 95.50 399 SER A N 1
ATOM 3146 C CA . SER A 1 399 ? -19.201 -18.773 27.829 1.00 95.50 399 SER A CA 1
ATOM 3147 C C . SER A 1 399 ? -17.954 -17.900 27.728 1.00 95.50 399 SER A C 1
ATOM 3149 O O . SER A 1 399 ? -18.012 -16.746 27.292 1.00 95.50 399 SER A O 1
ATOM 3151 N N . ILE A 1 400 ? -16.811 -18.485 28.073 1.00 94.81 400 ILE A N 1
ATOM 3152 C CA . ILE A 1 400 ? -15.506 -17.828 28.042 1.00 94.81 400 ILE A CA 1
ATOM 3153 C C . ILE A 1 400 ? -14.598 -18.628 27.114 1.00 94.81 400 ILE A C 1
ATOM 3155 O O . ILE A 1 400 ? -14.495 -19.845 27.244 1.00 94.81 400 ILE A O 1
ATOM 3159 N N . GLU A 1 401 ? -13.943 -17.943 26.184 1.00 93.81 401 GLU A N 1
ATOM 3160 C CA . GLU A 1 401 ? -12.990 -18.538 25.250 1.00 93.81 401 GLU A CA 1
ATOM 3161 C C . GLU A 1 401 ? -11.642 -17.823 25.338 1.00 93.81 401 GLU A C 1
ATOM 3163 O O . GLU A 1 401 ? -11.574 -16.604 25.511 1.00 93.81 401 GLU A O 1
ATOM 3168 N N . THR A 1 402 ? -10.559 -18.585 25.204 1.00 90.25 402 THR A N 1
ATOM 3169 C CA . THR A 1 402 ? -9.201 -18.041 25.153 1.00 90.25 402 THR A CA 1
ATOM 3170 C C . THR A 1 402 ? -8.729 -17.889 23.710 1.00 90.25 402 THR A C 1
ATOM 3172 O O . THR A 1 402 ? -9.089 -18.709 22.862 1.00 90.25 402 THR A O 1
ATOM 3175 N N . LEU A 1 403 ? -7.949 -16.841 23.435 1.00 81.81 403 LEU A N 1
ATOM 3176 C CA . LEU A 1 403 ? -7.351 -16.565 22.124 1.00 81.81 403 LEU A CA 1
ATOM 3177 C C . LEU A 1 403 ? -5.923 -16.031 22.233 1.00 81.81 403 LEU A C 1
ATOM 3179 O O . LEU A 1 403 ? -5.646 -15.279 23.202 1.00 81.81 403 LEU A O 1
#

Foldseek 3Di:
DDDPPPPDPPDDDPVVVCVVVVVVVVLVVLVVVLVVLVVVVVVLLQQLLQQLQVVVLVLCQLVLQLCLLVDPDDDQPCLLVSLVRSLVVLVVVLVVVVLVVPDDPCPVVCVVVVHDSDDDPPDPDPDDDDDDDDDDPVVLVVVLVVLLVVCLVQLPDPSSVSNSSSNLSSSDRDPVCVQVSCPSVSLSSSLVSCDDPVDHDSQVVQVVSQWVNRSVQWDQPPWDDCPVPWKGKTKTKTWGQRPGPDSPDDTDIDIDIHMDTHPSDPDPDDPDDDDPDPLVPDDQLSSQVVQLVVVPFDDDPPFFLFRDDDQQEGEGEHEDECVDPQNVPLVSVLVVLVVSLVSQLPDQWDDDDPDTDGNVSRPAYEYEYEYEPPSDDPSNVVSVVVSCVVSVVSRYHYYYYHD

Radius of gyration: 33.84 Å; chains: 1; bounding box: 88×77×112 Å

Sequence (403 aa):
MREMKVYHSRRGSITVEASIVLPVFICAALTLAFLIKLVYVHEVMQHAISRTADEMAAYSYVYLISGMRETDSIVNDGLSERGQRAQGHVNTITDAFDSLKEFPEDISGRISRGENPFPEDENGEDSNPGSDEPVSLEEIKDKIKAAGDSVEEAVTDPVEELKSVGSLIALGGYNDLKTELFKPLIKLHMKKHLRIPQQQDQNKRLLGLNVVDGFEGLDLSETRLFANDRDIDIIVRYRVRTGLPLNILPDVCFIQRATARAWLDGNAGNGSITKENDIWKLPPLERGRKIQDMKGRNLPFNFPVIARFESGKATMIKSLDLREATYRKTNNLRAKLMSYIDELFEFKGGRLKDVSITEGEIISRHLLLVVPEGTITPGIQEVFDECIEEARSKGIEFSIETL

Secondary structure (DSSP, 8-state):
-------------HHHHHHHHHHHHHHHHHHHHHHHHHHHHHHHHHHHHHHHHHHHHHHHHHHHHTTTTS-SS---SSHHHHHHHHHHHHHHHHHHHHHHHT--STHHHHHTTT--SS------------------HHHHHHHHHHHHHHHHH-TT-HHHHHHHHHHHHHH---GGGHHHHHHHHHHHHHHHHT-BTTBS-HHHHHHHTTBTTTTTT-B-TT-EESTTSSEEEEEEEEEE----SSTTSPPEEEEEEEEEE----S-------SS---GGGS-HHHHHHHHHHHTT--S-TTSSS-SEEETTEEEEEEE--TTSTTTTSHHHHHHHHHHHHHHHHH--EEEETTEEEEGGG--EEEEEEEE-TT---HHHHHHHHHHHHHHHHTTEEEEEEE-

pLDDT: mean 72.89, std 19.41, range [26.61, 98.0]